Protein AF-0000000078759611 (afdb_homodimer)

Sequence (476 aa):
MKIGLIGSGQMGNRVEEVAQERGDTVLLLRTAPKEATTLAFTELPELLIDFSHPDNLEKILSYSLSYQLPLVIGTTGYTQSQFQEIKEHAKHVPVMYSANFSFGIMVMNQLIKQAAAMLQGWQIELIEKHHSRKKDAPSGTANMLLQTIQEVQKLQPVYNWQGKKREENQIGVHSIRAGSLPGEHDVLFAATDEIFTIKHESFSNRIFAAGAVEAADWLKDQSPGYYKLEDLLMDKGVMKIGLIGSGQMGNRVEEVAQERGDTVLLLRTAPKEATTLAFTELPELLIDFSHPDNLEKILSYSLSYQLPLVIGTTGYTQSQFQEIKEHAKHVPVMYSANFSFGIMVMNQLIKQAAAMLQGWQIELIEKHHSRKKDAPSGTANMLLQTIQEVQKLQPVYNWQGKKREENQIGVHSIRAGSLPGEHDVLFAATDEIFTIKHESFSNRIFAAGAVEAADWLKDQSPGYYKLEDLLMDKGV

Nearest PDB structures (foldseek):
  3qy9-assembly1_A  TM=9.155E-01  e=2.877E-26  Staphylococcus aureus subsp. aureus COL
  3qy9-assembly1_D  TM=8.789E-01  e=5.379E-26  Staphylococcus aureus subsp. aureus COL
  4ywj-assembly1_A  TM=8.462E-01  e=6.575E-25  Pseudomonas aeruginosa PAO1
  8d57-assembly2_F  TM=8.530E-01  e=5.878E-24  Acinetobacter baumannii
  5us6-assembly2_H  TM=8.391E-01  e=1.930E-23  Vibrio vulnificus CMCP6

Foldseek 3Di:
DEEEEAADDPLSVLLCVLCVVVVYHYWYFPDHLVPDPATDTPDDGQAYEYAHELVSLVRVLVVCQVVQHEYEYQHDDDDPVSVVVQQVSLQRHPYEYDVFLFPLLVVLLVVLLVVLQVQPPWAKEKEKEAAQPDDDVPDPSSVSSVVSSCVRAVADEDADCVVHDDDPRYYYYYYHHHHGAFIKIKMWTDDVVDIDIDMDTDPDPSSRSNSSVVVSVVRSPDGRGYDYSVVVVVVVVD/DEEEEAADDPLSVLLCVLCVVVVYHYWYFPDHLVPDPATDTPDDGQAYEYAHELVSLVRVLVVCQVVQHEYEYQHDDDDPVSVVVQQVSLQRHPYEYDVFLFPLLVVLLVVLLVVLQVQPPWAKEKEKEAAQPDDDPPDPSSVSSVVSSCVRAVADEDADCVVHDDDPRYYYYYYHHYHGAFIKIKMWTDDVVDIDIDMDTDPDPSSRSNSSVVVSVVRSPDGRGYDYSVVVVVVVVD

Structure (mmCIF, N/CA/C/O backbone):
data_AF-0000000078759611-model_v1
#
loop_
_entity.id
_entity.type
_entity.pdbx_description
1 polymer '4-hydroxy-tetrahydrodipicolinate reductase'
#
loop_
_atom_site.group_PDB
_atom_site.id
_atom_site.type_symbol
_atom_site.label_atom_id
_atom_site.label_alt_id
_atom_site.label_comp_id
_atom_site.label_asym_id
_atom_site.label_entity_id
_atom_site.label_seq_id
_atom_site.pdbx_PDB_ins_code
_atom_site.Cartn_x
_atom_site.Cartn_y
_atom_site.Cartn_z
_atom_site.occupancy
_atom_site.B_iso_or_equiv
_atom_site.auth_seq_id
_atom_site.auth_comp_id
_atom_site.auth_asym_id
_atom_site.auth_atom_id
_atom_site.pdbx_PDB_model_num
ATOM 1 N N . MET A 1 1 ? 18.25 -26.156 -8.445 1 94.06 1 MET A N 1
ATOM 2 C CA . MET A 1 1 ? 17.375 -27.094 -7.754 1 94.06 1 MET A CA 1
ATOM 3 C C . MET A 1 1 ? 16.625 -27.953 -8.75 1 94.06 1 MET A C 1
ATOM 5 O O . MET A 1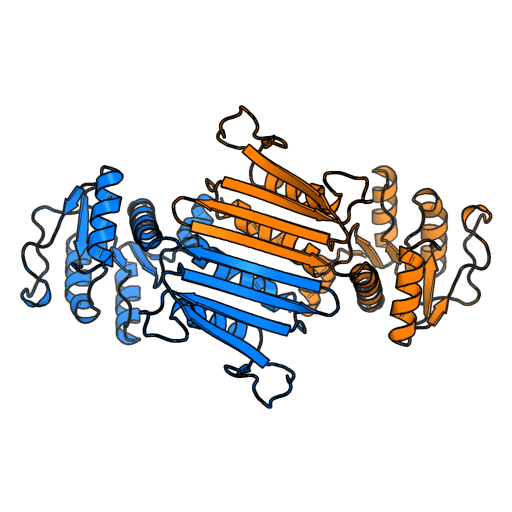 1 ? 16.453 -27.578 -9.914 1 94.06 1 MET A O 1
ATOM 9 N N . LYS A 1 2 ? 16.344 -29.156 -8.312 1 97.56 2 LYS A N 1
ATOM 10 C CA . LYS A 1 2 ? 15.43 -30.016 -9.062 1 97.56 2 LYS A CA 1
ATOM 11 C C . LYS A 1 2 ? 13.984 -29.797 -8.625 1 97.56 2 LYS A C 1
ATOM 13 O O . LYS A 1 2 ? 13.609 -30.203 -7.52 1 97.56 2 LYS A O 1
ATOM 18 N N . ILE A 1 3 ? 13.195 -29.203 -9.539 1 97.88 3 ILE A N 1
ATOM 19 C CA . ILE A 1 3 ? 11.836 -28.812 -9.195 1 97.88 3 ILE A CA 1
ATOM 20 C C . ILE A 1 3 ? 10.836 -29.766 -9.844 1 97.88 3 ILE A C 1
ATOM 22 O O . ILE A 1 3 ? 10.82 -29.922 -11.07 1 97.88 3 ILE A O 1
ATOM 26 N N . GLY A 1 4 ? 10.07 -30.516 -9.016 1 97.75 4 GLY A N 1
ATOM 27 C CA . GLY A 1 4 ? 8.922 -31.219 -9.555 1 97.75 4 GLY A CA 1
ATOM 28 C C . GLY A 1 4 ? 7.738 -30.328 -9.844 1 97.75 4 GLY A C 1
ATOM 29 O O . GLY A 1 4 ? 7.105 -29.797 -8.922 1 97.75 4 GLY A O 1
ATOM 30 N N . LEU A 1 5 ? 7.391 -30.156 -11.078 1 97.5 5 LEU A N 1
ATOM 31 C CA . LEU A 1 5 ? 6.32 -29.266 -11.484 1 97.5 5 LEU A CA 1
ATOM 32 C C . LEU A 1 5 ? 5.055 -30.031 -11.828 1 97.5 5 LEU A C 1
ATOM 34 O O . LEU A 1 5 ? 5.098 -31 -12.602 1 97.5 5 LEU A O 1
ATOM 38 N N . ILE A 1 6 ? 4.02 -29.641 -11.133 1 96.5 6 ILE A N 1
ATOM 39 C CA . ILE A 1 6 ? 2.725 -30.266 -11.391 1 96.5 6 ILE A CA 1
ATOM 40 C C . ILE A 1 6 ? 1.775 -29.234 -12.008 1 96.5 6 ILE A C 1
ATOM 42 O O . ILE A 1 6 ? 1.379 -28.266 -11.352 1 96.5 6 ILE A O 1
ATOM 46 N N . GLY A 1 7 ? 1.382 -29.422 -13.195 1 93.62 7 GLY A N 1
ATOM 47 C CA . GLY A 1 7 ? 0.533 -28.516 -13.953 1 93.62 7 GLY A CA 1
ATOM 48 C C . GLY A 1 7 ? 1.093 -28.188 -15.32 1 93.62 7 GLY A C 1
ATOM 49 O O . GLY A 1 7 ? 2.23 -27.719 -15.438 1 93.62 7 GLY A O 1
ATOM 50 N N . SER A 1 8 ? 0.272 -28.391 -16.344 1 90.06 8 SER A N 1
ATOM 51 C CA . SER A 1 8 ? 0.736 -28.188 -17.719 1 90.06 8 SER A CA 1
ATOM 52 C C . SER A 1 8 ? -0.01 -27.031 -18.391 1 90.06 8 SER A C 1
ATOM 54 O O . SER A 1 8 ? 0.037 -26.891 -19.609 1 90.06 8 SER A O 1
ATOM 56 N N . GLY A 1 9 ? -0.703 -26.312 -17.594 1 91 9 GLY A N 1
ATOM 57 C CA . GLY A 1 9 ? -1.396 -25.156 -18.125 1 91 9 GLY A CA 1
ATOM 58 C C . GLY A 1 9 ? -0.489 -23.953 -18.328 1 91 9 GLY A C 1
ATOM 59 O O . GLY A 1 9 ? 0.736 -24.094 -18.359 1 91 9 GLY A O 1
ATOM 60 N N . GLN A 1 10 ? -1.078 -22.828 -18.516 1 91.12 10 GLN A N 1
ATOM 61 C CA . GLN A 1 10 ? -0.353 -21.594 -18.797 1 91.12 10 GLN A CA 1
ATOM 62 C C . GLN A 1 10 ? 0.654 -21.281 -17.703 1 91.12 10 GLN A C 1
ATOM 64 O O . GLN A 1 10 ? 1.825 -21.016 -17.984 1 91.12 10 GLN A O 1
ATOM 69 N N . MET A 1 11 ? 0.219 -21.359 -16.5 1 92.88 11 MET A N 1
ATOM 70 C CA . MET A 1 11 ? 1.1 -21.031 -15.375 1 92.88 11 MET A CA 1
ATOM 71 C C . MET A 1 11 ? 2.205 -22.078 -15.234 1 92.88 11 MET A C 1
ATOM 73 O O . MET A 1 11 ? 3.355 -21.734 -14.961 1 92.88 11 MET A O 1
ATOM 77 N N . GLY A 1 12 ? 1.822 -23.359 -15.367 1 94.5 12 GLY A N 1
ATOM 78 C CA . GLY A 1 12 ? 2.848 -24.391 -15.336 1 94.5 12 GLY A CA 1
ATOM 79 C C . GLY A 1 12 ? 3.953 -24.156 -16.344 1 94.5 12 GLY A C 1
ATOM 80 O O . GLY A 1 12 ? 5.137 -24.281 -16.016 1 94.5 12 GLY A O 1
ATOM 81 N N . ASN A 1 13 ? 3.543 -23.797 -17.484 1 95.19 13 ASN A N 1
ATOM 82 C CA . ASN A 1 13 ? 4.508 -23.531 -18.547 1 95.19 13 ASN A CA 1
ATOM 83 C C . ASN A 1 13 ? 5.398 -22.344 -18.219 1 95.19 13 ASN A C 1
ATOM 85 O O . ASN A 1 13 ? 6.602 -22.375 -18.469 1 95.19 13 ASN A O 1
ATOM 89 N N . ARG A 1 14 ? 4.844 -21.312 -17.719 1 95.56 14 ARG A N 1
ATOM 90 C CA . ARG A 1 14 ? 5.613 -20.141 -17.359 1 95.56 14 ARG A CA 1
ATOM 91 C C . ARG A 1 14 ? 6.609 -20.453 -16.25 1 95.56 14 ARG A C 1
ATOM 93 O O . ARG A 1 14 ? 7.734 -19.953 -16.25 1 95.56 14 ARG A O 1
ATOM 100 N N . VAL A 1 15 ? 6.176 -21.25 -15.289 1 97.06 15 VAL A N 1
ATOM 101 C CA . VAL A 1 15 ? 7.055 -21.641 -14.195 1 97.06 15 VAL A CA 1
ATOM 102 C C . VAL A 1 15 ? 8.25 -22.406 -14.742 1 97.06 15 VAL A C 1
ATOM 104 O O . VAL A 1 15 ? 9.391 -22.188 -14.32 1 97.06 15 VAL A O 1
ATOM 107 N N . GLU A 1 16 ? 7.949 -23.312 -15.664 1 96.81 16 GLU A N 1
ATOM 108 C CA . GLU A 1 16 ? 9.023 -24.078 -16.297 1 96.81 16 GLU A CA 1
ATOM 109 C C . GLU A 1 16 ? 10.039 -23.141 -16.953 1 96.81 16 GLU A C 1
ATOM 111 O O . GLU A 1 16 ? 11.25 -23.297 -16.766 1 96.81 16 GLU A O 1
ATOM 116 N N . GLU A 1 17 ? 9.539 -22.203 -17.656 1 96.62 17 GLU A N 1
ATOM 117 C CA . GLU A 1 17 ? 10.391 -21.25 -18.375 1 96.62 17 GLU A CA 1
ATOM 118 C C . GLU A 1 17 ? 11.258 -20.453 -17.406 1 96.62 17 GLU A C 1
ATOM 120 O O . GLU A 1 17 ? 12.477 -20.359 -17.594 1 96.62 17 GLU A O 1
ATOM 125 N N . VAL A 1 18 ? 10.648 -19.922 -16.422 1 96.38 18 VAL A N 1
ATOM 126 C CA . VAL A 1 18 ? 11.336 -19.078 -15.469 1 96.38 18 VAL A CA 1
ATOM 127 C C . VAL A 1 18 ? 12.375 -19.891 -14.703 1 96.38 18 VAL A C 1
ATOM 129 O O . VAL A 1 18 ? 13.5 -19.438 -14.484 1 96.38 18 VAL A O 1
ATOM 132 N N . ALA A 1 19 ? 12.008 -21.062 -14.305 1 97.19 19 ALA A N 1
ATOM 133 C CA . ALA A 1 19 ? 12.922 -21.938 -13.57 1 97.19 19 ALA A CA 1
ATOM 134 C C . ALA A 1 19 ? 14.148 -22.266 -14.406 1 97.19 19 ALA A C 1
ATOM 136 O O . ALA A 1 19 ? 15.281 -22.219 -13.906 1 97.19 19 ALA A O 1
ATOM 137 N N . GLN A 1 20 ? 13.867 -22.594 -15.617 1 96.88 20 GLN A N 1
ATOM 138 C CA . GLN A 1 20 ? 14.961 -22.953 -16.516 1 96.88 20 GLN A CA 1
ATOM 139 C C . GLN A 1 20 ? 15.891 -21.766 -16.75 1 96.88 20 GLN A C 1
ATOM 141 O O . GLN A 1 20 ? 17.109 -21.922 -16.797 1 96.88 20 GLN A O 1
ATOM 146 N N . GLU A 1 21 ? 15.344 -20.625 -16.875 1 96 21 GLU A N 1
ATOM 147 C CA . GLU A 1 21 ? 16.125 -19.406 -17.062 1 96 21 GLU A CA 1
ATOM 148 C C . GLU A 1 21 ? 17.016 -19.125 -15.844 1 96 21 GLU A C 1
ATOM 150 O O . GLU A 1 21 ? 18.109 -18.562 -15.984 1 96 21 GLU A O 1
ATOM 155 N N . ARG A 1 22 ? 16.641 -19.578 -14.688 1 95.06 22 ARG A N 1
ATOM 156 C CA . ARG A 1 22 ? 17.375 -19.391 -13.445 1 95.06 22 ARG A CA 1
ATOM 157 C C . ARG A 1 22 ? 18.438 -20.469 -13.266 1 95.06 22 ARG A C 1
ATOM 159 O O . ARG A 1 22 ? 19.25 -20.406 -12.328 1 95.06 22 ARG A O 1
ATOM 166 N N . GLY A 1 23 ? 18.344 -21.484 -14.117 1 96.62 23 GLY A N 1
ATOM 167 C CA . GLY A 1 23 ? 19.312 -22.562 -14.055 1 96.62 23 GLY A CA 1
ATOM 168 C C . GLY A 1 23 ? 18.828 -23.766 -13.273 1 96.62 23 GLY A C 1
ATOM 169 O O . GLY A 1 23 ? 19.594 -24.703 -13.008 1 96.62 23 GLY A O 1
ATOM 170 N N . ASP A 1 24 ? 17.547 -23.75 -12.945 1 97.31 24 ASP A N 1
ATOM 171 C CA . ASP A 1 24 ? 16.969 -24.891 -12.25 1 97.31 24 ASP A CA 1
ATOM 172 C C . ASP A 1 24 ? 16.562 -26 -13.227 1 97.31 24 ASP A C 1
ATOM 174 O O . ASP A 1 24 ? 16.406 -25.75 -14.422 1 97.31 24 ASP A O 1
ATOM 178 N N . THR A 1 25 ? 16.531 -27.188 -12.672 1 96.81 25 THR A N 1
ATOM 179 C CA . THR A 1 25 ? 16.047 -28.328 -13.445 1 96.81 25 THR A CA 1
ATOM 180 C C . THR A 1 25 ? 14.578 -28.609 -13.141 1 96.81 25 THR A C 1
ATOM 182 O O . THR A 1 25 ? 14.203 -28.812 -11.984 1 96.81 25 THR A O 1
ATOM 185 N N . VAL A 1 26 ? 13.805 -28.562 -14.211 1 96.75 26 VAL A N 1
ATOM 186 C CA . VAL A 1 26 ? 12.383 -28.812 -14.031 1 96.75 26 VAL A CA 1
ATOM 187 C C . VAL A 1 26 ? 12.07 -30.266 -14.391 1 96.75 26 VAL A C 1
ATOM 189 O O . VAL A 1 26 ? 12.391 -30.719 -15.492 1 96.75 26 VAL A O 1
ATOM 192 N N . LEU A 1 27 ? 11.5 -30.969 -13.43 1 96.06 27 LEU A N 1
ATOM 193 C CA . LEU A 1 27 ? 11.062 -32.344 -13.633 1 96.06 27 LEU A CA 1
ATOM 194 C C . LEU A 1 27 ? 9.547 -32.406 -13.836 1 96.06 27 LEU A C 1
ATOM 196 O O . LEU A 1 27 ? 8.789 -31.922 -13 1 96.06 27 LEU A O 1
ATOM 200 N N . LEU A 1 28 ? 9.164 -32.938 -14.906 1 90.62 28 LEU A N 1
ATOM 201 C CA . LEU A 1 28 ? 7.742 -33.062 -15.211 1 90.62 28 LEU A CA 1
ATOM 202 C C . LEU A 1 28 ? 7.23 -34.469 -14.867 1 90.62 28 LEU A C 1
ATOM 204 O O . LEU A 1 28 ? 8.023 -35.406 -14.688 1 90.62 28 LEU A O 1
ATOM 208 N N . LEU A 1 29 ? 5.953 -34.531 -14.836 1 88.69 29 LEU A N 1
ATOM 209 C CA . LEU A 1 29 ? 5.32 -35.812 -14.523 1 88.69 29 LEU A CA 1
ATOM 210 C C . LE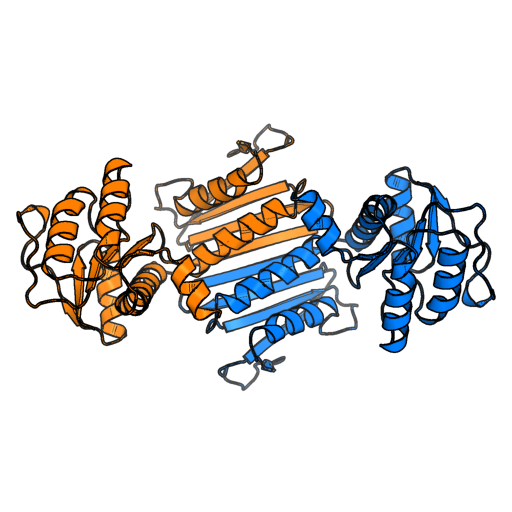U A 1 29 ? 5.434 -36.75 -15.703 1 88.69 29 LEU A C 1
ATOM 212 O O . LEU A 1 29 ? 5.297 -36.344 -16.859 1 88.69 29 LEU A O 1
ATOM 216 N N . ARG A 1 30 ? 5.648 -38 -15.391 1 82 30 ARG A N 1
ATOM 217 C CA . ARG A 1 30 ? 5.703 -39.031 -16.406 1 82 30 ARG A CA 1
ATOM 218 C C . ARG A 1 30 ? 4.324 -39.281 -17.016 1 82 30 ARG A C 1
ATOM 220 O O . ARG A 1 30 ? 4.215 -39.625 -18.203 1 82 30 ARG A O 1
ATOM 227 N N . THR A 1 31 ? 3.377 -39.188 -16.125 1 79.62 31 THR A N 1
ATOM 228 C CA . THR A 1 31 ? 1.982 -39.375 -16.516 1 79.62 31 THR A CA 1
ATOM 229 C C . THR A 1 31 ? 1.111 -38.25 -15.945 1 79.62 31 THR A C 1
ATOM 231 O O . THR A 1 31 ? 1.338 -37.781 -14.836 1 79.62 31 THR A O 1
ATOM 234 N N . ALA A 1 32 ? 0.123 -37.938 -16.844 1 82.44 32 ALA A N 1
ATOM 235 C CA . ALA A 1 32 ? -0.811 -36.906 -16.375 1 82.44 32 ALA A CA 1
ATOM 236 C C . ALA A 1 32 ? -1.487 -37.312 -15.078 1 82.44 32 ALA A C 1
ATOM 238 O O . ALA A 1 32 ? -1.884 -38.469 -14.922 1 82.44 32 ALA A O 1
ATOM 239 N N . PRO A 1 33 ? -1.533 -36.438 -14.172 1 76.81 33 PRO A N 1
ATOM 240 C CA . PRO A 1 33 ? -2.107 -36.781 -12.859 1 76.81 33 PRO A CA 1
ATOM 241 C C . PRO A 1 33 ? -3.51 -37.375 -12.961 1 76.81 33 PRO A C 1
ATOM 243 O O . PRO A 1 33 ? -3.877 -38.219 -12.156 1 76.81 33 PRO A O 1
ATOM 246 N N . LYS A 1 34 ? -4.23 -36.875 -13.883 1 78.5 34 LYS A N 1
ATOM 247 C CA . LYS A 1 34 ? -5.598 -37.375 -14.023 1 78.5 34 LYS A CA 1
ATOM 248 C C . LYS A 1 34 ? -5.613 -38.875 -14.32 1 78.5 34 LYS A C 1
ATOM 250 O O . LYS A 1 34 ? -6.59 -39.562 -14.008 1 78.5 34 LYS A O 1
ATOM 255 N N . GLU A 1 35 ? -4.555 -39.344 -14.82 1 76.81 35 GLU A N 1
ATOM 256 C CA . GLU A 1 35 ? -4.512 -40.719 -15.289 1 76.81 35 GLU A CA 1
ATOM 257 C C . GLU A 1 35 ? -3.781 -41.625 -14.289 1 76.81 35 GLU A C 1
ATOM 259 O O . GLU A 1 35 ? -3.805 -42.844 -14.422 1 76.81 35 GLU A O 1
ATOM 264 N N . ALA A 1 36 ? -3.117 -40.969 -13.43 1 78.19 36 ALA A N 1
ATOM 265 C CA . ALA A 1 36 ? -2.266 -41.75 -12.539 1 78.19 36 ALA A CA 1
ATOM 266 C C . ALA A 1 36 ? -2.811 -41.75 -11.109 1 78.19 36 ALA A C 1
ATOM 268 O O . ALA A 1 36 ? -3.406 -40.75 -10.672 1 78.19 36 ALA A O 1
ATOM 269 N N . THR A 1 37 ? -2.676 -42.844 -10.469 1 78.62 37 THR A N 1
ATOM 270 C CA . THR A 1 37 ? -3.078 -42.938 -9.07 1 78.62 37 THR A CA 1
ATOM 271 C C . THR A 1 37 ? -2.045 -42.281 -8.164 1 78.62 37 THR A C 1
ATOM 273 O O . THR A 1 37 ? -2.385 -41.781 -7.09 1 78.62 37 THR A O 1
ATOM 276 N N . THR A 1 38 ? -0.854 -42.312 -8.727 1 86.25 38 THR A N 1
ATOM 277 C CA . THR A 1 38 ? 0.228 -41.688 -7.973 1 86.25 38 THR A CA 1
ATOM 278 C C . THR A 1 38 ? 1.08 -40.781 -8.883 1 86.25 38 THR A C 1
ATOM 280 O O . THR A 1 38 ? 1.117 -41 -10.102 1 86.25 38 THR A O 1
ATOM 283 N N . LEU A 1 39 ? 1.658 -39.812 -8.234 1 91.38 39 LEU A N 1
ATOM 284 C CA . LEU A 1 39 ? 2.566 -38.969 -9.008 1 91.38 39 LEU A CA 1
ATOM 285 C C . LEU A 1 39 ? 3.877 -39.719 -9.281 1 91.38 39 LEU A C 1
ATOM 287 O O . LEU A 1 39 ? 4.348 -40.5 -8.445 1 91.38 39 LEU A O 1
ATOM 291 N N . ALA A 1 40 ? 4.359 -39.469 -10.461 1 90.56 40 ALA A N 1
ATOM 292 C CA . ALA A 1 40 ? 5.648 -40.062 -10.828 1 90.56 40 ALA A CA 1
ATOM 293 C C . ALA A 1 40 ? 6.484 -39.062 -11.633 1 90.56 40 ALA A C 1
ATOM 295 O O . ALA A 1 40 ? 6.035 -38.562 -12.656 1 90.56 40 ALA A O 1
ATOM 296 N N . PHE A 1 41 ? 7.66 -38.812 -11.125 1 93.88 41 PHE A N 1
ATOM 297 C CA . PHE A 1 41 ? 8.602 -37.969 -11.828 1 93.88 41 PHE A CA 1
ATOM 298 C C . PHE A 1 41 ? 9.758 -38.781 -12.398 1 93.88 41 PHE A C 1
ATOM 300 O O . PHE A 1 41 ? 9.953 -39.938 -12.008 1 93.88 41 PHE A O 1
ATOM 307 N N . THR A 1 42 ? 10.445 -38.25 -13.359 1 86.56 42 THR A N 1
ATOM 308 C CA . THR A 1 42 ? 11.555 -38.906 -14.016 1 86.56 42 THR A CA 1
ATOM 309 C C . THR A 1 42 ? 12.711 -39.125 -13.047 1 86.56 42 THR A C 1
ATOM 311 O O . THR A 1 42 ? 13.484 -40.094 -13.18 1 86.56 42 THR A O 1
ATOM 314 N N . GLU A 1 43 ? 12.898 -38.281 -12.188 1 93.12 43 GLU A N 1
ATOM 315 C CA . GLU A 1 43 ? 13.852 -38.281 -11.078 1 93.12 43 GLU A CA 1
ATOM 316 C C . GLU A 1 43 ? 13.258 -37.625 -9.836 1 93.12 43 GLU A C 1
ATOM 318 O O . GLU A 1 43 ? 12.219 -36.969 -9.906 1 93.12 43 GLU A O 1
ATOM 323 N N . LEU A 1 44 ? 13.961 -37.938 -8.688 1 95.25 44 LEU A N 1
ATOM 324 C CA . LEU A 1 44 ? 13.438 -37.375 -7.438 1 95.25 44 LEU A CA 1
ATOM 325 C C . LEU A 1 44 ? 13.672 -35.875 -7.371 1 95.25 44 LEU A C 1
ATOM 327 O O . LEU A 1 44 ? 14.812 -35.406 -7.406 1 95.25 44 LEU A O 1
ATOM 331 N N . PRO A 1 45 ? 12.562 -35.156 -7.289 1 97.62 45 PRO A N 1
ATOM 332 C CA . PRO A 1 45 ? 12.734 -33.688 -7.129 1 97.62 45 PRO A CA 1
ATOM 333 C C . PRO A 1 45 ? 13.164 -33.312 -5.719 1 97.62 45 PRO A C 1
ATOM 335 O O . PRO A 1 45 ? 13.102 -34.125 -4.797 1 97.62 45 PRO A O 1
ATOM 338 N N . GLU A 1 46 ? 13.68 -32.031 -5.605 1 97.56 46 GLU A N 1
ATOM 339 C CA . GLU A 1 46 ? 14.039 -31.484 -4.301 1 97.56 46 GLU A CA 1
ATOM 340 C C . GLU A 1 46 ? 12.859 -30.766 -3.658 1 97.56 46 GLU A C 1
ATOM 342 O O . GLU A 1 46 ? 12.82 -30.594 -2.439 1 97.56 46 GLU A O 1
ATOM 347 N N . LEU A 1 47 ? 11.93 -30.328 -4.449 1 97.88 47 LEU A N 1
ATOM 348 C CA . LEU A 1 47 ? 10.703 -29.672 -4.008 1 97.88 47 LEU A CA 1
ATOM 349 C C . LEU A 1 47 ? 9.641 -29.719 -5.105 1 97.88 47 LEU A C 1
ATOM 351 O O . LEU A 1 47 ? 9.945 -30.031 -6.254 1 97.88 47 LEU A O 1
ATOM 355 N N . LEU A 1 48 ? 8.383 -29.406 -4.734 1 98.19 48 LEU A N 1
ATOM 356 C CA . LEU A 1 48 ? 7.266 -29.438 -5.672 1 98.19 48 LEU A CA 1
ATOM 357 C C . LEU A 1 48 ? 6.645 -28.062 -5.832 1 98.19 48 LEU A C 1
ATOM 359 O O . LEU A 1 48 ? 6.527 -27.312 -4.859 1 98.19 48 LEU A O 1
ATOM 363 N N . ILE A 1 49 ? 6.285 -27.703 -7.035 1 98.44 49 ILE A N 1
ATOM 364 C CA . ILE A 1 49 ? 5.438 -26.562 -7.34 1 98.44 49 ILE A CA 1
ATOM 365 C C . ILE A 1 49 ? 4.172 -27.031 -8.062 1 98.44 49 ILE A C 1
ATOM 367 O O . ILE A 1 49 ? 4.254 -27.703 -9.094 1 98.44 49 ILE A O 1
ATOM 371 N N . ASP A 1 50 ? 3.014 -26.625 -7.496 1 98.12 50 ASP A N 1
ATOM 372 C CA . ASP A 1 50 ? 1.754 -27.141 -8.016 1 98.12 50 ASP A CA 1
ATOM 373 C C . ASP A 1 50 ? 0.875 -26.016 -8.555 1 98.12 50 ASP A C 1
ATOM 375 O O . ASP A 1 50 ? 0.456 -25.141 -7.801 1 98.12 50 ASP A O 1
ATOM 379 N N . PHE A 1 51 ? 0.633 -26 -9.828 1 96.44 51 PHE A N 1
ATOM 380 C CA . PHE A 1 51 ? -0.352 -25.156 -10.5 1 96.44 51 PHE A CA 1
ATOM 381 C C . PHE A 1 51 ? -1.307 -26 -11.336 1 96.44 51 PHE A C 1
ATOM 383 O O . PHE A 1 51 ? -1.577 -25.688 -12.492 1 96.44 51 PHE A O 1
ATOM 390 N N . SER A 1 52 ? -1.939 -26.938 -10.727 1 94.62 52 SER A N 1
ATOM 391 C CA . SER A 1 52 ? -2.748 -27.906 -11.469 1 94.62 52 SER A CA 1
ATOM 392 C C . SER A 1 52 ? -4.227 -27.766 -11.133 1 94.62 52 SER A C 1
ATOM 394 O O . SER A 1 52 ? -4.867 -26.781 -11.516 1 94.62 52 SER A O 1
ATOM 396 N N . HIS A 1 53 ? -4.766 -28.75 -10.539 1 94.31 53 HIS A N 1
ATOM 397 C CA . HIS A 1 53 ? -6.184 -28.812 -10.203 1 94.31 53 HIS A CA 1
ATOM 398 C C . HIS A 1 53 ? -6.395 -29.328 -8.789 1 94.31 53 HIS A C 1
ATOM 400 O O . HIS A 1 53 ? -5.668 -30.203 -8.32 1 94.31 53 HIS A O 1
ATOM 406 N N . PRO A 1 54 ? -7.477 -28.75 -8.188 1 95.62 54 PRO A N 1
ATOM 407 C CA . PRO A 1 54 ? -7.715 -29.156 -6.801 1 95.62 54 PRO A CA 1
ATOM 408 C C . PRO A 1 54 ? -7.887 -30.672 -6.656 1 95.62 54 PRO A C 1
ATOM 410 O O . PRO A 1 54 ? -7.578 -31.234 -5.602 1 95.62 54 PRO A O 1
ATOM 413 N N . ASP A 1 55 ? -8.281 -31.297 -7.695 1 94.25 55 ASP A N 1
ATOM 414 C CA . ASP A 1 55 ? -8.523 -32.719 -7.664 1 94.25 55 ASP A CA 1
ATOM 415 C C . ASP A 1 55 ? -7.219 -33.5 -7.477 1 94.25 55 ASP A C 1
ATOM 417 O O . ASP A 1 55 ? -7.238 -34.688 -7.125 1 94.25 55 ASP A O 1
ATOM 421 N N . ASN A 1 56 ? -6.113 -32.906 -7.664 1 95.62 56 ASN A N 1
ATOM 422 C CA . ASN A 1 56 ? -4.828 -33.594 -7.59 1 95.62 56 ASN A CA 1
ATOM 423 C C . ASN A 1 56 ? -4.227 -33.531 -6.191 1 95.62 56 ASN A C 1
ATOM 425 O O . ASN A 1 56 ? -3.174 -34.094 -5.93 1 95.62 56 ASN A O 1
ATOM 429 N N . LEU A 1 57 ? -4.914 -32.844 -5.305 1 97 57 LEU A N 1
ATOM 430 C CA . LEU A 1 57 ? -4.344 -32.5 -4.008 1 97 57 LEU A CA 1
ATOM 431 C C . LEU A 1 57 ? -3.883 -33.75 -3.268 1 97 57 LEU A C 1
ATOM 433 O O . LEU A 1 57 ? -2.75 -33.812 -2.787 1 97 57 LEU A O 1
ATOM 437 N N . GLU A 1 58 ? -4.719 -34.781 -3.178 1 95.88 58 GLU A N 1
ATOM 438 C CA . GLU A 1 58 ? -4.395 -36 -2.43 1 95.88 58 GLU A CA 1
ATOM 439 C C . GLU A 1 58 ? -3.105 -36.625 -2.943 1 95.88 58 GLU A C 1
ATOM 441 O O . GLU A 1 58 ? -2.246 -37.031 -2.152 1 95.88 58 GLU A O 1
ATOM 446 N N . LYS A 1 59 ? -2.992 -36.75 -4.262 1 96.31 59 LYS A N 1
ATOM 447 C CA . LYS A 1 59 ? -1.808 -37.344 -4.871 1 96.31 59 LYS A CA 1
ATOM 448 C C . LYS A 1 59 ? -0.563 -36.5 -4.59 1 96.31 59 LYS A C 1
ATOM 450 O O . LYS A 1 59 ? 0.517 -37.062 -4.352 1 96.31 59 LYS A O 1
ATOM 455 N N . ILE A 1 60 ? -0.717 -35.281 -4.59 1 97.38 60 ILE A N 1
ATOM 456 C CA . ILE A 1 60 ? 0.393 -34.344 -4.387 1 97.38 60 ILE A CA 1
ATOM 457 C C . ILE A 1 60 ? 0.885 -34.438 -2.943 1 97.38 60 ILE A C 1
ATOM 459 O O . ILE A 1 60 ? 2.088 -34.562 -2.697 1 97.38 60 ILE A O 1
ATOM 463 N N . LEU A 1 61 ? -0.073 -34.406 -2.023 1 97.94 61 LEU A N 1
ATOM 464 C CA . LEU A 1 61 ? 0.285 -34.469 -0.61 1 97.94 61 LEU A CA 1
ATOM 465 C C . LEU A 1 61 ? 0.94 -35.812 -0.286 1 97.94 61 LEU A C 1
ATOM 467 O O . LEU A 1 61 ? 1.923 -35.875 0.457 1 97.94 61 LEU A O 1
ATOM 471 N N . SER A 1 62 ? 0.385 -36.844 -0.824 1 96.94 62 SER A N 1
ATOM 472 C CA . SER A 1 62 ? 0.931 -38.188 -0.587 1 96.94 62 SER A CA 1
ATOM 473 C C . SER A 1 62 ? 2.373 -38.281 -1.076 1 96.94 62 SER A C 1
ATOM 475 O O . SER A 1 62 ? 3.236 -38.812 -0.372 1 96.94 62 SER A O 1
ATOM 477 N N . TYR A 1 63 ? 2.623 -37.812 -2.264 1 96.38 63 TYR A N 1
ATOM 478 C CA . TYR A 1 63 ? 3.969 -37.875 -2.822 1 96.38 63 TYR A CA 1
ATOM 479 C C . TYR A 1 63 ? 4.926 -37 -2.008 1 96.38 63 TYR A C 1
ATOM 481 O O . TYR A 1 63 ? 6.035 -37.438 -1.681 1 96.38 63 TYR A O 1
ATOM 489 N N . SER A 1 64 ? 4.535 -35.781 -1.744 1 97.88 64 SER A N 1
ATOM 490 C CA . SER A 1 64 ? 5.328 -34.875 -0.934 1 97.88 64 SER A CA 1
ATOM 491 C C . SER A 1 64 ? 5.703 -35.5 0.407 1 97.88 64 SER A C 1
ATOM 493 O O . SER A 1 64 ? 6.848 -35.406 0.845 1 97.88 64 SER A O 1
ATOM 495 N N . LEU A 1 65 ? 4.711 -36.094 1.062 1 97.38 65 LEU A N 1
ATOM 496 C CA . LEU A 1 65 ? 4.926 -36.719 2.369 1 97.38 65 LEU A CA 1
ATOM 497 C C . LEU A 1 65 ? 5.887 -37.906 2.264 1 97.38 65 LEU A C 1
ATOM 499 O O . LEU A 1 65 ? 6.773 -38.062 3.107 1 97.38 65 LEU A O 1
ATOM 503 N N . SER A 1 66 ? 5.711 -38.75 1.293 1 96.69 66 SER A N 1
ATOM 504 C CA . SER A 1 66 ? 6.508 -39.969 1.124 1 96.69 66 SER A CA 1
ATOM 505 C C . SER A 1 66 ? 7.992 -39.625 0.989 1 96.69 66 SER A C 1
ATOM 507 O O . SER A 1 66 ? 8.844 -40.375 1.456 1 96.69 66 SER A O 1
ATOM 509 N N . TYR A 1 67 ? 8.281 -38.531 0.369 1 97.06 67 TYR A N 1
ATOM 510 C CA . TYR A 1 67 ? 9.68 -38.188 0.11 1 97.06 67 TYR A CA 1
ATOM 511 C C . TYR A 1 67 ? 10.102 -36.969 0.906 1 97.06 67 TYR A C 1
ATOM 513 O O . TYR A 1 67 ? 11.203 -36.438 0.723 1 97.06 67 TYR A O 1
ATOM 521 N N . GLN A 1 68 ? 9.234 -36.406 1.733 1 97.69 68 GLN A N 1
ATOM 522 C CA . GLN A 1 68 ? 9.492 -35.281 2.617 1 97.69 68 GLN A CA 1
ATOM 523 C C . GLN A 1 68 ? 9.922 -34.031 1.821 1 97.69 68 GLN A C 1
ATOM 525 O O . GLN A 1 68 ? 10.938 -33.438 2.129 1 97.69 68 GLN A O 1
ATOM 530 N N . LEU A 1 69 ? 9.117 -33.781 0.787 1 98.12 69 LEU A N 1
ATOM 531 C CA . LEU A 1 69 ? 9.469 -32.688 -0.123 1 98.12 69 LEU A CA 1
ATOM 532 C C . LEU A 1 69 ? 8.695 -31.422 0.219 1 98.12 69 LEU A C 1
ATOM 534 O O . LEU A 1 69 ? 7.477 -31.469 0.42 1 98.12 69 LEU A O 1
ATOM 538 N N . PRO A 1 70 ? 9.398 -30.219 0.287 1 98.69 70 PRO A N 1
ATOM 539 C CA . PRO A 1 70 ? 8.664 -28.953 0.354 1 98.69 70 PRO A CA 1
ATOM 540 C C . PRO A 1 70 ? 7.695 -28.766 -0.81 1 98.69 70 PRO A C 1
ATOM 542 O O . PRO A 1 70 ? 7.938 -29.281 -1.906 1 98.69 70 PRO A O 1
ATOM 545 N N . LEU A 1 71 ? 6.602 -28.062 -0.509 1 98.69 71 LEU A N 1
ATOM 546 C CA . LEU A 1 71 ? 5.523 -27.969 -1.487 1 98.69 71 LEU A CA 1
ATOM 547 C C . LEU A 1 71 ? 5.035 -26.531 -1.605 1 98.69 71 LEU A C 1
ATOM 549 O O . LEU A 1 71 ? 4.605 -25.922 -0.615 1 98.69 71 LEU A O 1
ATOM 553 N N . VAL A 1 72 ? 5.145 -25.922 -2.816 1 98.75 72 VAL A N 1
ATOM 554 C CA . VAL A 1 72 ? 4.527 -24.641 -3.143 1 98.75 72 VAL A CA 1
ATOM 555 C C . VAL A 1 72 ? 3.242 -24.875 -3.934 1 98.75 72 VAL A C 1
ATOM 557 O O . VAL A 1 72 ? 3.264 -25.5 -4.992 1 98.75 72 VAL A O 1
ATOM 560 N N . ILE A 1 73 ? 2.15 -24.375 -3.385 1 98.5 73 ILE A N 1
ATOM 561 C CA . ILE A 1 73 ? 0.854 -24.609 -4.012 1 98.5 73 ILE A CA 1
ATOM 562 C C . ILE A 1 73 ? 0.281 -23.281 -4.52 1 98.5 73 ILE A C 1
ATOM 564 O O . ILE A 1 73 ? -0.001 -22.375 -3.729 1 98.5 73 ILE A O 1
ATOM 568 N N . GLY A 1 74 ? 0.111 -23.172 -5.836 1 96.75 74 GLY A N 1
ATOM 569 C CA . GLY A 1 74 ? -0.553 -22.047 -6.457 1 96.75 74 GLY A CA 1
ATOM 570 C C . GLY A 1 74 ? -1.921 -22.391 -7.016 1 96.75 74 GLY A C 1
ATOM 571 O O . GLY A 1 74 ? -2.641 -21.5 -7.492 1 96.75 74 GLY A O 1
ATOM 572 N N . THR A 1 75 ? -2.303 -23.672 -6.926 1 94.81 75 THR A N 1
ATOM 573 C CA . THR A 1 75 ? -3.625 -24.109 -7.355 1 94.81 75 THR A CA 1
ATOM 574 C C . THR A 1 75 ? -4.715 -23.453 -6.52 1 94.81 75 THR A C 1
ATOM 576 O O . THR A 1 75 ? -4.605 -23.375 -5.293 1 94.81 75 THR A O 1
ATOM 579 N N . THR A 1 76 ? -5.77 -22.891 -7.23 1 91.44 76 THR A N 1
ATOM 580 C CA . THR A 1 76 ? -6.875 -22.234 -6.551 1 91.44 76 THR A CA 1
ATOM 581 C C . THR A 1 76 ? -8.125 -23.094 -6.566 1 91.44 76 THR A C 1
ATOM 583 O O . THR A 1 76 ? -8.117 -24.203 -7.113 1 91.44 76 THR A O 1
ATOM 586 N N . GLY A 1 77 ? -9.117 -22.719 -5.836 1 91.06 77 GLY A N 1
ATOM 587 C CA . GLY A 1 77 ? -10.398 -23.406 -5.895 1 91.06 77 GLY A CA 1
ATOM 588 C C . GLY A 1 77 ? -10.516 -24.531 -4.879 1 91.06 77 GLY A C 1
ATOM 589 O O . GLY A 1 77 ? -11.328 -25.438 -5.047 1 91.06 77 GLY A O 1
ATOM 590 N N . TYR A 1 78 ? -9.711 -24.5 -3.889 1 95.38 78 TYR A N 1
ATOM 591 C CA . TYR A 1 78 ? -9.781 -25.531 -2.848 1 95.38 78 TYR A CA 1
ATOM 592 C C . TYR A 1 78 ? -10.977 -25.281 -1.933 1 95.38 78 TYR A C 1
ATOM 594 O O . TYR A 1 78 ? -11.336 -24.141 -1.649 1 95.38 78 TYR A O 1
ATOM 602 N N . THR A 1 79 ? -11.5 -26.469 -1.535 1 95.88 79 THR A N 1
ATOM 603 C CA . THR A 1 79 ? -12.539 -26.406 -0.508 1 95.88 79 THR A CA 1
ATOM 604 C C . THR A 1 79 ? -11.922 -26.188 0.87 1 95.88 79 THR A C 1
ATOM 606 O O . THR A 1 79 ? -10.703 -26.297 1.034 1 95.88 79 THR A O 1
ATOM 609 N N . GLN A 1 80 ? -12.766 -25.875 1.84 1 96.06 80 GLN A N 1
ATOM 610 C CA . GLN A 1 80 ? -12.289 -25.703 3.207 1 96.06 80 GLN A CA 1
ATOM 611 C C . GLN A 1 80 ? -11.633 -26.984 3.725 1 96.06 80 GLN A C 1
ATOM 613 O O . GLN A 1 80 ? -10.625 -26.922 4.434 1 96.06 80 GLN A O 1
ATOM 618 N N . SER A 1 81 ? -12.25 -28.047 3.402 1 97.69 81 SER A N 1
ATOM 619 C CA . SER A 1 81 ? -11.688 -29.328 3.812 1 97.69 81 SER A CA 1
ATOM 620 C C . SER A 1 81 ? -10.305 -29.547 3.215 1 97.69 81 SER A C 1
ATOM 622 O O . SER A 1 81 ? -9.398 -30.047 3.889 1 97.69 81 SER A O 1
ATOM 624 N N . GLN A 1 82 ? -10.148 -29.188 2.041 1 97.62 82 GLN A N 1
ATOM 625 C CA . GLN A 1 82 ? -8.859 -29.344 1.372 1 97.62 82 GLN A CA 1
ATOM 626 C C . GLN A 1 82 ? -7.809 -28.422 1.985 1 97.62 82 GLN A C 1
ATOM 628 O O . GLN A 1 82 ? -6.648 -28.812 2.133 1 97.62 82 GLN A O 1
ATOM 633 N N . PHE A 1 83 ? -8.219 -27.266 2.344 1 97.44 83 PHE A N 1
ATOM 634 C CA . PHE A 1 83 ? -7.289 -26.375 3.016 1 97.44 83 PHE A CA 1
ATOM 635 C C . PHE A 1 83 ? -6.836 -26.953 4.348 1 97.44 83 PHE A C 1
ATOM 637 O O . PHE A 1 83 ? -5.672 -26.828 4.727 1 97.44 83 PHE A O 1
ATOM 644 N N . GLN A 1 84 ? -7.75 -27.547 5.023 1 97.94 84 GLN A N 1
ATOM 645 C CA . GLN A 1 84 ? -7.395 -28.203 6.277 1 97.94 84 GLN A CA 1
ATOM 646 C C . GLN A 1 84 ? -6.383 -29.312 6.047 1 97.94 84 GLN A C 1
ATOM 648 O O . GLN A 1 84 ? -5.461 -29.5 6.844 1 97.94 84 GLN A O 1
ATOM 653 N N . GLU A 1 85 ? -6.57 -30.047 4.996 1 98.25 85 GLU A N 1
ATOM 654 C CA . GLU A 1 85 ? -5.617 -31.094 4.637 1 98.25 85 GLU A CA 1
ATOM 655 C C . GLU A 1 85 ? -4.227 -30.516 4.391 1 98.25 85 GLU A C 1
ATOM 657 O O . GLU A 1 85 ? -3.225 -31.109 4.801 1 98.25 85 GLU A O 1
ATOM 662 N N . ILE A 1 86 ? -4.203 -29.438 3.73 1 98.5 86 ILE A N 1
ATOM 663 C CA . ILE A 1 86 ? -2.939 -28.766 3.426 1 98.5 86 ILE A CA 1
ATOM 664 C C . ILE A 1 86 ? -2.256 -28.344 4.723 1 98.5 86 ILE A C 1
ATOM 666 O O . ILE A 1 86 ? -1.054 -28.547 4.895 1 98.5 86 ILE A O 1
ATOM 670 N N . LYS A 1 87 ? -3.006 -27.797 5.602 1 98.25 87 LYS A N 1
ATOM 671 C CA . LYS A 1 87 ? -2.463 -27.344 6.879 1 98.25 87 LYS A CA 1
ATOM 672 C C . LYS A 1 87 ? -1.945 -28.516 7.707 1 98.25 87 LYS A C 1
ATOM 674 O O . LYS A 1 87 ? -0.9 -28.422 8.352 1 98.25 87 LYS A O 1
ATOM 679 N N . GLU A 1 88 ? -2.734 -29.578 7.715 1 98.31 88 GLU A N 1
ATOM 680 C CA . GLU A 1 88 ? -2.289 -30.797 8.406 1 98.31 88 GLU A CA 1
ATOM 681 C C . GLU A 1 88 ? -0.994 -31.328 7.805 1 98.31 88 GLU A C 1
ATOM 683 O O . GLU A 1 88 ? -0.098 -31.766 8.531 1 98.31 88 GLU A O 1
ATOM 688 N N . HIS A 1 89 ? -0.935 -31.328 6.535 1 98.38 89 HIS A N 1
ATOM 689 C CA . HIS A 1 89 ? 0.249 -31.781 5.816 1 98.38 89 HIS A CA 1
ATOM 690 C C . HIS A 1 89 ? 1.472 -30.953 6.188 1 98.38 89 HIS A C 1
ATOM 692 O O . HIS A 1 89 ? 2.582 -31.484 6.285 1 98.38 89 HIS A O 1
ATOM 698 N N . ALA A 1 90 ? 1.251 -29.688 6.43 1 98.56 90 ALA A N 1
ATOM 699 C CA . ALA A 1 90 ? 2.318 -28.734 6.695 1 98.56 90 ALA A CA 1
ATOM 700 C C . ALA A 1 90 ? 3.01 -29.031 8.023 1 98.56 90 ALA A C 1
ATOM 702 O O . ALA A 1 90 ? 4.105 -28.531 8.281 1 98.56 90 ALA A O 1
ATOM 703 N N . LYS A 1 91 ? 2.42 -29.828 8.859 1 98.19 91 LYS A N 1
ATOM 704 C CA . LYS A 1 91 ? 3.045 -30.25 10.109 1 98.19 91 LYS A CA 1
ATOM 705 C C . LYS A 1 91 ? 4.246 -31.141 9.852 1 98.19 91 LYS A C 1
ATOM 707 O O . LYS A 1 91 ? 5.098 -31.328 10.727 1 98.19 91 LYS A O 1
ATOM 712 N N . HIS A 1 92 ? 4.359 -31.688 8.672 1 98.31 92 HIS A N 1
ATOM 713 C CA . HIS A 1 92 ? 5.371 -32.688 8.375 1 98.31 92 HIS A CA 1
ATOM 714 C C . HIS A 1 92 ? 6.41 -32.156 7.391 1 98.31 92 HIS A C 1
ATOM 716 O O . HIS A 1 92 ? 7.562 -32.594 7.402 1 98.31 92 HIS A O 1
ATOM 722 N N . VAL A 1 93 ? 6.039 -31.297 6.52 1 98.38 93 VAL A N 1
ATOM 723 C CA . VAL A 1 93 ? 6.938 -30.703 5.539 1 98.38 93 VAL A CA 1
ATOM 724 C C . VAL A 1 93 ? 6.609 -29.219 5.383 1 98.38 93 VAL A C 1
ATOM 726 O O . VAL A 1 93 ? 5.504 -28.781 5.703 1 98.38 93 VAL A O 1
ATOM 729 N N . PRO A 1 94 ? 7.57 -28.359 4.863 1 98.69 94 PRO A N 1
ATOM 730 C CA . PRO A 1 94 ? 7.227 -26.969 4.582 1 98.69 94 PRO A CA 1
ATOM 731 C C . PRO A 1 94 ? 6.266 -26.828 3.406 1 98.69 94 PRO A C 1
ATOM 733 O O . PRO A 1 94 ? 6.508 -27.375 2.332 1 98.69 94 PRO A O 1
ATOM 736 N N . VAL A 1 95 ? 5.172 -26.125 3.631 1 98.81 95 VAL A N 1
ATOM 737 C CA . VAL A 1 95 ? 4.176 -25.891 2.592 1 98.81 95 VAL A CA 1
ATOM 738 C C . VAL A 1 95 ? 3.869 -24.406 2.488 1 98.81 95 VAL A C 1
ATOM 740 O O . VAL A 1 95 ? 3.67 -23.734 3.504 1 98.81 95 VAL A O 1
ATOM 743 N N . MET A 1 96 ? 3.939 -23.891 1.271 1 98.5 96 MET A N 1
ATOM 744 C CA . MET A 1 96 ? 3.465 -22.531 1.017 1 98.5 96 MET A CA 1
ATOM 745 C C . MET A 1 96 ? 2.275 -22.547 0.062 1 98.5 96 MET A C 1
ATOM 747 O O . MET A 1 96 ? 2.344 -23.141 -1.015 1 98.5 96 MET A O 1
ATOM 751 N N . TYR A 1 97 ? 1.243 -21.938 0.509 1 97.31 97 TYR A N 1
ATOM 752 C CA . TYR A 1 97 ? 0.115 -21.703 -0.385 1 97.31 97 TYR A CA 1
ATOM 753 C C . TYR A 1 97 ? -0.033 -20.219 -0.697 1 97.31 97 TYR A C 1
ATOM 755 O O . TYR A 1 97 ? 0.118 -19.375 0.188 1 97.31 97 TYR A O 1
ATOM 763 N N . SER A 1 98 ? -0.302 -19.922 -1.941 1 95.31 98 SER A N 1
ATOM 764 C CA . SER A 1 98 ? -0.688 -18.578 -2.332 1 95.31 98 SER A CA 1
ATOM 765 C C . SER A 1 98 ? -1.563 -18.594 -3.58 1 95.31 98 SER A C 1
ATOM 767 O O . SER A 1 98 ? -1.278 -19.312 -4.535 1 95.31 98 SER A O 1
ATOM 769 N N . ALA A 1 99 ? -2.65 -17.812 -3.545 1 91 99 ALA A N 1
ATOM 770 C CA . ALA A 1 99 ? -3.486 -17.672 -4.734 1 91 99 ALA A CA 1
ATOM 771 C C . ALA A 1 99 ? -2.832 -16.75 -5.766 1 91 99 ALA A C 1
ATOM 773 O O . ALA A 1 99 ? -3.23 -16.734 -6.934 1 91 99 ALA A O 1
ATOM 774 N N . ASN A 1 100 ? -1.888 -15.953 -5.379 1 91.12 100 ASN A N 1
ATOM 775 C CA . ASN A 1 100 ? -1.168 -15 -6.215 1 91.12 100 ASN A CA 1
ATOM 776 C C . ASN A 1 100 ? 0.283 -14.844 -5.77 1 91.12 100 ASN A C 1
ATOM 778 O O . ASN A 1 100 ? 0.549 -14.477 -4.625 1 91.12 100 ASN A O 1
ATOM 782 N N . PHE A 1 101 ? 1.226 -15.062 -6.695 1 95.25 101 PHE A N 1
ATOM 783 C CA . PHE A 1 101 ? 2.631 -15.094 -6.305 1 95.25 101 PHE A CA 1
ATOM 784 C C . PHE A 1 101 ? 3.334 -13.805 -6.719 1 95.25 101 PHE A C 1
ATOM 786 O O . PHE A 1 101 ? 4.562 -13.766 -6.812 1 95.25 101 PHE A O 1
ATOM 793 N N . SER A 1 102 ? 2.529 -12.773 -7.07 1 94.31 102 SER A N 1
ATOM 794 C CA . SER A 1 102 ? 3.119 -11.461 -7.305 1 94.31 102 SER A CA 1
ATOM 795 C C . SER A 1 102 ? 3.523 -10.789 -5.996 1 94.31 102 SER A C 1
ATOM 797 O O . SER A 1 102 ? 2.674 -10.5 -5.152 1 94.31 102 SER A O 1
ATOM 799 N N . PHE A 1 103 ? 4.805 -10.469 -5.898 1 93.94 103 PHE A N 1
ATOM 800 C CA . PHE A 1 103 ? 5.277 -9.766 -4.707 1 93.94 103 PHE A CA 1
ATOM 801 C C . PHE A 1 103 ? 4.656 -8.383 -4.613 1 93.94 103 PHE A C 1
ATOM 803 O O . PHE A 1 103 ? 4.281 -7.938 -3.523 1 93.94 103 PHE A O 1
ATOM 810 N N . GLY A 1 104 ? 4.496 -7.766 -5.762 1 95.62 104 GLY A N 1
ATOM 811 C CA . GLY A 1 104 ? 3.861 -6.457 -5.789 1 95.62 104 GLY A CA 1
ATOM 812 C C . GLY A 1 104 ? 2.432 -6.48 -5.281 1 95.62 104 GLY A C 1
ATOM 813 O O . GLY A 1 104 ? 2.031 -5.613 -4.5 1 95.62 104 GLY A O 1
ATOM 814 N N . ILE A 1 105 ? 1.739 -7.457 -5.652 1 95.81 105 ILE A N 1
ATOM 815 C CA . ILE A 1 105 ? 0.345 -7.566 -5.238 1 95.81 105 ILE A CA 1
ATOM 816 C C . ILE A 1 105 ? 0.272 -7.883 -3.744 1 95.81 105 ILE A C 1
ATOM 818 O O . ILE A 1 105 ? -0.602 -7.375 -3.039 1 95.81 105 ILE A O 1
ATOM 822 N N . MET A 1 106 ? 1.135 -8.742 -3.334 1 94.62 106 MET A N 1
ATOM 823 C CA . MET A 1 106 ? 1.159 -9.055 -1.906 1 94.62 106 MET A CA 1
ATOM 824 C C . MET A 1 106 ? 1.419 -7.797 -1.081 1 94.62 106 MET A C 1
ATOM 826 O O . MET A 1 106 ? 0.727 -7.543 -0.094 1 94.62 106 MET A O 1
ATOM 830 N N . VAL A 1 107 ? 2.359 -7.043 -1.44 1 96.31 107 VAL A N 1
ATOM 831 C CA . VAL A 1 107 ? 2.699 -5.809 -0.738 1 96.31 107 VAL A CA 1
ATOM 832 C C . VAL A 1 107 ? 1.532 -4.828 -0.821 1 96.31 107 VAL A C 1
ATOM 834 O O . VAL A 1 107 ? 1.154 -4.215 0.182 1 96.31 107 VAL A O 1
ATOM 837 N N . MET A 1 108 ? 0.971 -4.73 -2.035 1 97.5 108 MET A N 1
ATOM 838 C CA . MET A 1 108 ? -0.192 -3.871 -2.227 1 97.5 108 MET A CA 1
ATOM 839 C C . MET A 1 108 ? -1.306 -4.234 -1.252 1 97.5 108 MET A C 1
ATOM 841 O O . MET A 1 108 ? -1.896 -3.355 -0.621 1 97.5 108 MET A O 1
ATOM 845 N N . ASN A 1 109 ? -1.537 -5.469 -1.168 1 96.38 109 ASN A N 1
ATOM 846 C CA . ASN A 1 109 ? -2.613 -5.941 -0.302 1 96.38 109 ASN A CA 1
ATOM 847 C C . ASN A 1 109 ? -2.375 -5.551 1.153 1 96.38 109 ASN A C 1
ATOM 849 O O . ASN A 1 109 ? -3.299 -5.113 1.842 1 96.38 109 ASN A O 1
ATOM 853 N N . GLN A 1 110 ? -1.197 -5.656 1.626 1 95.19 110 GLN A N 1
ATOM 854 C CA . GLN A 1 110 ? -0.847 -5.285 2.992 1 95.19 110 GLN A CA 1
ATOM 855 C C . GLN A 1 110 ? -0.969 -3.775 3.197 1 95.19 110 GLN A C 1
ATOM 857 O O . GLN A 1 110 ? -1.514 -3.324 4.207 1 95.19 110 GLN A O 1
ATOM 862 N N . LEU A 1 111 ? -0.505 -3.092 2.26 1 97.31 111 LEU A N 1
ATOM 863 C CA . LEU A 1 111 ? -0.452 -1.642 2.408 1 97.31 111 LEU A CA 1
ATOM 864 C C . LEU A 1 111 ? -1.846 -1.032 2.309 1 97.31 111 LEU A C 1
ATOM 866 O O . LEU A 1 111 ? -2.152 -0.055 2.994 1 97.31 111 LEU A O 1
ATOM 870 N N . ILE A 1 112 ? -2.682 -1.604 1.44 1 97.88 112 ILE A N 1
ATOM 871 C CA . ILE A 1 112 ? -4.02 -1.033 1.324 1 97.88 112 ILE A CA 1
ATOM 872 C C . ILE A 1 112 ? -4.809 -1.305 2.604 1 97.88 112 ILE A C 1
ATOM 874 O O . ILE A 1 112 ? -5.656 -0.502 2.998 1 97.88 112 ILE A O 1
ATOM 878 N N . LYS A 1 113 ? -4.578 -2.469 3.207 1 96.62 113 LYS A N 1
ATOM 879 C CA . LYS A 1 113 ? -5.211 -2.75 4.492 1 96.62 113 LYS A CA 1
ATOM 880 C C . LYS A 1 113 ? -4.848 -1.688 5.527 1 96.62 113 LYS A C 1
ATOM 882 O O . LYS A 1 113 ? -5.723 -1.169 6.223 1 96.62 113 LYS A O 1
ATOM 887 N N . GLN A 1 114 ? -3.59 -1.331 5.609 1 95.56 114 GLN A N 1
ATOM 888 C CA . GLN A 1 114 ? -3.1 -0.322 6.543 1 95.56 114 GLN A CA 1
ATOM 889 C C . GLN A 1 114 ? -3.662 1.057 6.207 1 95.56 114 GLN A C 1
ATOM 891 O O . GLN A 1 114 ? -4.117 1.78 7.094 1 95.56 114 GLN A O 1
ATOM 896 N N . ALA A 1 115 ? -3.623 1.377 4.902 1 96.88 115 ALA A N 1
ATOM 897 C CA . ALA A 1 115 ? -4.148 2.668 4.469 1 96.88 115 ALA A CA 1
ATOM 898 C C . ALA A 1 115 ? -5.629 2.803 4.812 1 96.88 115 ALA A C 1
ATOM 900 O O . ALA A 1 115 ? -6.062 3.84 5.32 1 96.88 115 ALA A O 1
ATOM 901 N N . ALA A 1 116 ? -6.352 1.764 4.551 1 96.5 116 ALA A N 1
ATOM 902 C CA . ALA A 1 116 ? -7.789 1.774 4.828 1 96.5 116 ALA A CA 1
ATOM 903 C C . ALA A 1 116 ? -8.055 1.954 6.316 1 96.5 116 ALA A C 1
ATOM 905 O O . ALA A 1 116 ? -9.008 2.633 6.703 1 96.5 116 ALA A O 1
ATOM 906 N N . ALA A 1 117 ? -7.242 1.336 7.137 1 94.5 117 ALA A N 1
ATOM 907 C CA . ALA A 1 117 ? -7.395 1.459 8.586 1 94.5 117 ALA A CA 1
ATOM 908 C C . ALA A 1 117 ? -7.055 2.871 9.055 1 94.5 117 ALA A C 1
ATOM 910 O O . ALA A 1 117 ? -7.703 3.404 9.961 1 94.5 117 ALA A O 1
ATOM 911 N N . MET A 1 118 ? -6.086 3.488 8.469 1 93.19 118 MET A N 1
ATOM 912 C CA . MET A 1 118 ? -5.57 4.781 8.914 1 93.19 118 MET A CA 1
ATOM 913 C C . MET A 1 118 ? -6.41 5.922 8.359 1 93.19 118 MET A C 1
ATOM 915 O O . MET A 1 118 ? -6.512 6.984 8.969 1 93.19 118 MET A O 1
ATOM 919 N N . LEU A 1 119 ? -6.977 5.688 7.148 1 94.19 119 LEU A N 1
ATOM 920 C CA . LEU A 1 119 ? -7.684 6.758 6.457 1 94.19 119 LEU A CA 1
ATOM 921 C C . LEU A 1 119 ? -9.195 6.547 6.52 1 94.19 119 LEU A C 1
ATOM 923 O O . LEU A 1 119 ? -9.883 6.633 5.5 1 94.19 119 LEU A O 1
ATOM 927 N N . GLN A 1 120 ? -9.656 6.281 7.723 1 91.56 120 GLN A N 1
ATOM 928 C CA . GLN A 1 120 ? -11.094 6.16 7.926 1 91.56 120 GLN A CA 1
ATOM 929 C C . GLN A 1 120 ? -11.82 7.441 7.512 1 91.56 120 GLN A C 1
ATOM 931 O O . GLN A 1 120 ? -11.328 8.547 7.762 1 91.56 120 GLN A O 1
ATOM 936 N N . GLY A 1 121 ? -12.906 7.316 6.82 1 91.38 121 GLY A N 1
ATOM 937 C CA . GLY A 1 121 ? -13.688 8.469 6.391 1 91.38 121 GLY A CA 1
ATOM 938 C C . GLY A 1 121 ? -13.359 8.906 4.973 1 91.38 121 GLY A C 1
ATOM 939 O O . GLY A 1 121 ? -14.125 9.664 4.363 1 91.38 121 GLY A O 1
ATOM 940 N N . TRP A 1 122 ? -12.188 8.523 4.461 1 95 122 TRP A N 1
ATOM 941 C CA . TRP A 1 122 ? -11.883 8.82 3.064 1 95 122 TRP A CA 1
ATOM 942 C C . TRP A 1 122 ? -12.711 7.945 2.131 1 95 122 TRP A C 1
ATOM 944 O O . TRP A 1 122 ? -13.102 6.832 2.496 1 95 122 TRP A O 1
ATOM 954 N N . GLN A 1 123 ? -13.008 8.508 0.947 1 97.75 123 GLN A N 1
ATOM 955 C CA . GLN A 1 123 ? -13.758 7.758 -0.053 1 97.75 123 GLN A CA 1
ATOM 956 C C . GLN A 1 123 ? -12.836 6.867 -0.877 1 97.75 123 GLN A C 1
ATOM 958 O O . GLN A 1 123 ? -11.789 7.316 -1.347 1 97.75 123 GLN A O 1
ATOM 963 N N . ILE A 1 124 ? -13.242 5.586 -1.018 1 98.56 124 ILE A N 1
ATOM 964 C CA . ILE A 1 124 ? -12.352 4.621 -1.657 1 98.56 124 ILE A CA 1
ATOM 965 C C . ILE A 1 124 ? -12.945 4.172 -2.988 1 98.56 124 ILE A C 1
ATOM 967 O O . ILE A 1 124 ? -14.156 3.924 -3.082 1 98.56 124 ILE A O 1
ATOM 971 N N . GLU A 1 125 ? -12.141 4.148 -4.062 1 98.75 125 GLU A N 1
ATOM 972 C CA . GLU A 1 125 ? -12.453 3.561 -5.363 1 98.75 125 GLU A CA 1
ATOM 973 C C . GLU A 1 125 ? -11.422 2.5 -5.75 1 98.75 125 GLU A C 1
ATOM 975 O O . GLU A 1 125 ? -10.219 2.734 -5.648 1 98.75 125 GLU A O 1
ATOM 980 N N . LEU A 1 126 ? -11.875 1.356 -6.078 1 98.75 126 LEU A N 1
ATOM 981 C CA . LEU A 1 126 ? -11.047 0.274 -6.594 1 98.75 126 LEU A CA 1
ATOM 982 C C . LEU A 1 126 ? -11.234 0.118 -8.102 1 98.75 126 LEU A C 1
ATOM 984 O O . LEU A 1 126 ? -12.352 -0.111 -8.57 1 98.75 126 LEU A O 1
ATOM 988 N N . ILE A 1 127 ? -10.148 0.282 -8.875 1 98.56 127 ILE A N 1
ATOM 989 C CA . ILE A 1 127 ? -10.195 0.195 -10.328 1 98.56 127 ILE A CA 1
ATOM 990 C C . ILE A 1 127 ? -9.266 -0.919 -10.805 1 98.56 127 ILE A C 1
ATOM 992 O O . ILE A 1 127 ? -8.109 -0.996 -10.383 1 98.56 127 ILE A O 1
ATOM 996 N N . GLU A 1 128 ? -9.727 -1.778 -11.609 1 98.12 128 GLU A N 1
ATOM 997 C CA . GLU A 1 128 ? -8.875 -2.758 -12.281 1 98.12 128 GLU A CA 1
ATOM 998 C C . GLU A 1 128 ? -9.016 -2.664 -13.797 1 98.12 128 GLU A C 1
ATOM 1000 O O . GLU A 1 128 ? -10.094 -2.367 -14.305 1 98.12 128 GLU A O 1
ATOM 1005 N N . LYS A 1 129 ? -7.922 -2.787 -14.492 1 97.62 129 LYS A N 1
ATOM 1006 C CA . LYS A 1 129 ? -7.848 -2.771 -15.953 1 97.62 129 LYS A CA 1
ATOM 1007 C C . LYS A 1 129 ? -7.172 -4.035 -16.484 1 97.62 129 LYS A C 1
ATOM 1009 O O . LYS A 1 129 ? -6.145 -4.461 -15.953 1 97.62 129 LYS A O 1
ATOM 1014 N N . HIS A 1 130 ? -7.816 -4.727 -17.422 1 96.56 130 HIS A N 1
ATOM 1015 C CA . HIS A 1 130 ? -7.262 -5.887 -18.109 1 96.56 130 HIS A CA 1
ATOM 1016 C C . HIS A 1 130 ? -7.586 -5.852 -19.609 1 96.56 130 HIS A C 1
ATOM 1018 O O . HIS A 1 130 ? -8.336 -4.98 -20.062 1 96.56 130 HIS A O 1
ATOM 1024 N N . HIS A 1 131 ? -6.969 -6.715 -20.359 1 95.38 131 HIS A N 1
ATOM 1025 C CA . HIS A 1 131 ? -7.262 -6.879 -21.781 1 95.38 131 HIS A CA 1
ATOM 1026 C C . HIS A 1 131 ? -8.727 -7.246 -22 1 95.38 131 HIS A C 1
ATOM 1028 O O . HIS A 1 131 ? -9.391 -7.746 -21.094 1 95.38 131 HIS A O 1
ATOM 1034 N N . SER A 1 132 ? -9.172 -7.102 -23.219 1 95.31 132 SER A N 1
ATOM 1035 C CA . SER A 1 132 ? -10.586 -7.215 -23.562 1 95.31 132 SER A CA 1
ATOM 1036 C C . SER A 1 132 ? -11.078 -8.648 -23.422 1 95.31 132 SER A C 1
ATOM 1038 O O . SER A 1 132 ? -12.281 -8.883 -23.234 1 95.31 132 SER A O 1
ATOM 1040 N N . ARG A 1 133 ? -10.266 -9.594 -23.438 1 92 133 ARG A N 1
ATOM 1041 C CA . ARG A 1 133 ? -10.664 -11 -23.469 1 92 133 ARG A CA 1
ATOM 1042 C C . ARG A 1 133 ? -10.797 -11.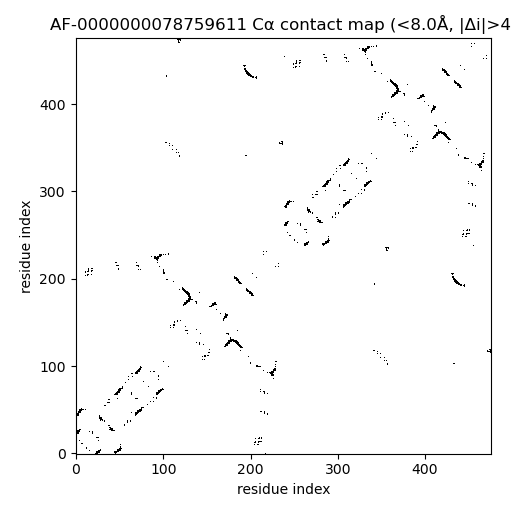562 -22.062 1 92 133 ARG A C 1
ATOM 1044 O O . ARG A 1 133 ? -11.266 -12.688 -21.875 1 92 133 ARG A O 1
ATOM 1051 N N . LYS A 1 134 ? -10.391 -10.836 -21.109 1 91.56 134 LYS A N 1
ATOM 1052 C CA . LYS A 1 134 ? -10.539 -11.359 -19.75 1 91.56 134 LYS A CA 1
ATOM 1053 C C . LYS A 1 134 ? -12.008 -11.516 -19.375 1 91.56 134 LYS A C 1
ATOM 1055 O O . LYS A 1 134 ? -12.789 -10.57 -19.5 1 91.56 134 LYS A O 1
ATOM 1060 N N . LYS A 1 135 ? -12.398 -12.547 -18.812 1 90.19 135 LYS A N 1
ATOM 1061 C CA . LYS A 1 135 ? -13.805 -12.891 -18.625 1 90.19 135 LYS A CA 1
ATOM 1062 C C . LYS A 1 135 ? -14.305 -12.414 -17.266 1 90.19 135 LYS A C 1
ATOM 1064 O O . LYS A 1 135 ? -15.391 -11.836 -17.172 1 90.19 135 LYS A O 1
ATOM 1069 N N . ASP A 1 136 ? -13.508 -12.703 -16.25 1 91.12 136 ASP A N 1
ATOM 1070 C CA . ASP A 1 136 ? -13.977 -12.383 -14.906 1 91.12 136 ASP A CA 1
ATOM 1071 C C . ASP A 1 136 ? -13.93 -10.875 -14.656 1 91.12 136 ASP A C 1
ATOM 1073 O O . ASP A 1 136 ? -12.945 -10.219 -14.977 1 91.12 136 ASP A O 1
ATOM 1077 N N . ALA A 1 137 ? -15.023 -10.359 -14.133 1 93.56 137 ALA A N 1
ATOM 1078 C CA . ALA A 1 137 ? -15.188 -8.969 -13.734 1 93.56 137 ALA A CA 1
ATOM 1079 C C . ALA A 1 137 ? -16.109 -8.852 -12.523 1 93.56 137 ALA A C 1
ATOM 1081 O O . ALA A 1 137 ? -17.297 -9.148 -12.609 1 93.56 137 ALA A O 1
ATOM 1082 N N . PRO A 1 138 ? -15.492 -8.406 -11.398 1 95.5 138 PRO A N 1
ATOM 1083 C CA . PRO A 1 138 ? -14.102 -8.039 -11.117 1 95.5 138 PRO A CA 1
ATOM 1084 C C . PRO A 1 138 ? -13.156 -9.242 -11.141 1 95.5 138 PRO A C 1
ATOM 1086 O O . PRO A 1 138 ? -13.609 -10.383 -11.031 1 95.5 138 PRO A O 1
ATOM 1089 N N . SER A 1 139 ? -11.922 -8.914 -11.375 1 94 139 SER A N 1
ATOM 1090 C CA . SER A 1 139 ? -10.914 -9.969 -11.344 1 94 139 SER A CA 1
ATOM 1091 C C . SER A 1 139 ? -10.75 -10.547 -9.945 1 94 139 SER A C 1
ATOM 1093 O O . SER A 1 139 ? -11.227 -9.969 -8.969 1 94 139 SER A O 1
ATOM 1095 N N . GLY A 1 140 ? -10.109 -11.711 -9.867 1 91.88 140 GLY A N 1
ATOM 1096 C CA . GLY A 1 140 ? -9.812 -12.32 -8.586 1 91.88 140 GLY A CA 1
ATOM 1097 C C . GLY A 1 140 ? -8.992 -11.422 -7.676 1 91.88 140 GLY A C 1
ATOM 1098 O O . GLY A 1 140 ? -9.289 -11.289 -6.484 1 91.88 140 GLY A O 1
ATOM 1099 N N . THR A 1 141 ? -7.977 -10.773 -8.227 1 93.75 141 THR A N 1
ATOM 1100 C CA . THR A 1 141 ? -7.129 -9.867 -7.465 1 93.75 141 THR A CA 1
ATOM 1101 C C . THR A 1 141 ? -7.941 -8.695 -6.922 1 93.75 141 THR A C 1
ATOM 1103 O O . THR A 1 141 ? -7.812 -8.336 -5.75 1 93.75 141 THR A O 1
ATOM 1106 N N . ALA A 1 142 ? -8.82 -8.133 -7.82 1 96.69 142 ALA A N 1
ATOM 1107 C CA . ALA A 1 142 ? -9.672 -7.027 -7.379 1 96.69 142 ALA A CA 1
ATOM 1108 C C . ALA A 1 142 ? -10.555 -7.445 -6.211 1 96.69 142 ALA A C 1
ATOM 1110 O O . ALA A 1 142 ? -10.703 -6.703 -5.234 1 96.69 142 ALA A O 1
ATOM 1111 N N . ASN A 1 143 ? -11.062 -8.664 -6.27 1 96 143 ASN A N 1
ATOM 1112 C CA . ASN A 1 143 ? -11.906 -9.172 -5.195 1 96 143 ASN A CA 1
ATOM 1113 C C . ASN A 1 143 ? -11.109 -9.367 -3.906 1 96 143 ASN A C 1
ATOM 1115 O O . ASN A 1 143 ? -11.609 -9.078 -2.816 1 96 143 ASN A O 1
ATOM 1119 N N . MET A 1 144 ? -9.969 -9.867 -4.066 1 94.25 144 MET A N 1
ATOM 1120 C CA . MET A 1 144 ? -9.102 -10.039 -2.902 1 94.25 144 MET A CA 1
ATOM 1121 C C . MET A 1 144 ? -8.82 -8.695 -2.234 1 94.25 144 MET A C 1
ATOM 1123 O O . MET A 1 144 ? -8.93 -8.57 -1.014 1 94.25 144 MET A O 1
ATOM 1127 N N . LEU A 1 145 ? -8.484 -7.688 -2.998 1 97.69 145 LEU A N 1
ATOM 1128 C CA . LEU A 1 145 ? -8.211 -6.355 -2.467 1 97.69 145 LEU A CA 1
ATOM 1129 C C . LEU A 1 145 ? -9.445 -5.785 -1.776 1 97.69 145 LEU A C 1
ATOM 1131 O O . LEU A 1 145 ? -9.336 -5.191 -0.699 1 97.69 145 LEU A O 1
ATOM 1135 N N . LEU A 1 146 ? -10.617 -5.965 -2.471 1 97.81 146 LEU A N 1
ATOM 1136 C CA . LEU A 1 146 ? -11.883 -5.504 -1.903 1 97.81 146 LEU A CA 1
ATOM 1137 C C . LEU A 1 146 ? -12.125 -6.141 -0.54 1 97.81 146 LEU A C 1
ATOM 1139 O O . LEU A 1 146 ? -12.461 -5.445 0.422 1 97.81 146 LEU A O 1
ATOM 1143 N N . GLN A 1 147 ? -11.914 -7.406 -0.441 1 96.94 147 GLN A N 1
ATOM 1144 C CA . GLN A 1 147 ? -12.125 -8.133 0.807 1 96.94 147 GLN A CA 1
ATOM 1145 C C . GLN A 1 147 ? -11.18 -7.633 1.9 1 96.94 147 GLN A C 1
ATOM 1147 O O . GLN A 1 147 ? -11.586 -7.488 3.055 1 96.94 147 GLN A O 1
ATOM 1152 N N . THR A 1 148 ? -9.961 -7.395 1.546 1 97.12 148 THR A N 1
ATOM 1153 C CA . THR A 1 148 ? -8.969 -6.898 2.486 1 97.12 148 THR A CA 1
ATOM 1154 C C . THR A 1 148 ? -9.398 -5.555 3.07 1 97.12 148 THR A C 1
ATOM 1156 O O . THR A 1 148 ? -9.32 -5.344 4.281 1 97.12 148 THR A O 1
ATOM 1159 N N . ILE A 1 149 ? -9.867 -4.648 2.209 1 97.94 149 ILE A N 1
ATOM 1160 C CA . ILE A 1 149 ? -10.328 -3.34 2.66 1 97.94 149 ILE A CA 1
ATOM 1161 C C . ILE A 1 149 ? -11.539 -3.504 3.574 1 97.94 149 ILE A C 1
ATOM 1163 O O . ILE A 1 149 ? -11.625 -2.859 4.621 1 97.94 149 ILE A O 1
ATOM 1167 N N . GLN A 1 150 ? -12.406 -4.461 3.23 1 97.69 150 GLN A N 1
ATOM 1168 C CA . GLN A 1 150 ? -13.648 -4.684 3.969 1 97.69 150 GLN A CA 1
ATOM 1169 C C . GLN A 1 150 ? -13.367 -5.301 5.336 1 97.69 150 GLN A C 1
ATOM 1171 O O . GLN A 1 150 ? -14.234 -5.281 6.219 1 97.69 150 GLN A O 1
ATOM 1176 N N . GLU A 1 151 ? -12.227 -5.883 5.543 1 96.5 151 GLU A N 1
ATOM 1177 C CA . GLU A 1 151 ? -11.844 -6.43 6.844 1 96.5 151 GLU A CA 1
ATOM 1178 C C . GLU A 1 151 ? -11.68 -5.32 7.879 1 96.5 151 GLU A C 1
ATOM 1180 O O . GLU A 1 151 ? -11.844 -5.555 9.078 1 96.5 151 GLU A O 1
ATOM 1185 N N . VAL A 1 152 ? -11.359 -4.082 7.414 1 95.56 152 VAL A N 1
ATOM 1186 C CA . VAL A 1 152 ? -11.031 -3.035 8.375 1 95.56 152 VAL A CA 1
ATOM 1187 C C . VAL A 1 152 ? -12.062 -1.917 8.297 1 95.56 152 VAL A C 1
ATOM 1189 O O . VAL A 1 152 ? -12.172 -1.096 9.211 1 95.56 152 VAL A O 1
ATOM 1192 N N . GLN A 1 153 ? -12.773 -1.839 7.16 1 95.62 153 GLN A N 1
ATOM 1193 C CA . GLN A 1 153 ? -13.898 -0.931 6.996 1 95.62 153 GLN A CA 1
ATOM 1194 C C . GLN A 1 153 ? -15.125 -1.664 6.449 1 95.62 153 GLN A C 1
ATOM 1196 O O . GLN A 1 153 ? -15.023 -2.391 5.457 1 95.62 153 GLN A O 1
ATOM 1201 N N . LYS A 1 154 ? -16.25 -1.49 7.082 1 95.88 154 LYS A N 1
ATOM 1202 C CA . LYS A 1 154 ? -17.484 -2.117 6.605 1 95.88 154 LYS A CA 1
ATOM 1203 C C . LYS A 1 154 ? -18.078 -1.345 5.43 1 95.88 154 LYS A C 1
ATOM 1205 O O . LYS A 1 154 ? -19.047 -0.605 5.594 1 95.88 154 LYS A O 1
ATOM 1210 N N . LEU A 1 155 ? -17.547 -1.599 4.289 1 97.62 155 LEU A N 1
ATOM 1211 C CA . LEU A 1 155 ? -17.953 -0.867 3.098 1 97.62 155 LEU A CA 1
ATOM 1212 C C . LEU A 1 155 ? -18.797 -1.754 2.178 1 97.62 155 LEU A C 1
ATOM 1214 O O . LEU A 1 155 ? -18.5 -2.939 2.018 1 97.62 155 LEU A O 1
ATOM 1218 N N . GLN A 1 156 ? -19.797 -1.174 1.582 1 97.56 156 GLN A N 1
ATOM 1219 C CA . GLN A 1 156 ? -20.609 -1.853 0.584 1 97.56 156 GLN A CA 1
ATOM 1220 C C . GLN A 1 156 ? -20.125 -1.54 -0.83 1 97.56 156 GLN A C 1
ATOM 1222 O O . GLN A 1 156 ? -20.047 -0.374 -1.22 1 97.56 156 GLN A O 1
ATOM 1227 N N . PRO A 1 157 ? -19.859 -2.533 -1.601 1 98.12 157 PRO A N 1
ATOM 1228 C CA . PRO A 1 157 ? -19.375 -2.277 -2.963 1 98.12 157 PRO A CA 1
ATOM 1229 C C . PRO A 1 157 ? -20.469 -1.723 -3.873 1 98.12 157 PRO A C 1
ATOM 1231 O O . PRO A 1 157 ? -21.641 -2.127 -3.766 1 98.12 157 PRO A O 1
ATOM 1234 N N . VAL A 1 158 ? -20.141 -0.731 -4.633 1 98 158 VAL A N 1
ATOM 1235 C CA . VAL A 1 158 ? -20.953 -0.163 -5.699 1 98 158 VAL A CA 1
ATOM 1236 C C . VAL A 1 158 ? -20.266 -0.352 -7.043 1 98 158 VAL A C 1
ATOM 1238 O O . VAL A 1 158 ? -19.156 0.138 -7.25 1 98 158 VAL A O 1
ATOM 1241 N N . TYR A 1 159 ? -20.891 -1.001 -7.984 1 97.19 159 TYR A N 1
ATOM 1242 C CA . TYR A 1 159 ? -20.25 -1.371 -9.234 1 97.19 159 TYR A CA 1
ATOM 1243 C C . TYR A 1 159 ? -20.656 -0.43 -10.367 1 97.19 159 TYR A C 1
ATOM 1245 O O . TYR A 1 159 ? -20.078 -0.479 -11.461 1 97.19 159 TYR A O 1
ATOM 1253 N N . ASN A 1 160 ? -21.703 0.338 -10.086 1 95.69 160 ASN A N 1
ATOM 1254 C CA . ASN A 1 160 ? -22.219 1.322 -11.031 1 95.69 160 ASN A CA 1
ATOM 1255 C C . ASN A 1 160 ? -22.812 2.525 -10.312 1 95.69 160 ASN A C 1
ATOM 1257 O O . ASN A 1 160 ? -23.766 2.381 -9.547 1 95.69 160 ASN A O 1
ATOM 1261 N N . TRP A 1 161 ? -22.219 3.764 -10.664 1 95.81 161 TRP A N 1
ATOM 1262 C CA . TRP A 1 161 ? -22.688 4.973 -9.992 1 95.81 161 TRP A CA 1
ATOM 1263 C C . TRP A 1 161 ? -23.844 5.609 -10.75 1 95.81 161 TRP A C 1
ATOM 1265 O O . TRP A 1 161 ? -24.359 6.645 -10.336 1 95.81 161 TRP A O 1
ATOM 1275 N N . GLN A 1 162 ? -24.203 5.086 -11.891 1 95.44 162 GLN A N 1
ATOM 1276 C CA . GLN A 1 162 ? -25.25 5.688 -12.711 1 95.44 162 GLN A CA 1
ATOM 1277 C C . GLN A 1 162 ? -26.516 5.922 -11.898 1 95.44 162 GLN A C 1
ATOM 1279 O O . GLN A 1 162 ? -27.078 4.98 -11.336 1 95.44 162 GLN A O 1
ATOM 1284 N N . GLY A 1 163 ? -26.969 7.156 -11.844 1 94 163 GLY A N 1
ATOM 1285 C CA . GLY A 1 163 ? -28.203 7.543 -11.18 1 94 163 GLY A CA 1
ATOM 1286 C C . GLY A 1 163 ? -28.109 7.465 -9.664 1 94 163 GLY A C 1
ATOM 1287 O O . GLY A 1 163 ? -29.125 7.527 -8.977 1 94 163 GLY A O 1
ATOM 1288 N N . LYS A 1 164 ? -26.922 7.211 -9.07 1 91.62 164 LYS A N 1
ATOM 1289 C CA . LYS A 1 164 ? -26.75 7.043 -7.629 1 91.62 164 LYS A CA 1
ATOM 1290 C C . LYS A 1 164 ? -25.828 8.125 -7.059 1 91.62 164 LYS A C 1
ATOM 1292 O O . LYS A 1 164 ? -24.828 8.477 -7.676 1 91.62 164 LYS A O 1
ATOM 1297 N N . LYS A 1 165 ? -26.25 8.625 -5.988 1 94.38 165 LYS A N 1
ATOM 1298 C CA . LYS A 1 165 ? -25.359 9.461 -5.195 1 94.38 165 LYS A CA 1
ATOM 1299 C C . LYS A 1 165 ? -24.562 8.617 -4.203 1 94.38 165 LYS A C 1
ATOM 1301 O O . LYS A 1 165 ? -25.078 7.664 -3.623 1 94.38 165 LYS A O 1
ATOM 1306 N N . ARG A 1 166 ? -23.344 9.023 -4.062 1 95.5 166 ARG A N 1
ATOM 1307 C CA . ARG A 1 166 ? -22.516 8.289 -3.111 1 95.5 166 ARG A CA 1
ATOM 1308 C C . ARG A 1 166 ? -23.047 8.438 -1.691 1 95.5 166 ARG A C 1
ATOM 1310 O O . ARG A 1 166 ? -23.438 9.539 -1.28 1 95.5 166 ARG A O 1
ATOM 1317 N N . GLU A 1 167 ? -23.031 7.27 -1.047 1 94.69 167 GLU A N 1
ATOM 1318 C CA . GLU A 1 167 ? -23.391 7.25 0.37 1 94.69 167 GLU A CA 1
ATOM 1319 C C . GLU A 1 167 ? -22.188 6.91 1.235 1 94.69 167 GLU A C 1
ATOM 1321 O O . GLU A 1 167 ? -21.109 6.602 0.716 1 94.69 167 GLU A O 1
ATOM 1326 N N . GLU A 1 168 ? -22.453 7.086 2.568 1 92.31 168 GLU A N 1
ATOM 1327 C CA . GLU A 1 168 ? -21.391 6.707 3.494 1 92.31 168 GLU A CA 1
ATOM 1328 C C . GLU A 1 168 ? -21.141 5.199 3.457 1 92.31 168 GLU A C 1
ATOM 1330 O O . GLU A 1 168 ? -22.016 4.43 3.059 1 92.31 168 GLU A O 1
ATOM 1335 N N . ASN A 1 169 ? -20.031 4.777 3.637 1 95.19 169 ASN A N 1
ATOM 1336 C CA . ASN A 1 169 ? -19.641 3.381 3.799 1 95.19 169 ASN A CA 1
ATOM 1337 C C . ASN A 1 169 ? -19.781 2.605 2.492 1 95.19 169 ASN A C 1
ATOM 1339 O O . ASN A 1 169 ? -20.266 1.474 2.482 1 95.19 169 ASN A O 1
ATOM 1343 N N . GLN A 1 170 ? -19.562 3.281 1.42 1 97.88 170 GLN A N 1
ATOM 1344 C CA . GLN A 1 170 ? -19.531 2.625 0.117 1 97.88 170 GLN A CA 1
ATOM 1345 C C . GLN A 1 170 ? -18.141 2.654 -0.497 1 97.88 170 GLN A C 1
ATOM 1347 O O . GLN A 1 170 ? -17.344 3.549 -0.203 1 97.88 170 GLN A O 1
ATOM 1352 N N . ILE A 1 171 ? -17.891 1.661 -1.271 1 98.38 171 ILE A N 1
ATOM 1353 C CA . ILE A 1 171 ? -16.656 1.6 -2.062 1 98.38 171 ILE A CA 1
ATOM 1354 C C . ILE A 1 171 ? -17 1.311 -3.521 1 98.38 171 ILE A C 1
ATOM 1356 O O . ILE A 1 171 ? -17.734 0.36 -3.82 1 98.38 171 ILE A O 1
ATOM 1360 N N . GLY A 1 172 ? -16.547 2.191 -4.461 1 98.5 172 GLY A N 1
ATOM 1361 C CA . GLY A 1 172 ? -16.734 1.914 -5.879 1 98.5 172 GLY A CA 1
ATOM 1362 C C . GLY A 1 172 ? -15.773 0.857 -6.402 1 98.5 172 GLY A C 1
ATOM 1363 O O . GLY A 1 172 ? -14.602 0.829 -6.023 1 98.5 172 GLY A O 1
ATOM 1364 N N . VAL A 1 173 ? -16.25 -0.067 -7.207 1 98.5 173 VAL A N 1
ATOM 1365 C CA . VAL A 1 173 ? -15.453 -1.094 -7.863 1 98.5 173 VAL A CA 1
ATOM 1366 C C . VAL A 1 173 ? -15.656 -1.021 -9.375 1 98.5 173 VAL A C 1
ATOM 1368 O O . VAL A 1 173 ? -16.781 -1.167 -9.867 1 98.5 173 VAL A O 1
ATOM 1371 N N . HIS A 1 174 ? -14.586 -0.739 -10.102 1 98.5 174 HIS A N 1
ATOM 1372 C CA . HIS A 1 174 ? -14.641 -0.515 -11.547 1 98.5 174 HIS A CA 1
ATOM 1373 C C . HIS A 1 174 ? -13.758 -1.506 -12.297 1 98.5 174 HIS A C 1
ATOM 1375 O O . HIS A 1 174 ? -12.57 -1.643 -11.984 1 98.5 174 HIS A O 1
ATOM 1381 N N . SER A 1 175 ? -14.32 -2.188 -13.273 1 98.06 175 SER A N 1
ATOM 1382 C CA . SER A 1 175 ? -13.586 -3.113 -14.125 1 98.06 175 SER A CA 1
ATOM 1383 C C . SER A 1 175 ? -13.523 -2.613 -15.57 1 98.06 175 SER A C 1
ATOM 1385 O O . SER A 1 175 ? -14.555 -2.438 -16.219 1 98.06 175 SER A O 1
ATOM 1387 N N . ILE A 1 176 ? -12.344 -2.305 -16 1 97.94 176 ILE A N 1
ATOM 1388 C CA . ILE A 1 176 ? -12.117 -1.865 -17.375 1 97.94 176 ILE A CA 1
ATOM 1389 C C . ILE A 1 176 ? -11.555 -3.02 -18.203 1 97.94 176 ILE A C 1
ATOM 1391 O O . ILE A 1 176 ? -10.625 -3.705 -17.766 1 97.94 176 ILE A O 1
ATOM 1395 N N . ARG A 1 177 ? -12.109 -3.395 -19.391 1 97.62 177 ARG A N 1
ATOM 1396 C CA . ARG A 1 177 ? -11.68 -4.387 -20.375 1 97.62 177 ARG A CA 1
ATOM 1397 C C . ARG A 1 177 ? -11.469 -3.746 -21.734 1 97.62 177 ARG A C 1
ATOM 1399 O O . ARG A 1 177 ? -12.438 -3.408 -22.422 1 97.62 177 ARG A O 1
ATOM 1406 N N . ALA A 1 178 ? -10.266 -3.543 -22.047 1 96.81 178 ALA A N 1
ATOM 1407 C CA . ALA A 1 178 ? -10 -2.789 -23.281 1 96.81 178 ALA A CA 1
ATOM 1408 C C . ALA A 1 178 ? -8.664 -3.197 -23.891 1 96.81 178 ALA A C 1
ATOM 1410 O O . ALA A 1 178 ? -7.66 -3.314 -23.188 1 96.81 178 ALA A O 1
ATOM 1411 N N . GLY A 1 179 ? -8.703 -3.455 -25.219 1 96.56 179 GLY A N 1
ATOM 1412 C CA . GLY A 1 179 ? -7.477 -3.711 -25.969 1 96.56 179 GLY A CA 1
ATOM 1413 C C . GLY A 1 179 ? -6.594 -4.758 -25.312 1 96.56 179 GLY A C 1
ATOM 1414 O O . GLY A 1 179 ? -7.059 -5.848 -24.969 1 96.56 179 GLY A O 1
ATOM 1415 N N . SER A 1 180 ? -5.234 -4.402 -25.266 1 93.75 180 SER A N 1
ATOM 1416 C CA . SER A 1 180 ? -4.246 -5.309 -24.688 1 93.75 180 SER A CA 1
ATOM 1417 C C . SER A 1 180 ? -3.711 -4.773 -23.359 1 93.75 180 SER A C 1
ATOM 1419 O O . SER A 1 180 ? -2.553 -5.012 -23.016 1 93.75 180 SER A O 1
ATOM 1421 N N . LEU A 1 181 ? -4.57 -4.035 -22.625 1 92.5 181 LEU A N 1
ATOM 1422 C CA . LEU A 1 181 ? -4.156 -3.484 -21.344 1 92.5 181 LEU A CA 1
ATOM 1423 C C . LEU A 1 181 ? -3.551 -4.57 -20.453 1 92.5 181 LEU A C 1
ATOM 1425 O O . LEU A 1 181 ? -4.078 -5.68 -20.375 1 92.5 181 LEU A O 1
ATOM 1429 N N . PRO A 1 182 ? -2.426 -4.121 -19.859 1 92 182 PRO A N 1
ATOM 1430 C CA . PRO A 1 182 ? -1.902 -5.043 -18.859 1 92 182 PRO A CA 1
ATOM 1431 C C . PRO A 1 182 ? -2.791 -5.129 -17.609 1 92 182 PRO A C 1
ATOM 1433 O O . PRO A 1 182 ? -3.762 -4.379 -17.5 1 92 182 PRO A O 1
ATOM 1436 N N . GLY A 1 183 ? -2.545 -6.105 -16.766 1 94.62 183 GLY A N 1
ATOM 1437 C CA . GLY A 1 183 ? -3.242 -6.141 -15.484 1 94.62 183 GLY A CA 1
ATOM 1438 C C . GLY A 1 183 ? -2.859 -4.996 -14.562 1 94.62 183 GLY A C 1
ATOM 1439 O O . GLY A 1 183 ? -1.691 -4.852 -14.195 1 94.62 183 GLY A O 1
ATOM 1440 N N . GLU A 1 184 ? -3.854 -4.141 -14.336 1 97.75 184 GLU A N 1
ATOM 1441 C CA . GLU A 1 184 ? -3.633 -3.021 -13.422 1 97.75 184 GLU A CA 1
ATOM 1442 C C . GLU A 1 184 ? -4.664 -3.014 -12.305 1 97.75 184 GLU A C 1
ATOM 1444 O O . GLU A 1 184 ? -5.832 -3.338 -12.523 1 97.75 184 GLU A O 1
ATOM 1449 N N . HIS A 1 185 ? -4.242 -2.705 -11.164 1 98.5 185 HIS A N 1
ATOM 1450 C CA . HIS A 1 185 ? -5.105 -2.5 -10.008 1 98.5 185 HIS A CA 1
ATOM 1451 C C . HIS A 1 185 ? -4.762 -1.2 -9.289 1 98.5 185 HIS A C 1
ATOM 1453 O O . HIS A 1 185 ? -3.625 -1.01 -8.852 1 98.5 185 HIS A O 1
ATOM 1459 N N . ASP A 1 186 ? -5.758 -0.318 -9.148 1 98.25 186 ASP A N 1
ATOM 1460 C CA . ASP A 1 186 ? -5.645 0.951 -8.438 1 98.25 186 ASP A CA 1
ATOM 1461 C C . ASP A 1 186 ? -6.617 1.012 -7.262 1 98.25 186 ASP A C 1
ATOM 1463 O O . ASP A 1 186 ? -7.805 0.73 -7.418 1 98.25 186 ASP A O 1
ATOM 1467 N N . VAL A 1 187 ? -6.078 1.353 -6.148 1 98.81 187 VAL A N 1
ATOM 1468 C CA . VAL A 1 187 ? -6.941 1.73 -5.035 1 98.81 187 VAL A CA 1
ATOM 1469 C C . VAL A 1 187 ? -6.734 3.205 -4.695 1 98.81 187 VAL A C 1
ATOM 1471 O O . VAL A 1 187 ? -5.633 3.613 -4.32 1 98.81 187 VAL A O 1
ATOM 1474 N N . LEU A 1 188 ? -7.805 3.99 -4.871 1 98.5 188 LEU A N 1
ATOM 1475 C CA . LEU A 1 188 ? -7.797 5.426 -4.602 1 98.5 188 LEU A CA 1
ATOM 1476 C C . LEU A 1 188 ? -8.453 5.73 -3.262 1 98.5 188 LEU A C 1
ATOM 1478 O O . LEU A 1 188 ? -9.539 5.215 -2.965 1 98.5 188 LEU A O 1
ATOM 1482 N N . PHE A 1 189 ? -7.816 6.445 -2.422 1 98.31 189 PHE A N 1
ATOM 1483 C CA . PHE A 1 189 ? -8.375 7.105 -1.247 1 98.31 189 PHE A CA 1
ATOM 1484 C C . PHE A 1 189 ? -8.516 8.609 -1.483 1 98.31 189 PHE A C 1
ATOM 1486 O O . PHE A 1 189 ? -7.52 9.297 -1.706 1 98.31 189 PHE A O 1
ATOM 1493 N N . ALA A 1 190 ? -9.75 9.078 -1.414 1 97.38 190 ALA A N 1
ATOM 1494 C CA . ALA A 1 190 ? -9.977 10.469 -1.786 1 97.38 190 ALA A CA 1
ATOM 1495 C C . ALA A 1 190 ? -10.641 11.242 -0.646 1 97.38 190 ALA A C 1
ATOM 1497 O O . ALA A 1 190 ? -11.555 10.734 0.003 1 97.38 190 ALA A O 1
ATOM 1498 N N . ALA A 1 191 ? -10.125 12.367 -0.311 1 94.62 191 ALA A N 1
ATOM 1499 C CA . ALA A 1 191 ? -10.711 13.375 0.568 1 94.62 191 ALA A CA 1
ATOM 1500 C C . ALA A 1 191 ? -10.766 14.734 -0.119 1 94.62 191 ALA A C 1
ATOM 1502 O O . ALA A 1 191 ? -10.523 14.844 -1.324 1 94.62 191 ALA A O 1
ATOM 1503 N N . THR A 1 192 ? -11.242 15.703 0.632 1 92.62 192 THR A N 1
ATOM 1504 C CA . THR A 1 192 ? -11.289 17.047 0.057 1 92.62 192 THR A CA 1
ATOM 1505 C C . THR A 1 192 ? -9.891 17.516 -0.314 1 92.62 192 THR A C 1
ATOM 1507 O O . THR A 1 192 ? -9.016 17.625 0.547 1 92.62 192 THR A O 1
ATOM 1510 N N . ASP A 1 193 ? -9.633 17.75 -1.604 1 94.56 193 ASP A N 1
ATOM 1511 C CA . ASP A 1 193 ? -8.43 18.359 -2.164 1 94.56 193 ASP A CA 1
ATOM 1512 C C . ASP A 1 193 ? -7.23 17.422 -2.047 1 94.56 193 ASP A C 1
ATOM 1514 O O . ASP A 1 193 ? -6.082 17.875 -2.066 1 94.56 193 ASP A O 1
ATOM 1518 N N . GLU A 1 194 ? -7.484 16.203 -1.835 1 95.88 194 GLU A N 1
ATOM 1519 C CA . GLU A 1 194 ? -6.375 15.273 -1.602 1 95.88 194 GLU A CA 1
ATOM 1520 C C . GLU A 1 194 ? -6.719 13.867 -2.078 1 95.88 194 GLU A C 1
ATOM 1522 O O . GLU A 1 194 ? -7.84 13.391 -1.873 1 95.88 194 GLU A O 1
ATOM 1527 N N . ILE A 1 195 ? -5.789 13.242 -2.822 1 97.62 195 ILE A N 1
ATOM 1528 C CA . ILE A 1 195 ? -5.953 11.859 -3.264 1 97.62 195 ILE A CA 1
ATOM 1529 C C . ILE A 1 195 ? -4.691 11.062 -2.938 1 97.62 195 ILE A C 1
ATOM 1531 O O . ILE A 1 195 ? -3.574 11.547 -3.141 1 97.62 195 ILE A O 1
ATOM 1535 N N . PHE A 1 196 ? -4.883 9.922 -2.342 1 98.25 196 PHE A N 1
ATOM 1536 C CA . PHE A 1 196 ? -3.828 8.945 -2.094 1 98.25 196 PHE A CA 1
ATOM 1537 C C . PHE A 1 196 ? -4.09 7.656 -2.871 1 98.25 196 PHE A C 1
ATOM 1539 O O . PHE A 1 196 ? -5.16 7.059 -2.748 1 98.25 196 PHE A O 1
ATOM 1546 N N . THR A 1 197 ? -3.086 7.211 -3.781 1 98.75 197 THR A N 1
ATOM 1547 C CA . THR A 1 197 ? -3.309 6.078 -4.668 1 98.75 197 THR A CA 1
ATOM 1548 C C . THR A 1 197 ? -2.219 5.023 -4.484 1 98.75 197 THR A C 1
ATOM 1550 O O . THR A 1 197 ? -1.037 5.359 -4.371 1 98.75 197 THR A O 1
ATOM 1553 N N . ILE A 1 198 ? -2.625 3.801 -4.398 1 98.75 198 ILE A N 1
ATOM 1554 C CA . ILE A 1 198 ? -1.738 2.645 -4.48 1 98.75 198 ILE A CA 1
ATOM 1555 C C . ILE A 1 198 ? -2.053 1.842 -5.738 1 98.75 198 ILE A C 1
ATOM 1557 O O . ILE A 1 198 ? -3.195 1.43 -5.953 1 98.75 198 ILE A O 1
ATOM 1561 N N . LYS A 1 199 ? -1.028 1.676 -6.582 1 98.56 199 LYS A N 1
ATOM 1562 C CA . LYS A 1 199 ? -1.24 1.101 -7.906 1 98.56 199 LYS A CA 1
ATOM 1563 C C . LYS A 1 199 ? -0.257 -0.035 -8.18 1 98.56 199 LYS A C 1
ATOM 1565 O O . LYS A 1 199 ? 0.922 0.062 -7.828 1 98.56 199 LYS A O 1
ATOM 1570 N N . HIS A 1 200 ? -0.739 -1.107 -8.727 1 98.56 200 HIS A N 1
ATOM 1571 C CA . HIS A 1 200 ? 0.076 -2.219 -9.203 1 98.56 200 HIS A CA 1
ATOM 1572 C C . HIS A 1 200 ? -0.165 -2.482 -10.688 1 98.56 200 HIS A C 1
ATOM 1574 O O . HIS A 1 200 ? -1.31 -2.482 -11.148 1 98.56 200 HIS A O 1
ATOM 1580 N N . GLU A 1 201 ? 0.898 -2.609 -11.469 1 97.56 201 GLU A N 1
ATOM 1581 C CA . GLU A 1 201 ? 0.845 -2.945 -12.891 1 97.56 201 GLU A CA 1
ATOM 1582 C C . GLU A 1 201 ? 1.651 -4.203 -13.195 1 97.56 201 GLU A C 1
ATOM 1584 O O . GLU A 1 201 ? 2.822 -4.305 -12.82 1 97.56 201 GLU A O 1
ATOM 1589 N N . SER A 1 202 ? 1.034 -5.191 -13.812 1 95.69 202 SER A N 1
ATOM 1590 C CA . SER A 1 202 ? 1.688 -6.41 -14.281 1 95.69 202 SER A CA 1
ATOM 1591 C C . SER A 1 202 ? 1.687 -6.488 -15.805 1 95.69 202 SER A C 1
ATOM 1593 O O . SER A 1 202 ? 0.632 -6.391 -16.438 1 95.69 202 SER A O 1
ATOM 1595 N N . PHE A 1 203 ? 2.846 -6.656 -16.422 1 93.56 203 PHE A N 1
ATOM 1596 C CA . PHE A 1 203 ? 2.959 -6.641 -17.875 1 93.56 203 PHE A CA 1
ATOM 1597 C C . PHE A 1 203 ? 3.029 -8.055 -18.422 1 93.56 203 PHE A C 1
ATOM 1599 O O . PHE A 1 203 ? 3.043 -8.25 -19.641 1 93.56 203 PHE A O 1
ATOM 1606 N N . SER A 1 204 ? 3.113 -9.078 -17.531 1 91 204 SER A N 1
ATOM 1607 C CA . SER A 1 204 ? 3.152 -10.477 -17.953 1 91 204 SER A CA 1
ATOM 1608 C C . SER A 1 204 ? 2.799 -11.406 -16.797 1 91 204 SER A C 1
ATOM 1610 O O . SER A 1 204 ? 2.984 -11.047 -15.625 1 91 204 SER A O 1
ATOM 1612 N N . ASN A 1 205 ? 2.277 -12.492 -17.188 1 88.69 205 ASN A N 1
ATOM 1613 C CA . ASN A 1 205 ? 2.031 -13.516 -16.188 1 88.69 205 ASN A CA 1
ATOM 1614 C C . ASN A 1 205 ? 3.332 -14.148 -15.695 1 88.69 205 ASN A C 1
ATOM 1616 O O . ASN A 1 205 ? 3.332 -14.914 -14.734 1 88.69 205 ASN A O 1
ATOM 1620 N N . ARG A 1 206 ? 4.398 -13.781 -16.234 1 93.12 206 ARG A N 1
ATOM 1621 C CA . ARG A 1 206 ? 5.711 -14.297 -15.859 1 93.12 206 ARG A CA 1
ATOM 1622 C C . ARG A 1 206 ? 6.055 -13.914 -14.422 1 93.12 206 ARG A C 1
ATOM 1624 O O . ARG A 1 206 ? 6.773 -14.641 -13.742 1 93.12 206 ARG A O 1
ATOM 1631 N N . ILE A 1 207 ? 5.516 -12.812 -13.969 1 93.94 207 ILE A N 1
ATOM 1632 C CA . ILE A 1 207 ? 5.852 -12.336 -12.633 1 93.94 207 ILE A CA 1
ATOM 1633 C C . ILE A 1 207 ? 5.32 -13.312 -11.586 1 93.94 207 ILE A C 1
ATOM 1635 O O . ILE A 1 207 ? 5.918 -13.484 -10.523 1 93.94 207 ILE A O 1
ATOM 1639 N N . PHE A 1 208 ? 4.219 -13.977 -11.891 1 94.75 208 PHE A N 1
ATOM 1640 C CA . PHE A 1 208 ? 3.643 -14.945 -10.969 1 94.75 208 PHE A CA 1
ATOM 1641 C C . PHE A 1 208 ? 4.5 -16.203 -10.898 1 94.75 208 PHE A C 1
ATOM 1643 O O . PHE A 1 208 ? 4.715 -16.75 -9.82 1 94.75 208 PHE A O 1
ATOM 1650 N N . ALA A 1 209 ? 4.98 -16.594 -12.055 1 96.56 209 ALA A N 1
ATOM 1651 C CA . ALA A 1 209 ? 5.883 -17.734 -12.125 1 96.56 209 ALA A CA 1
ATOM 1652 C C . ALA A 1 209 ? 7.188 -17.453 -11.391 1 96.56 209 ALA A C 1
ATOM 1654 O O . ALA A 1 209 ? 7.676 -18.297 -10.625 1 96.56 209 ALA A O 1
ATOM 1655 N N . ALA A 1 210 ? 7.68 -16.281 -11.625 1 95.75 210 ALA A N 1
ATOM 1656 C CA . ALA A 1 210 ? 8.914 -15.883 -10.961 1 95.75 210 ALA A CA 1
ATOM 1657 C C . ALA A 1 210 ? 8.75 -15.898 -9.445 1 95.75 210 ALA A C 1
ATOM 1659 O O . ALA A 1 210 ? 9.641 -16.359 -8.727 1 95.75 210 ALA A O 1
ATOM 1660 N N . GLY A 1 211 ? 7.625 -15.398 -8.992 1 96 211 GLY A N 1
ATOM 1661 C CA . GLY A 1 211 ? 7.34 -15.422 -7.566 1 96 211 GLY A CA 1
ATOM 1662 C C . GLY A 1 211 ? 7.258 -16.828 -6.992 1 96 211 GLY A C 1
ATOM 1663 O O . GLY A 1 211 ? 7.762 -17.078 -5.898 1 96 211 GLY A O 1
ATOM 1664 N N . ALA A 1 212 ? 6.648 -17.672 -7.734 1 97.31 212 ALA A N 1
ATOM 1665 C CA . ALA A 1 212 ? 6.512 -19.062 -7.285 1 97.31 212 ALA A CA 1
ATOM 1666 C C . ALA A 1 212 ? 7.875 -19.734 -7.188 1 97.31 212 ALA A C 1
ATOM 1668 O O . ALA A 1 212 ? 8.141 -20.484 -6.238 1 97.31 212 ALA A O 1
ATOM 1669 N N . VAL A 1 213 ? 8.727 -19.516 -8.141 1 97.5 213 VAL A N 1
ATOM 1670 C CA . VAL A 1 213 ? 10.055 -20.125 -8.156 1 97.5 213 VAL A CA 1
ATOM 1671 C C . VAL A 1 213 ? 10.891 -19.562 -7.008 1 97.5 213 VAL A C 1
ATOM 1673 O O . VAL A 1 213 ? 11.602 -20.312 -6.332 1 97.5 213 VAL A O 1
ATOM 1676 N N . GLU A 1 214 ? 10.758 -18.281 -6.801 1 95.31 214 GLU A N 1
ATOM 1677 C CA . GLU A 1 214 ? 11.461 -17.672 -5.68 1 95.31 214 GLU A CA 1
ATOM 1678 C C . GLU A 1 214 ? 10.969 -18.219 -4.348 1 95.31 214 GLU A C 1
ATOM 1680 O O . GLU A 1 214 ? 11.758 -18.469 -3.438 1 95.31 214 GLU A O 1
ATOM 1685 N N . ALA A 1 215 ? 9.664 -18.391 -4.273 1 96.75 215 ALA A N 1
ATOM 1686 C CA . ALA A 1 215 ? 9.062 -18.969 -3.078 1 96.75 215 ALA A CA 1
ATOM 1687 C C . ALA A 1 215 ? 9.594 -20.375 -2.828 1 96.75 215 ALA A C 1
ATOM 1689 O O . ALA A 1 215 ? 9.883 -20.75 -1.688 1 96.75 215 ALA A O 1
ATOM 1690 N N . ALA A 1 216 ? 9.719 -21.094 -3.873 1 97.62 216 ALA A N 1
ATOM 1691 C CA . ALA A 1 216 ? 10.234 -22.453 -3.77 1 97.62 216 ALA A CA 1
ATOM 1692 C C . ALA A 1 216 ? 11.672 -22.453 -3.262 1 97.62 216 ALA A C 1
ATOM 1694 O O . ALA A 1 216 ? 12.031 -23.25 -2.387 1 97.62 216 ALA A O 1
ATOM 1695 N N . ASP A 1 217 ? 12.43 -21.594 -3.787 1 96.19 217 ASP A N 1
ATOM 1696 C CA . ASP A 1 217 ? 13.836 -21.469 -3.396 1 96.19 217 ASP A CA 1
ATOM 1697 C C . ASP A 1 217 ? 13.961 -21.141 -1.911 1 96.19 217 ASP A C 1
ATOM 1699 O O . ASP A 1 217 ? 14.836 -21.688 -1.227 1 96.19 217 ASP A O 1
ATOM 1703 N N . TRP A 1 218 ? 13.141 -20.297 -1.405 1 96.31 218 TRP A N 1
ATOM 1704 C CA . TRP A 1 218 ? 13.141 -19.922 0.004 1 96.31 218 TRP A CA 1
ATOM 1705 C C . TRP A 1 218 ? 12.617 -21.062 0.873 1 96.31 218 TRP A C 1
ATOM 1707 O O . TRP A 1 218 ? 13.172 -21.344 1.933 1 96.31 218 TRP A O 1
ATOM 1717 N N . LEU A 1 219 ? 11.586 -21.734 0.381 1 97.62 219 LEU A N 1
ATOM 1718 C CA . LEU A 1 219 ? 10.844 -22.734 1.154 1 97.62 219 LEU A CA 1
ATOM 1719 C C . LEU A 1 219 ? 11.711 -23.969 1.416 1 97.62 219 LEU A C 1
ATOM 1721 O O . LEU A 1 219 ? 11.578 -24.609 2.461 1 97.62 219 LEU A O 1
ATOM 1725 N N . LYS A 1 220 ? 12.586 -24.266 0.557 1 95.75 220 LYS A N 1
ATOM 1726 C CA . LYS A 1 220 ? 13.383 -25.5 0.625 1 95.75 220 LYS A CA 1
ATOM 1727 C C . LYS A 1 220 ? 14.242 -25.531 1.883 1 95.75 220 LYS A C 1
ATOM 1729 O O . LYS A 1 220 ? 14.656 -26.594 2.338 1 95.75 220 LYS A O 1
ATOM 1734 N N . ASP A 1 221 ? 14.469 -24.344 2.482 1 95.69 221 ASP A N 1
ATOM 1735 C CA . ASP A 1 221 ? 15.352 -24.234 3.643 1 95.69 221 ASP A CA 1
ATOM 1736 C C . ASP A 1 221 ? 14.547 -24.016 4.926 1 95.69 221 ASP A C 1
ATOM 1738 O O . ASP A 1 221 ? 15.125 -23.766 5.984 1 95.69 221 ASP A O 1
ATOM 1742 N N . GLN A 1 222 ? 13.258 -24.109 4.844 1 97.19 222 GLN A N 1
ATOM 1743 C CA . GLN A 1 222 ? 12.414 -23.875 6.008 1 97.19 222 GLN A CA 1
ATOM 1744 C C . GLN A 1 222 ? 12.055 -25.188 6.703 1 97.19 222 GLN A C 1
ATOM 1746 O O . GLN A 1 222 ? 12.102 -26.25 6.09 1 97.19 222 GLN A O 1
ATOM 1751 N N . SER A 1 223 ? 11.734 -25.156 7.977 1 98 223 SER A N 1
ATOM 1752 C CA . SER A 1 223 ? 11.203 -26.297 8.734 1 98 223 SER A CA 1
ATOM 1753 C C . SER A 1 223 ? 9.742 -26.547 8.383 1 98 223 SER A C 1
ATOM 1755 O O . SER A 1 223 ? 9.07 -25.688 7.809 1 98 223 SER A O 1
ATOM 1757 N N . PRO A 1 224 ? 9.281 -27.781 8.719 1 98.56 224 PRO A N 1
ATOM 1758 C CA . PRO A 1 224 ? 7.855 -28.047 8.5 1 98.56 224 PRO A CA 1
ATOM 1759 C C . PRO A 1 224 ? 6.957 -26.938 9.055 1 98.56 224 PRO A C 1
ATOM 1761 O O . PRO A 1 224 ? 7.203 -26.438 10.156 1 98.56 224 PRO A O 1
ATOM 1764 N N . GLY A 1 225 ? 6.047 -26.516 8.258 1 98.5 225 GLY A N 1
ATOM 1765 C CA . GLY A 1 225 ? 5.148 -25.422 8.617 1 98.5 225 GLY A CA 1
ATOM 1766 C C . GLY A 1 225 ? 4.336 -24.922 7.441 1 98.5 225 GLY A C 1
ATOM 1767 O O . GLY A 1 225 ? 4.633 -25.234 6.285 1 98.5 225 GLY A O 1
ATOM 1768 N N . TYR A 1 226 ? 3.279 -24.25 7.754 1 98.31 226 TYR A N 1
ATOM 1769 C CA . TYR A 1 226 ? 2.424 -23.609 6.762 1 98.31 226 TYR A CA 1
ATOM 1770 C C . TYR A 1 226 ? 2.828 -22.156 6.547 1 98.31 226 TYR A C 1
ATOM 1772 O O . TYR A 1 226 ? 2.664 -21.328 7.438 1 98.31 226 TYR A O 1
ATOM 1780 N N . TYR A 1 227 ? 3.307 -21.859 5.336 1 97.56 227 TYR A N 1
ATOM 1781 C CA . TYR A 1 227 ? 3.873 -20.547 5.047 1 97.56 227 TYR A CA 1
ATOM 1782 C C . TYR A 1 227 ? 3.02 -19.797 4.031 1 97.56 227 TYR A C 1
ATOM 1784 O O . TYR A 1 227 ? 2.287 -20.406 3.252 1 97.56 227 TYR A O 1
ATOM 1792 N N . LYS A 1 228 ? 3.143 -18.484 4.129 1 94.25 228 LYS A N 1
ATOM 1793 C CA . LYS A 1 228 ? 2.576 -17.547 3.162 1 94.25 228 LYS A CA 1
ATOM 1794 C C . LYS A 1 228 ? 3.668 -16.703 2.508 1 94.25 228 LYS A C 1
ATOM 1796 O O . LYS A 1 228 ? 4.809 -16.688 2.975 1 94.25 228 LYS A O 1
ATOM 1801 N N . LEU A 1 229 ? 3.279 -16.078 1.404 1 92 229 LEU A N 1
ATOM 1802 C CA . LEU A 1 229 ? 4.242 -15.25 0.689 1 92 229 LEU A CA 1
ATOM 1803 C C . LEU A 1 229 ? 4.805 -14.164 1.599 1 92 229 LEU A C 1
ATOM 1805 O O . LEU A 1 229 ? 5.977 -13.789 1.476 1 92 229 LEU A O 1
ATOM 1809 N N . GLU A 1 230 ? 3.975 -13.711 2.484 1 88.19 230 GLU A N 1
ATOM 1810 C CA . GLU A 1 230 ? 4.379 -12.672 3.426 1 88.19 230 GLU A CA 1
ATOM 1811 C C . GLU A 1 230 ? 5.559 -13.125 4.277 1 88.19 230 GLU A C 1
ATOM 1813 O O . GLU A 1 230 ? 6.41 -12.32 4.656 1 88.19 230 GLU A O 1
AT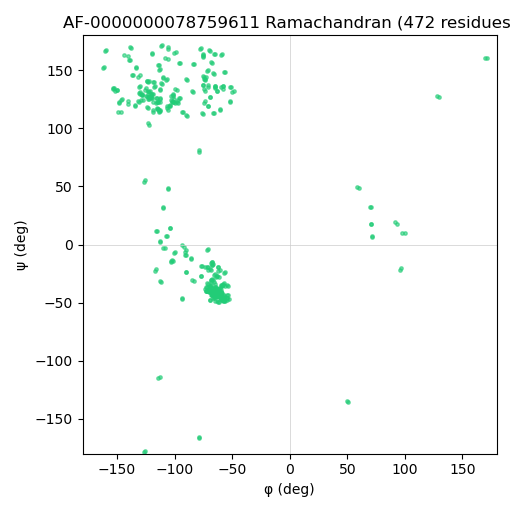OM 1818 N N . ASP A 1 231 ? 5.582 -14.422 4.613 1 92.75 231 ASP A N 1
ATOM 1819 C CA . ASP A 1 231 ? 6.672 -14.961 5.418 1 92.75 231 ASP A CA 1
ATOM 1820 C C . ASP A 1 231 ? 8.008 -14.836 4.688 1 92.75 231 ASP A C 1
ATOM 1822 O O . ASP A 1 231 ? 9.031 -14.547 5.305 1 92.75 231 ASP A O 1
ATOM 1826 N N . LEU A 1 232 ? 7.934 -15.047 3.432 1 91.75 232 LEU A N 1
ATOM 1827 C CA . LEU A 1 232 ? 9.125 -14.922 2.6 1 91.75 232 LEU A CA 1
ATOM 1828 C C . LEU A 1 232 ? 9.617 -13.477 2.574 1 91.75 232 LEU A C 1
ATOM 1830 O O . LEU A 1 232 ? 10.812 -13.219 2.756 1 91.75 232 LEU A O 1
ATOM 1834 N N . LEU A 1 233 ? 8.742 -12.539 2.42 1 86.06 233 LEU A N 1
ATOM 1835 C CA . LEU A 1 233 ? 9.094 -11.133 2.301 1 86.06 233 LEU A CA 1
ATOM 1836 C C . LEU A 1 233 ? 9.617 -10.586 3.623 1 86.06 233 LEU A C 1
ATOM 1838 O O . LEU A 1 233 ? 10.539 -9.773 3.641 1 86.06 233 LEU A O 1
ATOM 1842 N N . MET A 1 234 ? 8.984 -10.992 4.715 1 82.44 234 MET A N 1
ATOM 1843 C CA . MET A 1 234 ? 9.414 -10.555 6.039 1 82.44 234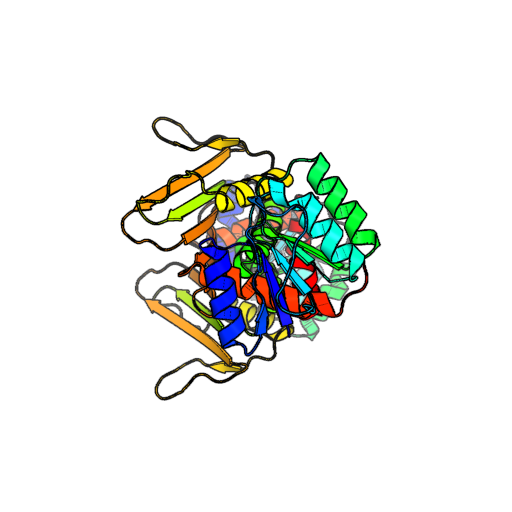 MET A CA 1
ATOM 1844 C C . MET A 1 234 ? 10.797 -11.102 6.379 1 82.44 234 MET A C 1
ATOM 1846 O O . MET A 1 234 ? 11.555 -10.469 7.109 1 82.44 234 MET A O 1
ATOM 1850 N N . ASP A 1 235 ? 11.031 -12.258 5.859 1 79.5 235 ASP A N 1
ATOM 1851 C CA . ASP A 1 235 ? 12.336 -12.867 6.094 1 79.5 235 ASP A CA 1
ATOM 1852 C C . ASP A 1 235 ? 13.43 -12.156 5.309 1 79.5 235 ASP A C 1
ATOM 1854 O O . ASP A 1 235 ? 14.57 -12.047 5.777 1 79.5 235 ASP A O 1
ATOM 1858 N N . LYS A 1 236 ? 13.094 -11.648 4.113 1 69.62 236 LYS A N 1
ATOM 1859 C CA . LYS A 1 236 ? 14.062 -10.914 3.291 1 69.62 236 LYS A CA 1
ATOM 1860 C C . LYS A 1 236 ? 14.336 -9.531 3.867 1 69.62 236 LYS A C 1
ATOM 1862 O O . LYS A 1 236 ? 15.414 -8.969 3.645 1 69.62 236 LYS A O 1
ATOM 1867 N N . GLY A 1 237 ? 13.211 -8.906 4.398 1 57.72 237 GLY A N 1
ATOM 1868 C CA . GLY A 1 237 ? 13.352 -7.551 4.918 1 57.72 237 GLY A CA 1
ATOM 1869 C C . GLY A 1 237 ? 14.094 -7.496 6.238 1 57.72 237 GLY A C 1
ATOM 1870 O O . GLY A 1 237 ? 14.352 -6.41 6.766 1 57.72 237 GLY A O 1
ATOM 1871 N N . VAL A 1 238 ? 14.188 -8.641 7.004 1 44.06 238 VAL A N 1
ATOM 1872 C CA . VAL A 1 238 ? 14.922 -8.641 8.266 1 44.06 238 VAL A CA 1
ATOM 1873 C C . VAL A 1 238 ? 16.406 -8.883 8.008 1 44.06 238 VAL A C 1
ATOM 1875 O O . VAL A 1 238 ? 16.766 -9.594 7.07 1 44.06 238 VAL A O 1
ATOM 1878 N N . MET B 1 1 ? -14.023 25.047 19.547 1 94.12 1 MET B N 1
ATOM 1879 C CA . MET B 1 1 ? -12.875 25.328 20.406 1 94.12 1 MET B CA 1
ATOM 1880 C C . MET B 1 1 ? -12.344 26.734 20.156 1 94.12 1 MET B C 1
ATOM 1882 O O . MET B 1 1 ? -12.586 27.312 19.094 1 94.12 1 MET B O 1
ATOM 1886 N N . LYS B 1 2 ? -11.797 27.266 21.188 1 97.56 2 LYS B N 1
ATOM 1887 C CA . LYS B 1 2 ? -11.055 28.516 21.047 1 97.56 2 LYS B CA 1
ATOM 1888 C C . LYS B 1 2 ? -9.586 28.25 20.75 1 97.56 2 LYS B C 1
ATOM 1890 O O . LYS B 1 2 ? -8.844 27.812 21.625 1 97.56 2 LYS B O 1
ATOM 1895 N N . ILE B 1 3 ? -9.188 28.609 19.5 1 97.88 3 ILE B N 1
ATOM 1896 C CA . ILE B 1 3 ? -7.844 28.266 19.047 1 97.88 3 ILE B CA 1
ATOM 1897 C C . ILE B 1 3 ? -6.98 29.531 19.016 1 97.88 3 ILE B C 1
ATOM 1899 O O . ILE B 1 3 ? -7.312 30.5 18.328 1 97.88 3 ILE B O 1
ATOM 1903 N N . GLY B 1 4 ? -5.926 29.547 19.828 1 97.75 4 GLY B N 1
ATOM 1904 C CA . GLY B 1 4 ? -4.914 30.578 19.656 1 97.75 4 GLY B CA 1
ATOM 1905 C C . GLY B 1 4 ? -3.994 30.312 18.469 1 97.75 4 GLY B C 1
ATOM 1906 O O . GLY B 1 4 ? -3.189 29.375 18.516 1 97.75 4 GLY B O 1
ATOM 1907 N N . LEU B 1 5 ? -4.051 31.109 17.469 1 97.5 5 LEU B N 1
ATOM 1908 C CA . LEU B 1 5 ? -3.271 30.922 16.25 1 97.5 5 LEU B CA 1
ATOM 1909 C C . LEU B 1 5 ? -2.078 31.875 16.219 1 97.5 5 LEU B C 1
ATOM 1911 O O . LEU B 1 5 ? -2.232 33.062 16.406 1 97.5 5 LEU B O 1
ATOM 1915 N N . ILE B 1 6 ? -0.944 31.25 16.062 1 96.38 6 ILE B N 1
ATOM 1916 C CA . ILE B 1 6 ? 0.282 32.031 15.961 1 96.38 6 ILE B CA 1
ATOM 1917 C C . ILE B 1 6 ? 0.866 31.891 14.562 1 96.38 6 ILE B C 1
ATOM 1919 O O . ILE B 1 6 ? 1.312 30.797 14.172 1 96.38 6 ILE B O 1
ATOM 1923 N N . GLY B 1 7 ? 0.924 32.906 13.828 1 93.06 7 GLY B N 1
ATOM 1924 C CA . GLY B 1 7 ? 1.386 32.938 12.453 1 93.06 7 GLY B CA 1
ATOM 1925 C C . GLY B 1 7 ? 0.407 33.594 11.508 1 93.06 7 GLY B C 1
ATOM 1926 O O . GLY B 1 7 ? -0.763 33.219 11.438 1 93.06 7 GLY B O 1
ATOM 1927 N N . SER B 1 8 ? 0.873 34.562 10.734 1 90 8 SER B N 1
ATOM 1928 C CA . SER B 1 8 ? -0 35.344 9.852 1 90 8 SER B CA 1
ATOM 1929 C C . SER B 1 8 ? 0.365 35.125 8.383 1 90 8 SER B C 1
ATOM 1931 O O . SER B 1 8 ? -0.049 35.875 7.516 1 90 8 SER B O 1
ATOM 1933 N N . GLY B 1 9 ? 1.178 34.156 8.188 1 90.94 9 GLY B N 1
ATOM 1934 C CA . GLY B 1 9 ? 1.524 33.812 6.816 1 90.94 9 GLY B CA 1
ATOM 1935 C C . GLY B 1 9 ? 0.452 33 6.109 1 90.94 9 GLY B C 1
ATOM 1936 O O . GLY B 1 9 ? -0.698 32.969 6.551 1 90.94 9 GLY B O 1
ATOM 1937 N N . GLN B 1 10 ? 0.807 32.438 5.016 1 91.19 10 GLN B N 1
ATOM 1938 C CA . GLN B 1 10 ? -0.117 31.688 4.176 1 91.19 10 GLN B CA 1
ATOM 1939 C C . GLN B 1 10 ? -0.779 30.547 4.965 1 91.19 10 GLN B C 1
ATOM 1941 O O . GLN B 1 10 ? -2.004 30.406 4.945 1 91.19 10 GLN B O 1
ATOM 1946 N N . MET B 1 11 ? 0.007 29.812 5.641 1 92.88 11 MET B N 1
ATOM 1947 C CA . MET B 1 11 ? -0.533 28.688 6.387 1 92.88 11 MET B CA 1
ATOM 1948 C C . MET B 1 11 ? -1.405 29.156 7.543 1 92.88 11 MET B C 1
ATOM 1950 O O . MET B 1 11 ? -2.457 28.578 7.812 1 92.88 11 MET B O 1
ATOM 1954 N N . GLY B 1 12 ? -0.924 30.172 8.258 1 94.31 12 GLY B N 1
ATOM 1955 C CA . GLY B 1 12 ? -1.754 30.734 9.312 1 94.31 12 GLY B CA 1
ATOM 1956 C C . GLY B 1 12 ? -3.131 31.141 8.836 1 94.31 12 GLY B C 1
ATOM 1957 O O . GLY B 1 12 ? -4.137 30.844 9.484 1 94.31 12 GLY B O 1
ATOM 1958 N N . ASN B 1 13 ? -3.129 31.75 7.711 1 95 13 ASN B N 1
ATOM 1959 C CA . ASN B 1 13 ? -4.391 32.188 7.133 1 95 13 ASN B CA 1
ATOM 1960 C C . ASN B 1 13 ? -5.289 31.016 6.77 1 95 13 ASN B C 1
ATOM 1962 O O . ASN B 1 13 ? -6.5 31.062 6.988 1 95 13 ASN B O 1
ATOM 1966 N N . ARG B 1 14 ? -4.734 30.031 6.215 1 95.5 14 ARG B N 1
ATOM 1967 C CA . ARG B 1 14 ? -5.5 28.844 5.844 1 95.5 14 ARG B CA 1
ATOM 1968 C C . ARG B 1 14 ? -6.062 28.156 7.078 1 95.5 14 ARG B C 1
ATOM 1970 O O . ARG B 1 14 ? -7.199 27.672 7.062 1 95.5 14 ARG B O 1
ATOM 1977 N N . VAL B 1 15 ? -5.273 28.094 8.094 1 97.06 15 VAL B N 1
ATOM 1978 C CA . VAL B 1 15 ? -5.73 27.484 9.344 1 97.06 15 VAL B CA 1
ATOM 1979 C C . VAL B 1 15 ? -6.934 28.25 9.891 1 97.06 15 VAL B C 1
ATOM 1981 O O . VAL B 1 15 ? -7.91 27.641 10.328 1 97.06 15 VAL B O 1
ATOM 1984 N N . GLU B 1 16 ? -6.801 29.547 9.859 1 96.75 16 GLU B N 1
ATOM 1985 C CA . GLU B 1 16 ? -7.914 30.375 10.305 1 96.75 16 GLU B CA 1
ATOM 1986 C C . GLU B 1 16 ? -9.188 30.078 9.523 1 96.75 16 GLU B C 1
ATOM 1988 O O . GLU B 1 16 ? -10.25 29.875 10.117 1 96.75 16 GLU B O 1
ATOM 1993 N N . GLU B 1 17 ? -9.047 29.984 8.258 1 96.62 17 GLU B N 1
ATOM 1994 C CA . GLU B 1 17 ? -10.188 29.719 7.383 1 96.62 17 GLU B CA 1
ATOM 1995 C C . GLU B 1 17 ? -10.82 28.359 7.691 1 96.62 17 GLU B C 1
ATOM 1997 O O . GLU B 1 17 ? -12.039 28.266 7.867 1 96.62 17 GLU B O 1
ATOM 2002 N N . VAL B 1 18 ? -10.008 27.391 7.762 1 96.31 18 VAL B N 1
ATOM 2003 C CA . VAL B 1 18 ? -10.484 26.031 7.98 1 96.31 18 VAL B CA 1
ATOM 2004 C C . VAL B 1 18 ? -11.133 25.922 9.359 1 96.31 18 VAL B C 1
ATOM 2006 O O . VAL B 1 18 ? -12.188 25.312 9.508 1 96.31 18 VAL B O 1
ATOM 2009 N N . ALA B 1 19 ? -10.516 26.5 10.336 1 97.19 19 ALA B N 1
ATOM 2010 C CA . ALA B 1 19 ? -11.047 26.469 11.695 1 97.19 19 ALA B CA 1
ATOM 2011 C C . ALA B 1 19 ? -12.414 27.125 11.766 1 97.19 19 ALA B C 1
ATOM 2013 O O . ALA B 1 19 ? -13.344 26.594 12.383 1 97.19 19 ALA B O 1
ATOM 2014 N N . GLN B 1 20 ? -12.477 28.234 11.117 1 96.81 20 GLN B N 1
ATOM 2015 C CA . GLN B 1 20 ? -13.742 28.969 11.125 1 96.81 20 GLN B CA 1
ATOM 2016 C C . GLN B 1 20 ? -14.836 28.172 10.414 1 96.81 20 GLN B C 1
ATOM 2018 O O . GLN B 1 20 ? -15.984 28.156 10.867 1 96.81 20 GLN B O 1
ATOM 2023 N N . GLU B 1 21 ? -14.492 27.562 9.375 1 96 21 GLU B N 1
ATOM 2024 C CA . GLU B 1 21 ? -15.438 26.734 8.625 1 96 21 GLU B CA 1
ATOM 2025 C C . GLU B 1 21 ? -15.953 25.578 9.477 1 96 21 GLU B C 1
ATOM 2027 O O . GLU B 1 21 ? -17.094 25.125 9.312 1 96 21 GLU B O 1
ATOM 2032 N N . ARG B 1 22 ? -15.195 25.141 10.398 1 95.06 22 ARG B N 1
ATOM 2033 C CA . ARG B 1 22 ? -15.547 24.031 11.273 1 95.06 22 ARG B CA 1
ATOM 2034 C C . ARG B 1 22 ? -16.359 24.516 12.469 1 95.06 22 ARG B C 1
ATOM 2036 O O . ARG B 1 22 ? -16.844 23.703 13.266 1 95.06 22 ARG B O 1
ATOM 2043 N N . GLY B 1 23 ? -16.375 25.812 12.625 1 96.5 23 GLY B N 1
ATOM 2044 C CA . GLY B 1 23 ? -17.156 26.375 13.719 1 96.5 23 GLY B CA 1
ATOM 2045 C C . GLY B 1 23 ? -16.297 26.734 14.93 1 96.5 23 GLY B C 1
ATOM 2046 O O . GLY B 1 23 ? -16.828 27.078 15.984 1 96.5 23 GLY B O 1
ATOM 2047 N N . ASP B 1 24 ? -15 26.672 14.742 1 97.25 24 ASP B N 1
ATOM 2048 C CA . ASP B 1 24 ? -14.094 27.031 15.828 1 97.25 24 ASP B CA 1
ATOM 2049 C C . ASP B 1 24 ? -13.875 28.547 15.867 1 97.25 24 ASP B C 1
ATOM 2051 O O . ASP B 1 24 ? -14.117 29.25 14.883 1 97.25 24 ASP B O 1
ATOM 2055 N N . THR B 1 25 ? -13.531 28.969 17.062 1 96.75 25 THR B N 1
ATOM 2056 C CA . THR B 1 25 ? -13.172 30.375 17.219 1 96.75 25 THR B CA 1
ATOM 2057 C C . THR B 1 25 ? -11.656 30.547 17.172 1 96.75 25 THR B C 1
ATOM 2059 O O . THR B 1 25 ? -10.93 29.922 17.953 1 96.75 25 THR B O 1
ATOM 2062 N N . VAL B 1 26 ? -11.242 31.406 16.25 1 96.94 26 VAL B N 1
ATOM 2063 C CA . VAL B 1 26 ? -9.805 31.641 16.125 1 96.94 26 VAL B CA 1
ATOM 2064 C C . VAL B 1 26 ? -9.438 32.938 16.828 1 96.94 26 VAL B C 1
ATOM 2066 O O . VAL B 1 26 ? -10.016 34 16.547 1 96.94 26 VAL B O 1
ATOM 2069 N N . LEU B 1 27 ? -8.539 32.781 17.75 1 96 27 LEU B N 1
ATOM 2070 C CA . LEU B 1 27 ? -8.008 33.938 18.469 1 96 27 LEU B CA 1
ATOM 2071 C C . LEU B 1 27 ? -6.637 34.344 17.922 1 96 27 LEU B C 1
ATOM 2073 O O . LEU B 1 27 ? -5.723 33.531 17.891 1 96 27 LEU B O 1
ATOM 2077 N N . LEU B 1 28 ? -6.516 35.531 17.547 1 90.5 28 LEU B N 1
ATOM 2078 C CA . LEU B 1 28 ? -5.25 36.031 17 1 90.5 28 LEU B CA 1
ATOM 2079 C C . LEU B 1 28 ? -4.484 36.812 18.062 1 90.5 28 LEU B C 1
ATOM 2081 O O . LEU B 1 28 ? -5.066 37.25 19.062 1 90.5 28 LEU B O 1
ATOM 2085 N N . LEU B 1 29 ? -3.268 37 17.75 1 88.44 29 LEU B N 1
ATOM 2086 C CA . LEU B 1 29 ? -2.41 37.75 18.672 1 88.44 29 LEU B CA 1
ATOM 2087 C C . LEU B 1 29 ? -2.746 39.25 18.641 1 88.44 29 LEU B C 1
ATOM 2089 O O . LEU B 1 29 ? -3.01 39.812 17.562 1 88.44 29 LEU B O 1
ATOM 2093 N N . ARG B 1 30 ? -2.703 39.844 19.75 1 82.19 30 ARG B N 1
ATOM 2094 C CA . ARG B 1 30 ? -2.93 41.281 19.844 1 82.19 30 ARG B CA 1
ATOM 2095 C C . ARG B 1 30 ? -1.776 42.062 19.234 1 82.19 30 ARG B C 1
ATOM 2097 O O . ARG B 1 30 ? -1.979 43.156 18.688 1 82.19 30 ARG B O 1
ATOM 2104 N N . THR B 1 31 ? -0.615 41.5 19.484 1 79.75 31 THR B N 1
ATOM 2105 C CA . THR B 1 31 ? 0.613 42.094 18.953 1 79.75 31 THR B CA 1
ATOM 2106 C C . THR B 1 31 ? 1.463 41.031 18.25 1 79.75 31 THR B C 1
ATOM 2108 O O . THR B 1 31 ? 1.525 39.875 18.703 1 79.75 31 THR B O 1
ATOM 2111 N N . ALA B 1 32 ? 2.111 41.594 17.203 1 82.69 32 ALA B N 1
ATOM 2112 C CA . ALA B 1 32 ? 3 40.688 16.484 1 82.69 32 ALA B CA 1
ATOM 2113 C C . ALA B 1 32 ? 4.086 40.125 17.406 1 82.69 32 ALA B C 1
ATOM 2115 O O . ALA B 1 32 ? 4.66 40.875 18.203 1 82.69 32 ALA B O 1
ATOM 2116 N N . PRO B 1 33 ? 4.309 38.875 17.312 1 77.38 33 PRO B N 1
ATOM 2117 C CA . PRO B 1 33 ? 5.289 38.25 18.203 1 77.38 33 PRO B CA 1
ATOM 2118 C C . PRO B 1 33 ? 6.656 38.938 18.141 1 77.38 33 PRO B C 1
ATOM 2120 O O . PRO B 1 33 ? 7.359 39.031 19.156 1 77.38 33 PRO B O 1
ATOM 2123 N N . LYS B 1 34 ? 6.977 39.375 17 1 79.12 34 LYS B N 1
ATOM 2124 C CA . LYS B 1 34 ? 8.281 40 16.844 1 79.12 34 LYS B CA 1
ATOM 2125 C C . LYS B 1 34 ? 8.406 41.25 17.719 1 79.12 34 LYS B C 1
ATOM 2127 O O . LYS B 1 34 ? 9.508 41.656 18.109 1 79.12 34 LYS B O 1
ATOM 2132 N N . GLU B 1 35 ? 7.297 41.781 18.047 1 77.75 35 GLU B N 1
ATOM 2133 C CA . GLU B 1 35 ? 7.289 43.062 18.734 1 77.75 35 GLU B CA 1
ATOM 2134 C C . GLU B 1 35 ? 7.02 42.906 20.219 1 77.75 35 GLU B C 1
ATOM 2136 O O . GLU B 1 35 ? 7.164 43.844 21 1 77.75 35 GLU B O 1
ATOM 2141 N N . ALA B 1 36 ? 6.559 41.719 20.516 1 79.12 36 ALA B N 1
ATOM 2142 C CA . ALA B 1 36 ? 6.125 41.531 21.906 1 79.12 36 ALA B CA 1
ATOM 2143 C C . ALA B 1 36 ? 7.078 40.594 22.641 1 79.12 36 ALA B C 1
ATOM 2145 O O . ALA B 1 36 ? 7.668 39.688 22.047 1 79.12 36 ALA B O 1
ATOM 2146 N N . THR B 1 37 ? 7.301 40.844 23.844 1 79.31 37 THR B N 1
ATOM 2147 C CA . THR B 1 37 ? 8.117 39.969 24.688 1 79.31 37 THR B CA 1
ATOM 2148 C C . THR B 1 37 ? 7.328 38.75 25.109 1 79.31 37 THR B C 1
ATOM 2150 O O . THR B 1 37 ? 7.91 37.688 25.359 1 79.31 37 THR B O 1
ATOM 2153 N N . THR B 1 38 ? 6.031 38.969 25.156 1 86.56 38 THR B N 1
ATOM 2154 C CA . THR B 1 38 ? 5.148 37.875 25.516 1 86.56 38 THR B CA 1
ATOM 2155 C C . THR B 1 38 ? 3.959 37.781 24.562 1 86.56 38 THR B C 1
ATOM 2157 O O . THR B 1 38 ? 3.596 38.781 23.938 1 86.56 38 THR B O 1
ATOM 2160 N N . LEU B 1 39 ? 3.473 36.562 24.438 1 91.31 39 LEU B N 1
ATOM 2161 C CA . LEU B 1 39 ? 2.275 36.438 23.609 1 91.31 39 LEU B CA 1
ATOM 2162 C C . LEU B 1 39 ? 1.049 36.969 24.344 1 91.31 39 LEU B C 1
ATOM 2164 O O . LEU B 1 39 ? 0.958 36.875 25.578 1 91.31 39 LEU B O 1
ATOM 2168 N N . ALA B 1 40 ? 0.212 37.562 23.609 1 90.44 40 ALA B N 1
ATOM 2169 C CA . ALA B 1 40 ? -1.042 38.062 24.156 1 90.44 40 ALA B CA 1
ATOM 2170 C C . ALA B 1 40 ? -2.201 37.844 23.203 1 90.44 40 ALA B C 1
ATOM 2172 O O . ALA B 1 40 ? -2.15 38.25 22.047 1 90.44 40 ALA B O 1
ATOM 2173 N N . PHE B 1 41 ? -3.197 37.125 23.656 1 93.81 41 PHE B N 1
ATOM 2174 C CA . PHE B 1 41 ? -4.414 36.938 22.891 1 93.81 41 PHE B CA 1
ATOM 2175 C C . PHE B 1 41 ? -5.566 37.75 23.453 1 93.81 41 PHE B C 1
ATOM 2177 O O . PHE B 1 41 ? -5.488 38.25 24.578 1 93.81 41 PHE B O 1
ATOM 2184 N N . THR B 1 42 ? -6.562 38 22.688 1 86.44 42 THR B N 1
ATOM 2185 C CA . THR B 1 42 ? -7.727 38.781 23.078 1 86.44 42 THR B CA 1
ATOM 2186 C C . THR B 1 42 ? -8.5 38.062 24.203 1 86.44 42 THR B C 1
ATOM 2188 O O . THR B 1 42 ? -9.148 38.719 25.016 1 86.44 42 THR B O 1
ATOM 2191 N N . GLU B 1 43 ? -8.555 36.812 24.156 1 92.88 43 GLU B N 1
ATOM 2192 C CA . GLU B 1 43 ? -9.133 35.906 25.141 1 92.88 43 GLU B CA 1
ATOM 2193 C C . GLU B 1 43 ? -8.273 34.656 25.312 1 92.88 43 GLU B C 1
ATOM 2195 O O . GLU B 1 43 ? -7.395 34.375 24.5 1 92.88 43 GLU B O 1
ATOM 2200 N N . LEU B 1 44 ? -8.531 33.969 26.453 1 95.25 44 LEU B N 1
ATOM 2201 C CA . LEU B 1 44 ? -7.734 32.781 26.719 1 95.25 44 LEU B CA 1
ATOM 2202 C C . LEU B 1 44 ? -8.117 31.656 25.75 1 95.25 44 LEU B C 1
ATOM 2204 O O . LEU B 1 44 ? -9.266 31.203 25.734 1 95.25 44 LEU B O 1
ATOM 2208 N N . PRO B 1 45 ? -7.164 31.219 24.969 1 97.56 45 PRO B N 1
ATOM 2209 C CA . PRO B 1 45 ? -7.453 30.0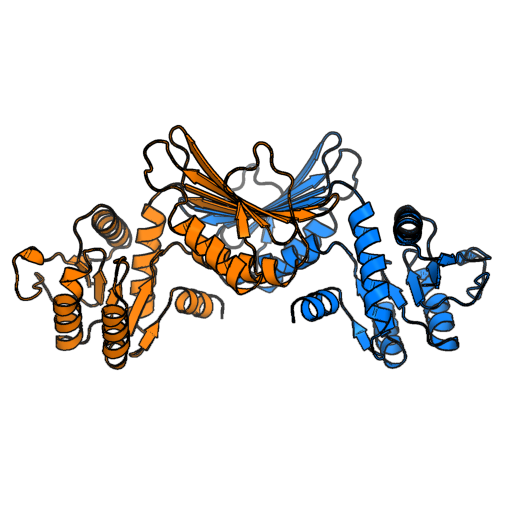78 24.094 1 97.56 45 PRO B CA 1
ATOM 2210 C C . PRO B 1 45 ? -7.492 28.75 24.859 1 97.56 45 PRO B C 1
ATOM 2212 O O . PRO B 1 45 ? -7.059 28.688 26.016 1 97.56 45 PRO B O 1
ATOM 2215 N N . GLU B 1 46 ? -8.102 27.734 24.172 1 97.56 46 GLU B N 1
ATOM 2216 C CA . GLU B 1 46 ? -8.117 26.375 24.734 1 97.56 46 GLU B CA 1
ATOM 2217 C C . GLU B 1 46 ? -6.895 25.594 24.281 1 97.56 46 GLU B C 1
ATOM 2219 O O . GLU B 1 46 ? -6.52 24.609 24.922 1 97.56 46 GLU B O 1
ATOM 2224 N N . LEU B 1 47 ? -6.328 25.969 23.188 1 97.81 47 LEU B N 1
ATOM 2225 C CA . LEU B 1 47 ? -5.117 25.375 22.641 1 97.81 47 LEU B CA 1
ATOM 2226 C C . LEU B 1 47 ? -4.438 26.312 21.656 1 97.81 47 LEU B C 1
ATOM 2228 O O . LEU B 1 47 ? -5.031 27.297 21.219 1 97.81 47 LEU B O 1
ATOM 2232 N N . LEU B 1 48 ? -3.184 25.984 21.297 1 98.19 48 LEU B N 1
ATOM 2233 C CA . LEU B 1 48 ? -2.404 26.812 20.391 1 98.19 48 LEU B CA 1
ATOM 2234 C C . LEU B 1 48 ? -2.041 26.047 19.125 1 98.19 48 LEU B C 1
ATOM 2236 O O . LEU B 1 48 ? -1.727 24.859 19.188 1 98.19 48 LEU B O 1
ATOM 2240 N N . ILE B 1 49 ? -2.105 26.719 18 1 98.44 49 ILE B N 1
ATOM 2241 C CA . ILE B 1 49 ? -1.539 26.25 16.734 1 98.44 49 ILE B CA 1
ATOM 2242 C C . ILE B 1 49 ? -0.5 27.25 16.234 1 98.44 49 ILE B C 1
ATOM 2244 O O . ILE B 1 49 ? -0.803 28.438 16.062 1 98.44 49 ILE B O 1
ATOM 2248 N N . ASP B 1 50 ? 0.69 26.719 15.969 1 98.12 50 ASP B N 1
ATOM 2249 C CA . ASP B 1 50 ? 1.79 27.609 15.625 1 98.12 50 ASP B CA 1
ATOM 2250 C C . ASP B 1 50 ? 2.322 27.328 14.227 1 98.12 50 ASP B C 1
ATOM 2252 O O . ASP B 1 50 ? 2.828 26.234 13.961 1 98.12 50 ASP B O 1
ATOM 2256 N N . PHE B 1 51 ? 2.203 28.25 13.32 1 96.56 51 PHE B N 1
ATOM 2257 C CA . PHE B 1 51 ? 2.826 28.266 12 1 96.56 51 PHE B CA 1
ATOM 2258 C C . PHE B 1 51 ? 3.594 29.562 11.781 1 96.56 51 PHE B C 1
ATOM 2260 O O . PHE B 1 51 ? 3.475 30.203 10.727 1 96.56 51 PHE B O 1
ATOM 2267 N N . SER B 1 52 ? 4.461 29.891 12.648 1 94.56 52 SER B N 1
ATOM 2268 C CA . SER B 1 52 ? 5.121 31.188 12.609 1 94.56 52 SER B CA 1
ATOM 2269 C C . SER B 1 52 ? 6.605 31.047 12.289 1 94.56 52 SER B C 1
ATOM 2271 O O . SER B 1 52 ? 6.973 30.719 11.164 1 94.56 52 SER B O 1
ATOM 2273 N N . HIS B 1 53 ? 7.441 31.375 13.227 1 94.12 53 HIS B N 1
ATOM 2274 C CA . HIS B 1 53 ? 8.891 31.359 13.055 1 94.12 53 HIS B CA 1
ATOM 2275 C C . HIS B 1 53 ? 9.586 30.75 14.266 1 94.12 53 HIS B C 1
ATOM 2277 O O . HIS B 1 53 ? 9.141 30.938 15.398 1 94.12 53 HIS B O 1
ATOM 2283 N N . PRO B 1 54 ? 10.688 30.062 13.906 1 95.69 54 PRO B N 1
ATOM 2284 C CA . PRO B 1 54 ? 11.375 29.406 15.016 1 95.69 54 PRO B CA 1
ATOM 2285 C C . PRO B 1 54 ? 11.773 30.375 16.125 1 95.69 54 PRO B C 1
ATOM 2287 O O . PRO B 1 54 ? 11.875 29.984 17.297 1 95.69 54 PRO B O 1
ATOM 2290 N N . ASP B 1 55 ? 11.906 31.609 15.812 1 94.31 55 ASP B N 1
ATOM 2291 C CA . ASP B 1 55 ? 12.336 32.625 16.766 1 94.31 55 ASP B CA 1
ATOM 2292 C C . ASP B 1 55 ? 11.258 32.844 17.828 1 94.31 55 ASP B C 1
ATOM 2294 O O . ASP B 1 55 ? 11.531 33.438 18.891 1 94.31 55 ASP B O 1
ATOM 2298 N N . ASN B 1 56 ? 10.086 32.406 17.594 1 95.25 56 ASN B N 1
ATOM 2299 C CA . ASN B 1 56 ? 8.977 32.688 18.5 1 95.25 56 ASN B CA 1
ATOM 2300 C C . ASN B 1 56 ? 8.828 31.547 19.516 1 95.25 56 ASN B C 1
ATOM 2302 O O . ASN B 1 56 ? 7.977 31.625 20.406 1 95.25 56 ASN B O 1
ATOM 2306 N N . LEU B 1 57 ? 9.656 30.547 19.438 1 97 57 LEU B N 1
ATOM 2307 C CA . LEU B 1 57 ? 9.461 29.328 20.203 1 97 57 LEU B CA 1
ATOM 2308 C C . LEU B 1 57 ? 9.406 29.609 21.688 1 97 57 LEU B C 1
ATOM 2310 O O . LEU B 1 57 ? 8.484 29.172 22.375 1 97 57 LEU B O 1
ATOM 2314 N N . GLU B 1 58 ? 10.344 30.359 22.203 1 95.75 58 GLU B N 1
ATOM 2315 C CA . GLU B 1 58 ? 10.422 30.625 23.641 1 95.75 58 GLU B CA 1
ATOM 2316 C C . GLU B 1 58 ? 9.133 31.25 24.156 1 95.75 58 GLU B C 1
ATOM 2318 O O . GLU B 1 58 ? 8.609 30.859 25.188 1 95.75 58 GLU B O 1
ATOM 2323 N N . LYS B 1 59 ? 8.641 32.281 23.438 1 96.25 59 LYS B N 1
ATOM 2324 C CA . LYS B 1 59 ? 7.41 32.969 23.812 1 96.25 59 LYS B CA 1
ATOM 2325 C C . LYS B 1 59 ? 6.215 32 23.781 1 96.25 59 LYS B C 1
ATOM 2327 O O . LYS B 1 59 ? 5.336 32.094 24.641 1 96.25 59 LYS B O 1
ATOM 2332 N N . ILE B 1 60 ? 6.223 31.156 22.844 1 97.38 60 ILE B N 1
ATOM 2333 C CA . ILE B 1 60 ? 5.117 30.219 22.656 1 97.38 60 ILE B CA 1
ATOM 2334 C C . ILE B 1 60 ? 5.098 29.203 23.781 1 97.38 60 ILE B C 1
ATOM 2336 O O . ILE B 1 60 ? 4.051 28.953 24.391 1 97.38 60 ILE B O 1
ATOM 2340 N N . LEU B 1 61 ? 6.25 28.656 24.047 1 97.94 61 LEU B N 1
ATOM 2341 C CA . LEU B 1 61 ? 6.344 27.656 25.109 1 97.94 61 LEU B CA 1
ATOM 2342 C C . LEU B 1 61 ? 5.992 28.266 26.469 1 97.94 61 LEU B C 1
ATOM 2344 O O . LEU B 1 61 ? 5.285 27.656 27.266 1 97.94 61 LEU B O 1
ATOM 2348 N N . SER B 1 62 ? 6.504 29.453 26.703 1 96.88 62 SER B N 1
ATOM 2349 C CA . SER B 1 62 ? 6.23 30.141 27.953 1 96.88 62 SER B CA 1
ATOM 2350 C C . SER B 1 62 ? 4.734 30.359 28.141 1 96.88 62 SER B C 1
ATOM 2352 O O . SER B 1 62 ? 4.195 30.109 29.234 1 96.88 62 SER B O 1
ATOM 2354 N N . TYR B 1 63 ? 4.066 30.859 27.125 1 96.31 63 TYR B N 1
ATOM 2355 C CA . TYR B 1 63 ? 2.629 31.109 27.203 1 96.31 63 TYR B CA 1
ATOM 2356 C C . TYR B 1 63 ? 1.863 29.812 27.406 1 96.31 63 TYR B C 1
ATOM 2358 O O . TYR B 1 63 ? 0.974 29.734 28.25 1 96.31 63 TYR B O 1
ATOM 2366 N N . SER B 1 64 ? 2.172 28.797 26.594 1 97.88 64 SER B N 1
ATOM 2367 C CA . SER B 1 64 ? 1.548 27.484 26.688 1 97.88 64 SER B CA 1
ATOM 2368 C C . SER B 1 64 ? 1.679 26.922 28.109 1 97.88 64 SER B C 1
ATOM 2370 O O . SER B 1 64 ? 0.713 26.391 28.656 1 97.88 64 SER B O 1
ATOM 2372 N N . LEU B 1 65 ? 2.863 27.031 28.656 1 97.31 65 LEU B N 1
ATOM 2373 C CA . LEU B 1 65 ? 3.131 26.5 29.984 1 97.31 65 LEU B CA 1
ATOM 2374 C C . LEU B 1 65 ? 2.342 27.266 31.031 1 97.31 65 LEU B C 1
ATOM 2376 O O . LEU B 1 65 ? 1.776 26.672 31.953 1 97.31 65 LEU B O 1
ATOM 2380 N N . SER B 1 66 ? 2.346 28.578 30.969 1 96.69 66 SER B N 1
ATOM 2381 C CA . SER B 1 66 ? 1.692 29.438 31.953 1 96.69 66 SER B CA 1
ATOM 2382 C C . SER B 1 66 ? 0.21 29.094 32.094 1 96.69 66 SER B C 1
ATOM 2384 O O . SER B 1 66 ? -0.358 29.172 33.188 1 96.69 66 SER B O 1
ATOM 2386 N N . TYR B 1 67 ? -0.397 28.734 30.984 1 97 67 TYR B N 1
ATOM 2387 C CA . TYR B 1 67 ? -1.837 28.5 31 1 97 67 TYR B CA 1
ATOM 2388 C C . TYR B 1 67 ? -2.15 27.031 30.766 1 97 67 TYR B C 1
ATOM 2390 O O . TYR B 1 67 ? -3.314 26.656 30.625 1 97 67 TYR B O 1
ATOM 2398 N N . GLN B 1 68 ? -1.146 26.188 30.656 1 97.69 68 GLN B N 1
ATOM 2399 C CA . GLN B 1 68 ? -1.269 24.734 30.484 1 97.69 68 GLN B CA 1
ATOM 2400 C C . GLN B 1 68 ? -2.064 24.391 29.234 1 97.69 68 GLN B C 1
ATOM 2402 O O . GLN B 1 68 ? -3.016 23.609 29.297 1 97.69 68 GLN B O 1
ATOM 2407 N N . LEU B 1 69 ? -1.661 25.016 28.141 1 98.12 69 LEU B N 1
ATOM 2408 C CA . LEU B 1 69 ? -2.398 24.859 26.891 1 98.12 69 LEU B CA 1
ATOM 2409 C C . LEU B 1 69 ? -1.722 23.844 25.984 1 98.12 69 LEU B C 1
ATOM 2411 O O . LEU B 1 69 ? -0.505 23.891 25.797 1 98.12 69 LEU B O 1
ATOM 2415 N N . PRO B 1 70 ? -2.537 22.875 25.375 1 98.69 70 PRO B N 1
ATOM 2416 C CA . PRO B 1 70 ? -1.982 22.047 24.312 1 98.69 70 PRO B CA 1
ATOM 2417 C C . PRO B 1 70 ? -1.438 22.875 23.141 1 98.69 70 PRO B C 1
ATOM 2419 O O . PRO B 1 70 ? -1.929 23.984 22.891 1 98.69 70 PRO B O 1
ATOM 2422 N N . LEU B 1 71 ? -0.405 22.297 22.531 1 98.69 71 LEU B N 1
ATOM 2423 C CA . LEU B 1 71 ? 0.306 23.062 21.5 1 98.69 71 LEU B CA 1
ATOM 2424 C C . LEU B 1 71 ? 0.555 22.203 20.266 1 98.69 71 LEU B C 1
ATOM 2426 O O . LEU B 1 71 ? 1.185 21.156 20.344 1 98.69 71 LEU B O 1
ATOM 2430 N N . VAL B 1 72 ? 0.011 22.656 19.094 1 98.75 72 VAL B N 1
ATOM 2431 C CA . VAL B 1 72 ? 0.336 22.078 17.797 1 98.75 72 VAL B CA 1
ATOM 2432 C C . VAL B 1 72 ? 1.344 22.969 17.062 1 98.75 72 VAL B C 1
ATOM 2434 O O . VAL B 1 72 ? 1.088 24.141 16.844 1 98.75 72 VAL B O 1
ATOM 2437 N N . ILE B 1 73 ? 2.451 22.359 16.734 1 98.5 73 ILE B N 1
ATOM 2438 C CA . ILE B 1 73 ? 3.52 23.141 16.125 1 98.5 73 ILE B CA 1
ATOM 2439 C C . ILE B 1 73 ? 3.742 22.656 14.688 1 98.5 73 ILE B C 1
ATOM 2441 O O . ILE B 1 73 ? 4.129 21.5 14.469 1 98.5 73 ILE B O 1
ATOM 2445 N N . GLY B 1 74 ? 3.523 23.531 13.719 1 96.81 74 GLY B N 1
ATOM 2446 C CA . GLY B 1 74 ? 3.822 23.266 12.32 1 96.81 74 GLY B CA 1
ATOM 2447 C C . GLY B 1 74 ? 4.992 24.078 11.797 1 96.81 74 GLY B C 1
ATOM 2448 O O . GLY B 1 74 ? 5.414 23.906 10.656 1 96.81 74 GLY B O 1
ATOM 2449 N N . THR B 1 75 ? 5.523 24.953 12.672 1 94.94 75 THR B N 1
ATOM 2450 C CA . THR B 1 75 ? 6.695 25.75 12.312 1 94.94 75 THR B CA 1
ATOM 2451 C C . THR B 1 75 ? 7.898 24.844 12.055 1 94.94 75 THR B C 1
ATOM 2453 O O . THR B 1 75 ? 8.156 23.906 12.812 1 94.94 75 THR B O 1
ATOM 2456 N N . THR B 1 76 ? 8.617 25.109 10.867 1 91.69 76 THR B N 1
ATOM 2457 C CA . THR B 1 76 ? 9.773 24.312 10.492 1 91.69 76 THR B CA 1
ATOM 2458 C C . THR B 1 76 ? 11.07 25.094 10.727 1 91.69 76 THR B C 1
ATOM 2460 O O . THR B 1 76 ? 11.031 26.25 11.141 1 91.69 76 THR B O 1
ATOM 2463 N N . GLY B 1 77 ? 12.18 24.438 10.656 1 91.25 77 GLY B N 1
ATOM 2464 C CA . GLY B 1 77 ? 13.461 25.125 10.727 1 91.25 77 GLY B CA 1
ATOM 2465 C C . GLY B 1 77 ? 14.023 25.203 12.133 1 91.25 77 GLY B C 1
ATOM 2466 O O . GLY B 1 77 ? 14.859 26.062 12.422 1 91.25 77 GLY B O 1
ATOM 2467 N N . TYR B 1 78 ? 13.555 24.406 13.008 1 95.5 78 TYR B N 1
ATOM 2468 C CA . TYR B 1 78 ? 14.062 24.375 14.375 1 95.5 78 TYR B CA 1
ATOM 2469 C C . TYR B 1 78 ? 15.438 23.734 14.438 1 95.5 78 TYR B C 1
ATOM 2471 O O . TYR B 1 78 ? 15.719 22.781 13.695 1 95.5 78 TYR B O 1
ATOM 2479 N N . THR B 1 79 ? 16.203 24.312 15.336 1 95.88 79 THR B N 1
ATOM 2480 C CA . THR B 1 79 ? 17.484 23.688 15.648 1 95.88 79 THR B CA 1
ATOM 2481 C C . THR B 1 79 ? 17.281 22.484 16.562 1 95.88 79 THR B C 1
ATOM 2483 O O . THR B 1 79 ? 16.203 22.266 17.094 1 95.88 79 THR B O 1
ATOM 2486 N N . GLN B 1 80 ? 18.344 21.703 16.734 1 96.12 80 GLN B N 1
ATOM 2487 C CA . GLN B 1 80 ? 18.281 20.562 17.625 1 96.12 80 GLN B CA 1
ATOM 2488 C C . GLN B 1 80 ? 17.969 20.984 19.062 1 96.12 80 GLN B C 1
ATOM 2490 O O . GLN B 1 80 ? 17.219 20.312 19.766 1 96.12 80 GLN B O 1
ATOM 2495 N N . SER B 1 81 ? 18.578 22.016 19.406 1 97.62 81 SER B N 1
ATOM 2496 C CA . SER B 1 81 ? 18.344 22.547 20.75 1 97.62 81 SER B CA 1
ATOM 2497 C C . SER B 1 81 ? 16.875 22.938 20.938 1 97.62 81 SER B C 1
ATOM 2499 O O . SER B 1 81 ? 16.281 22.688 21.984 1 97.62 81 SER B O 1
ATOM 2501 N N . GLN B 1 82 ? 16.344 23.531 19.984 1 97.69 82 GLN B N 1
ATOM 2502 C CA . GLN B 1 82 ? 14.945 23.938 20.047 1 97.69 82 GLN B CA 1
ATOM 2503 C C . GLN B 1 82 ? 14.016 22.719 20.094 1 97.69 82 GLN B C 1
ATOM 2505 O O . GLN B 1 82 ? 13.016 22.734 20.812 1 97.69 82 GLN B O 1
ATOM 2510 N N . PHE B 1 83 ? 14.375 21.703 19.375 1 97.44 83 PHE B N 1
ATOM 2511 C CA . PHE B 1 83 ? 13.578 20.484 19.453 1 97.44 83 PHE B CA 1
ATOM 2512 C C . PHE B 1 83 ? 13.625 19.891 20.859 1 97.44 83 PHE B C 1
ATOM 2514 O O . PHE B 1 83 ? 12.617 19.375 21.344 1 97.44 83 PHE B O 1
ATOM 2521 N N . GLN B 1 84 ? 14.758 19.953 21.422 1 97.88 84 GLN B N 1
ATOM 2522 C CA . GLN B 1 84 ? 14.875 19.484 22.797 1 97.88 84 GLN B CA 1
ATOM 2523 C C . GLN B 1 84 ? 13.992 20.281 23.75 1 97.88 84 GLN B C 1
ATOM 2525 O O . GLN B 1 84 ? 13.375 19.734 24.656 1 97.88 84 GLN B O 1
ATOM 2530 N N . GLU B 1 85 ? 13.961 21.562 23.531 1 98.19 85 GLU B N 1
ATOM 2531 C CA . GLU B 1 85 ? 13.078 22.406 24.328 1 98.19 85 GLU B CA 1
ATOM 2532 C C . GLU B 1 85 ? 11.617 22 24.172 1 98.19 85 GLU B C 1
ATOM 2534 O O . GLU B 1 85 ? 10.867 21.984 25.156 1 98.19 85 GLU B O 1
ATOM 2539 N N . ILE B 1 86 ? 11.25 21.703 22.984 1 98.5 86 ILE B N 1
ATOM 2540 C CA . ILE B 1 86 ? 9.883 21.297 22.703 1 98.5 86 ILE B CA 1
ATOM 2541 C C . ILE B 1 86 ? 9.57 19.984 23.438 1 98.5 86 ILE B C 1
ATOM 2543 O O . ILE B 1 86 ? 8.516 19.859 24.062 1 98.5 86 ILE B O 1
ATOM 2547 N N . LYS B 1 87 ? 10.477 19.094 23.391 1 98.25 87 LYS B N 1
ATOM 2548 C CA . LYS B 1 87 ? 10.289 17.812 24.047 1 98.25 87 LYS B CA 1
ATOM 2549 C C . LYS B 1 87 ? 10.195 17.969 25.562 1 98.25 87 LYS B C 1
ATOM 2551 O O . LYS B 1 87 ? 9.383 17.312 26.219 1 98.25 87 LYS B O 1
ATOM 2556 N N . GLU B 1 88 ? 11.078 18.781 26.078 1 98.25 88 GLU B N 1
ATOM 2557 C CA . GLU B 1 88 ? 11.016 19.062 27.5 1 98.25 88 GLU B CA 1
ATOM 2558 C C . GLU B 1 88 ? 9.68 19.703 27.891 1 98.25 88 GLU B C 1
ATOM 2560 O O . GLU B 1 88 ? 9.102 19.375 28.922 1 98.25 88 GLU B O 1
ATOM 2565 N N . HIS B 1 89 ? 9.258 20.625 27.094 1 98.31 89 HIS B N 1
ATOM 2566 C CA . HIS B 1 89 ? 7.973 21.297 27.312 1 98.31 89 HIS B CA 1
ATOM 2567 C C . HIS B 1 89 ? 6.824 20.281 27.328 1 98.31 89 HIS B C 1
ATOM 2569 O O . HIS B 1 89 ? 5.875 20.438 28.094 1 98.31 89 HIS B O 1
ATOM 2575 N N . ALA B 1 90 ? 6.945 19.25 26.516 1 98.56 90 ALA B N 1
ATOM 2576 C CA . ALA B 1 90 ? 5.895 18.25 26.312 1 98.56 90 ALA B CA 1
ATOM 2577 C C . ALA B 1 90 ? 5.676 17.438 27.594 1 98.56 90 ALA B C 1
ATOM 2579 O O . ALA B 1 90 ? 4.652 16.75 27.734 1 98.56 90 ALA B O 1
ATOM 2580 N N . LYS B 1 91 ? 6.582 17.484 28.5 1 98.19 91 LYS B N 1
ATOM 2581 C CA . LYS B 1 91 ? 6.418 16.812 29.797 1 98.19 91 LYS B CA 1
ATOM 2582 C C . LYS B 1 91 ? 5.316 17.469 30.625 1 98.19 91 LYS B C 1
ATOM 2584 O O . LYS B 1 91 ? 4.797 16.859 31.562 1 98.19 91 LYS B O 1
ATOM 2589 N N . HIS B 1 92 ? 4.941 18.641 30.297 1 98.31 92 HIS B N 1
ATOM 2590 C CA . HIS B 1 92 ? 4.023 19.422 31.109 1 98.31 92 HIS B CA 1
ATOM 2591 C C . HIS B 1 92 ? 2.68 19.609 30.422 1 98.31 92 HIS B C 1
ATOM 2593 O O . HIS B 1 92 ? 1.647 19.75 31.078 1 98.31 92 HIS B O 1
ATOM 2599 N N . VAL B 1 93 ? 2.641 19.688 29.141 1 98.38 93 VAL B N 1
ATOM 2600 C CA . VAL B 1 93 ? 1.422 19.844 28.344 1 98.38 93 VAL B CA 1
ATOM 2601 C C . VAL B 1 93 ? 1.501 18.969 27.109 1 98.38 93 VAL B C 1
ATOM 2603 O O . VAL B 1 93 ? 2.592 18.594 26.672 1 98.38 93 VAL B O 1
ATOM 2606 N N . PRO B 1 94 ? 0.331 18.609 26.453 1 98.69 94 PRO B N 1
ATOM 2607 C CA . PRO B 1 94 ? 0.394 17.875 25.188 1 98.69 94 PRO B CA 1
ATOM 2608 C C . PRO B 1 94 ? 0.936 18.734 24.047 1 98.69 94 PRO B C 1
ATOM 2610 O O . PRO B 1 94 ? 0.455 19.844 23.828 1 98.69 94 PRO B O 1
ATOM 2613 N N . VAL B 1 95 ? 1.936 18.234 23.391 1 98.81 95 VAL B N 1
ATOM 2614 C CA . VAL B 1 95 ? 2.537 18.953 22.266 1 98.81 95 VAL B CA 1
ATOM 2615 C C . VAL B 1 95 ? 2.605 18.031 21.047 1 98.81 95 VAL B C 1
ATOM 2617 O O . VAL B 1 95 ? 3.021 16.875 21.156 1 98.81 95 VAL B O 1
ATOM 2620 N N . MET B 1 96 ? 2.104 18.516 19.906 1 98.5 96 MET B N 1
ATOM 2621 C CA . MET B 1 96 ? 2.305 17.812 18.641 1 98.5 96 MET B CA 1
ATOM 2622 C C . MET B 1 96 ? 3.145 18.656 17.688 1 98.5 96 MET B C 1
ATOM 2624 O O . MET B 1 96 ? 2.836 19.812 17.438 1 98.5 96 MET B O 1
ATOM 2628 N N . TYR B 1 97 ? 4.164 18.047 17.234 1 97.38 97 TYR B N 1
ATOM 2629 C CA . TYR B 1 97 ? 4.938 18.672 16.156 1 97.38 97 TYR B CA 1
ATOM 2630 C C . TYR B 1 97 ? 4.793 17.875 14.867 1 97.38 97 TYR B C 1
ATOM 2632 O O . TYR B 1 97 ? 4.809 16.656 14.875 1 97.38 97 TYR B O 1
ATOM 2640 N N . SER B 1 98 ? 4.652 18.594 13.789 1 95.38 98 SER B N 1
ATOM 2641 C CA . SER B 1 98 ? 4.727 17.984 12.469 1 95.38 98 SER B CA 1
ATOM 2642 C C . SER B 1 98 ? 5.188 18.984 11.422 1 95.38 98 SER B C 1
ATOM 2644 O O . SER B 1 98 ? 4.73 20.141 11.406 1 95.38 98 SER B O 1
ATOM 2646 N N . ALA B 1 99 ? 6.125 18.562 10.562 1 91.25 99 ALA B N 1
ATOM 2647 C CA . ALA B 1 99 ? 6.547 19.422 9.453 1 91.25 99 ALA B CA 1
ATOM 2648 C C . ALA B 1 99 ? 5.508 19.422 8.336 1 91.25 99 ALA B C 1
ATOM 2650 O O . ALA B 1 99 ? 5.535 20.281 7.457 1 91.25 99 ALA B O 1
ATOM 2651 N N . ASN B 1 100 ? 4.633 18.453 8.297 1 91.31 100 ASN B N 1
ATOM 2652 C CA . ASN B 1 100 ? 3.58 18.297 7.297 1 91.31 100 ASN B CA 1
ATOM 2653 C C . ASN B 1 100 ? 2.32 17.688 7.906 1 91.31 100 ASN B C 1
ATOM 2655 O O . ASN B 1 100 ? 2.361 16.578 8.445 1 91.31 100 ASN B O 1
ATOM 2659 N N . PHE B 1 101 ? 1.178 18.359 7.746 1 95.31 101 PHE B N 1
ATOM 2660 C CA . PHE B 1 101 ? -0.032 17.922 8.438 1 95.31 101 PHE B CA 1
ATOM 2661 C C . PHE B 1 101 ? -0.981 17.219 7.469 1 95.31 101 PHE B C 1
ATOM 2663 O O . PHE B 1 101 ? -2.174 17.094 7.75 1 95.31 101 PHE B O 1
ATOM 2670 N N . SER B 1 102 ? -0.451 16.859 6.281 1 94.31 102 SER B N 1
ATOM 2671 C CA . SER B 1 102 ? -1.251 16.031 5.379 1 94.31 102 SER B CA 1
ATOM 2672 C C . SER B 1 102 ? -1.332 14.594 5.867 1 94.31 102 SER B C 1
ATOM 2674 O O . SER B 1 102 ? -0.313 13.906 5.957 1 94.31 102 SER B O 1
ATOM 2676 N N . PHE B 1 103 ? -2.564 14.148 6.039 1 94 103 PHE B N 1
ATOM 2677 C CA . PHE B 1 103 ? -2.744 12.766 6.453 1 94 103 PHE B CA 1
ATOM 2678 C C . PHE B 1 103 ? -2.307 11.805 5.352 1 94 103 PHE B C 1
ATOM 2680 O O . PHE B 1 103 ? -1.685 10.781 5.625 1 94 103 PHE B O 1
ATOM 2687 N N . GLY B 1 104 ? -2.586 12.188 4.152 1 95.75 104 GLY B N 1
ATOM 2688 C CA . GLY B 1 104 ? -2.158 11.375 3.023 1 95.75 104 GLY B CA 1
ATOM 2689 C C . GLY B 1 104 ? -0.653 11.211 2.943 1 95.75 104 GLY B C 1
ATOM 2690 O O . GLY B 1 104 ? -0.155 10.102 2.715 1 95.75 104 GLY B O 1
ATOM 2691 N N . ILE B 1 105 ? 0.023 12.266 3.168 1 95.88 105 ILE B N 1
ATOM 2692 C CA . ILE B 1 105 ? 1.479 12.227 3.094 1 95.88 105 ILE B CA 1
ATOM 2693 C C . ILE B 1 105 ? 2.031 11.398 4.254 1 95.88 105 ILE B C 1
ATOM 2695 O O . ILE B 1 105 ? 3 10.656 4.086 1 95.88 105 ILE B O 1
ATOM 2699 N N . MET B 1 106 ? 1.443 11.586 5.402 1 94.69 106 MET B N 1
ATOM 2700 C CA . MET B 1 106 ? 1.885 10.789 6.547 1 94.69 106 MET B CA 1
ATOM 2701 C C . MET B 1 106 ? 1.721 9.297 6.266 1 94.69 106 MET B C 1
ATOM 2703 O O . MET B 1 106 ? 2.637 8.516 6.516 1 94.69 106 MET B O 1
ATOM 2707 N N . VAL B 1 107 ? 0.626 8.922 5.746 1 96.31 107 VAL B N 1
ATOM 2708 C CA . VAL B 1 107 ? 0.355 7.527 5.422 1 96.31 107 VAL B CA 1
ATOM 2709 C C . VAL B 1 107 ? 1.312 7.055 4.332 1 96.31 107 VAL B C 1
ATOM 2711 O O . VAL B 1 107 ? 1.894 5.973 4.43 1 96.31 107 VAL B O 1
ATOM 2714 N N . MET B 1 108 ? 1.475 7.879 3.344 1 97.5 108 MET B N 1
ATOM 2715 C CA . MET B 1 108 ? 2.406 7.562 2.268 1 97.5 108 MET B CA 1
ATOM 2716 C C . MET B 1 108 ? 3.795 7.262 2.82 1 97.5 108 MET B C 1
ATOM 2718 O O . MET B 1 108 ? 4.426 6.273 2.434 1 97.5 108 MET B O 1
ATOM 2722 N N . ASN B 1 109 ? 4.199 8.133 3.672 1 96.38 109 ASN B N 1
ATOM 2723 C CA . ASN B 1 109 ? 5.531 7.988 4.242 1 96.38 109 ASN B CA 1
ATOM 2724 C C . ASN B 1 109 ? 5.688 6.656 4.969 1 96.38 109 ASN B C 1
ATOM 2726 O O . ASN B 1 109 ? 6.707 5.98 4.824 1 96.38 109 ASN B O 1
ATOM 2730 N N . GLN B 1 110 ? 4.711 6.246 5.699 1 95.19 110 GLN B N 1
ATOM 2731 C CA . GLN B 1 110 ? 4.742 4.973 6.414 1 95.19 110 GLN B CA 1
ATOM 2732 C C . GLN B 1 110 ? 4.727 3.797 5.441 1 95.19 110 GLN B C 1
ATOM 2734 O O . GLN B 1 110 ? 5.484 2.84 5.605 1 95.19 110 GLN B O 1
ATOM 2739 N N . LEU B 1 111 ? 3.926 3.898 4.496 1 97.31 111 LEU B N 1
ATOM 2740 C CA . LEU B 1 111 ? 3.738 2.775 3.586 1 97.31 111 LEU B CA 1
ATOM 2741 C C . LEU B 1 111 ? 4.953 2.6 2.68 1 97.31 111 LEU B C 1
ATOM 2743 O O . LEU B 1 111 ? 5.324 1.474 2.344 1 97.31 111 LEU B O 1
ATOM 2747 N N . ILE B 1 112 ? 5.562 3.748 2.264 1 97.88 112 ILE B N 1
ATOM 2748 C CA . ILE B 1 112 ? 6.723 3.605 1.391 1 97.88 112 ILE B CA 1
ATOM 2749 C C . ILE B 1 112 ? 7.883 2.99 2.17 1 97.88 112 ILE B C 1
ATOM 2751 O O . ILE B 1 112 ? 8.703 2.264 1.605 1 97.88 112 ILE B O 1
ATOM 2755 N N . LYS B 1 113 ? 7.98 3.328 3.445 1 96.69 113 LYS B N 1
ATOM 2756 C CA . LYS B 1 113 ? 9 2.695 4.281 1 96.69 113 LYS B CA 1
ATOM 2757 C C . LYS B 1 113 ? 8.82 1.179 4.305 1 96.69 113 LYS B C 1
ATOM 2759 O O . LYS B 1 113 ? 9.789 0.436 4.121 1 96.69 113 LYS B O 1
ATOM 2764 N N . GLN B 1 114 ? 7.605 0.733 4.477 1 95.56 114 GLN B N 1
ATOM 2765 C CA . GLN B 1 114 ? 7.297 -0.692 4.508 1 95.56 114 GLN B CA 1
ATOM 2766 C C . GLN B 1 114 ? 7.551 -1.342 3.152 1 95.56 114 GLN B C 1
ATOM 2768 O O . GLN B 1 114 ? 8.156 -2.412 3.074 1 95.56 114 GLN B O 1
ATOM 2773 N N . ALA B 1 115 ? 7.09 -0.691 2.096 1 96.94 115 ALA B N 1
ATOM 2774 C CA . ALA B 1 115 ? 7.297 -1.219 0.749 1 96.94 115 ALA B CA 1
ATOM 2775 C C . ALA B 1 115 ? 8.781 -1.371 0.441 1 96.94 115 ALA B C 1
ATOM 2777 O O . ALA B 1 115 ? 9.211 -2.398 -0.09 1 96.94 115 ALA B O 1
ATOM 2778 N N . ALA B 1 116 ? 9.539 -0.314 0.785 1 96.62 116 ALA B N 1
ATOM 2779 C CA . ALA B 1 116 ? 10.977 -0.336 0.528 1 96.62 116 ALA B CA 1
ATOM 2780 C C . ALA B 1 116 ? 11.648 -1.481 1.277 1 96.62 116 ALA B C 1
ATOM 2782 O O . ALA B 1 116 ? 12.578 -2.105 0.763 1 96.62 116 ALA B O 1
ATOM 2783 N N . ALA B 1 117 ? 11.18 -1.75 2.502 1 94.62 117 ALA B N 1
ATOM 2784 C CA . ALA B 1 117 ? 11.742 -2.84 3.297 1 94.62 117 ALA B CA 1
ATOM 2785 C C . ALA B 1 117 ? 11.375 -4.195 2.699 1 94.62 117 ALA B C 1
ATOM 2787 O O . ALA B 1 117 ? 12.188 -5.125 2.707 1 94.62 117 ALA B O 1
ATOM 2788 N N . MET B 1 118 ? 10.211 -4.336 2.158 1 93.12 118 MET B N 1
ATOM 2789 C CA . MET B 1 118 ? 9.695 -5.617 1.686 1 93.12 118 MET B CA 1
ATOM 2790 C C . MET B 1 118 ? 10.18 -5.91 0.27 1 93.12 118 MET B C 1
ATOM 2792 O O . MET B 1 118 ? 10.32 -7.074 -0.114 1 93.12 118 MET B O 1
ATOM 2796 N N . LEU B 1 119 ? 10.383 -4.844 -0.509 1 94.19 119 LEU B N 1
ATOM 2797 C CA . LEU B 1 119 ? 10.703 -5.012 -1.921 1 94.19 119 LEU B CA 1
ATOM 2798 C C . LEU B 1 119 ? 12.18 -4.719 -2.178 1 94.19 119 LEU B C 1
ATOM 2800 O O . LEU B 1 119 ? 12.516 -3.975 -3.102 1 94.19 119 LEU B O 1
ATOM 2804 N N . GLN B 1 120 ? 13.008 -5.297 -1.368 1 91.69 120 GLN B N 1
ATOM 2805 C CA . GLN B 1 120 ? 14.445 -5.176 -1.584 1 91.69 120 GLN B CA 1
ATOM 2806 C C . GLN B 1 120 ? 14.836 -5.691 -2.965 1 91.69 120 GLN B C 1
ATOM 2808 O O . GLN B 1 120 ? 14.312 -6.707 -3.428 1 91.69 120 GLN B O 1
ATOM 2813 N N . GLY B 1 121 ? 15.68 -4.992 -3.652 1 91.31 121 GLY B N 1
ATOM 2814 C CA . GLY B 1 121 ? 16.141 -5.395 -4.973 1 91.31 121 GLY B CA 1
ATOM 2815 C C . GLY B 1 121 ? 15.359 -4.738 -6.098 1 91.31 121 GLY B C 1
ATOM 2816 O O . GLY B 1 121 ? 15.797 -4.742 -7.25 1 91.31 121 GLY B O 1
ATOM 2817 N N . TRP B 1 122 ? 14.133 -4.266 -5.812 1 95.06 122 TRP B N 1
ATOM 2818 C CA . TRP B 1 122 ? 13.398 -3.516 -6.824 1 95.06 122 TRP B CA 1
ATOM 2819 C C . TRP B 1 122 ? 14.023 -2.143 -7.051 1 95.06 122 TRP B C 1
ATOM 2821 O O . TRP B 1 122 ? 14.648 -1.584 -6.148 1 95.06 122 TRP B O 1
ATOM 2831 N N . GLN B 1 123 ? 13.883 -1.641 -8.289 1 97.75 123 GLN B N 1
ATOM 2832 C CA . GLN B 1 123 ? 14.398 -0.315 -8.617 1 97.75 123 GLN B CA 1
ATOM 2833 C C . GLN B 1 123 ? 13.391 0.772 -8.242 1 97.75 123 GLN B C 1
ATOM 2835 O O . GLN B 1 123 ? 12.203 0.662 -8.555 1 97.75 123 GLN B O 1
ATOM 2840 N N . ILE B 1 124 ? 13.898 1.803 -7.547 1 98.56 124 ILE B N 1
ATOM 2841 C CA . ILE B 1 124 ? 12.992 2.814 -7.012 1 98.56 124 ILE B CA 1
ATOM 2842 C C . ILE B 1 124 ? 13.219 4.145 -7.727 1 98.56 124 ILE B C 1
ATOM 2844 O O . ILE B 1 124 ? 14.367 4.535 -7.973 1 98.56 124 ILE B O 1
ATOM 2848 N N . GLU B 1 125 ? 12.141 4.816 -8.141 1 98.75 125 GLU B N 1
ATOM 2849 C CA . GLU B 1 125 ? 12.125 6.188 -8.648 1 98.75 125 GLU B CA 1
ATOM 2850 C C . GLU B 1 125 ? 11.172 7.062 -7.84 1 98.75 125 GLU B C 1
ATOM 2852 O O . GLU B 1 125 ? 10.031 6.676 -7.582 1 98.75 125 GLU B O 1
ATOM 2857 N N . LEU B 1 126 ? 11.656 8.141 -7.375 1 98.75 126 LEU B N 1
ATOM 2858 C CA . LEU B 1 126 ? 10.859 9.148 -6.695 1 98.75 126 LEU B CA 1
ATOM 2859 C C . LEU B 1 126 ? 10.609 10.344 -7.605 1 98.75 126 LEU B C 1
ATOM 2861 O O . LEU B 1 126 ? 11.555 10.984 -8.07 1 98.75 126 LEU B O 1
ATOM 2865 N N . ILE B 1 127 ? 9.32 10.641 -7.895 1 98.62 127 ILE B N 1
ATOM 2866 C CA . ILE B 1 127 ? 8.945 11.734 -8.781 1 98.62 127 ILE B CA 1
ATOM 2867 C C . ILE B 1 127 ? 8.07 12.734 -8.023 1 98.62 127 ILE B C 1
ATOM 2869 O O . ILE B 1 127 ? 7.109 12.344 -7.355 1 98.62 127 ILE B O 1
ATOM 2873 N N . GLU B 1 128 ? 8.383 13.945 -8.062 1 98.19 128 GLU B N 1
ATOM 2874 C CA . GLU B 1 128 ? 7.504 14.992 -7.555 1 98.19 128 GLU B CA 1
ATOM 2875 C C . GLU B 1 128 ? 7.18 16.016 -8.633 1 98.19 128 GLU B C 1
ATOM 2877 O O . GLU B 1 128 ? 8.016 16.312 -9.492 1 98.19 128 GLU B O 1
ATOM 2882 N N . LYS B 1 129 ? 5.953 16.469 -8.664 1 97.69 129 LYS B N 1
ATOM 2883 C CA . LYS B 1 129 ? 5.449 17.469 -9.594 1 97.69 129 LYS B CA 1
ATOM 2884 C C . LYS B 1 129 ? 4.812 18.641 -8.844 1 97.69 129 LYS B C 1
ATOM 2886 O O . LYS B 1 129 ? 4.043 18.438 -7.906 1 97.69 129 LYS B O 1
ATOM 2891 N N . HIS B 1 130 ? 5.234 19.828 -9.156 1 96.69 130 HIS B N 1
ATOM 2892 C CA . HIS B 1 130 ? 4.656 21.062 -8.609 1 96.69 130 HIS B CA 1
ATOM 2893 C C . HIS B 1 130 ? 4.523 22.125 -9.695 1 96.69 130 HIS B C 1
ATOM 2895 O O . HIS B 1 130 ? 4.984 21.938 -10.82 1 96.69 130 HIS B O 1
ATOM 2901 N N . HIS B 1 131 ? 3.83 23.188 -9.359 1 95.5 131 HIS B N 1
ATOM 2902 C CA . HIS B 1 131 ? 3.711 24.344 -10.242 1 95.5 131 HIS B CA 1
ATOM 2903 C C . HIS B 1 131 ? 5.078 24.953 -10.555 1 95.5 131 HIS B C 1
ATOM 2905 O O . HIS B 1 131 ? 6.039 24.734 -9.812 1 95.5 131 HIS B O 1
ATOM 2911 N N . SER B 1 132 ? 5.113 25.75 -11.57 1 95.44 132 SER B N 1
ATOM 2912 C CA . SER B 1 132 ? 6.363 26.25 -12.133 1 95.44 132 SER B CA 1
ATOM 2913 C C . SER B 1 132 ? 7.062 27.203 -11.172 1 95.44 132 SER B C 1
ATOM 2915 O O . SER B 1 132 ? 8.281 27.391 -11.242 1 95.44 132 SER B O 1
ATOM 2917 N N . ARG B 1 133 ? 6.422 27.781 -10.289 1 92.38 133 ARG B N 1
ATOM 2918 C CA . ARG B 1 133 ? 6.965 28.828 -9.438 1 92.38 133 ARG B CA 1
ATOM 2919 C C . ARG B 1 133 ? 7.578 28.234 -8.164 1 92.38 133 ARG B C 1
ATOM 2921 O O . ARG B 1 133 ? 8.203 28.953 -7.387 1 92.38 133 ARG B O 1
ATOM 2928 N N . LYS B 1 134 ? 7.367 27 -7.973 1 91.62 134 LYS B N 1
ATOM 2929 C CA . LYS B 1 134 ? 7.965 26.422 -6.773 1 91.62 134 LYS B CA 1
ATOM 2930 C C . LYS B 1 134 ? 9.492 26.453 -6.852 1 91.62 134 LYS B C 1
ATOM 2932 O O . LYS B 1 134 ? 10.078 25.969 -7.824 1 91.62 134 LYS B O 1
ATOM 2937 N N . LYS B 1 135 ? 10.156 26.828 -5.828 1 90.38 135 LYS B N 1
ATOM 2938 C CA . LYS B 1 135 ? 11.586 27.125 -5.875 1 90.38 135 LYS B CA 1
ATOM 2939 C C . LYS B 1 135 ? 12.398 25.891 -5.496 1 90.38 135 LYS B C 1
ATOM 2941 O O . LYS B 1 135 ? 13.383 25.562 -6.16 1 90.38 135 LYS B O 1
ATOM 2946 N N . ASP B 1 136 ? 11.969 25.266 -4.445 1 91.25 136 ASP B N 1
ATOM 2947 C CA . ASP B 1 136 ? 12.766 24.156 -3.951 1 91.25 136 ASP B CA 1
ATOM 2948 C C . ASP B 1 136 ? 12.609 22.922 -4.844 1 91.25 136 ASP B C 1
ATOM 2950 O O . ASP B 1 136 ? 11.492 22.562 -5.219 1 91.25 136 ASP B O 1
ATOM 2954 N N . ALA B 1 137 ? 13.742 22.328 -5.152 1 93.75 137 ALA B N 1
ATOM 2955 C CA . ALA B 1 137 ? 13.836 21.109 -5.93 1 93.75 137 ALA B CA 1
ATOM 2956 C C . ALA B 1 137 ? 15.047 20.281 -5.508 1 93.75 137 ALA B C 1
ATOM 2958 O O . ALA B 1 137 ? 16.188 20.703 -5.707 1 93.75 137 ALA B O 1
ATOM 2959 N N . PRO B 1 138 ? 14.75 19.109 -4.93 1 95.62 138 PRO B N 1
ATOM 2960 C CA . PRO B 1 138 ? 13.469 18.484 -4.598 1 95.62 138 PRO B CA 1
ATOM 2961 C C . PRO B 1 138 ? 12.719 19.219 -3.49 1 95.62 138 PRO B C 1
ATOM 2963 O O . PRO B 1 138 ? 13.32 20 -2.746 1 95.62 138 PRO B O 1
ATOM 2966 N N . SER B 1 139 ? 11.445 19.016 -3.508 1 94.12 139 SER B N 1
ATOM 2967 C CA . SER B 1 139 ? 10.625 19.594 -2.447 1 94.12 139 SER B CA 1
ATOM 2968 C C . SER B 1 139 ? 10.961 18.984 -1.091 1 94.12 139 SER B C 1
ATOM 2970 O O . SER B 1 139 ? 11.625 17.953 -1.017 1 94.12 139 SER B O 1
ATOM 2972 N N . GLY B 1 140 ? 10.523 19.656 -0.038 1 91.94 140 GLY B N 1
ATOM 2973 C CA . GLY B 1 140 ? 10.695 19.141 1.309 1 91.94 140 GLY B CA 1
ATOM 2974 C C . GLY B 1 140 ? 10.07 17.766 1.499 1 91.94 140 GLY B C 1
ATOM 2975 O O . GLY B 1 140 ? 10.688 16.875 2.082 1 91.94 140 GLY B O 1
ATOM 2976 N N . THR B 1 141 ? 8.867 17.594 0.984 1 93.81 141 THR B N 1
ATOM 2977 C CA . THR B 1 141 ? 8.18 16.312 1.088 1 93.81 141 THR B CA 1
ATOM 2978 C C . THR B 1 141 ? 8.953 15.211 0.368 1 93.81 141 THR B C 1
ATOM 2980 O O . THR B 1 141 ? 9.133 14.117 0.905 1 93.81 141 THR B O 1
ATOM 2983 N N . ALA B 1 142 ? 9.445 15.57 -0.837 1 96.75 142 ALA B N 1
ATOM 2984 C CA . ALA B 1 142 ? 10.234 14.602 -1.588 1 96.75 142 ALA B CA 1
ATOM 2985 C C . ALA B 1 142 ? 11.477 14.172 -0.802 1 96.75 142 ALA B C 1
ATOM 2987 O O . ALA B 1 142 ? 11.805 12.984 -0.742 1 96.75 142 ALA B O 1
ATOM 2988 N N . ASN B 1 143 ? 12.102 15.133 -0.173 1 96.06 143 ASN B N 1
ATOM 2989 C CA . ASN B 1 143 ? 13.281 14.828 0.627 1 96.06 143 ASN B CA 1
ATOM 2990 C C . ASN B 1 143 ? 12.938 13.953 1.827 1 96.06 143 ASN B C 1
ATOM 2992 O O . ASN B 1 143 ? 13.703 13.047 2.176 1 96.06 143 ASN B O 1
ATOM 2996 N N . MET B 1 144 ? 11.875 14.273 2.434 1 94.31 144 MET B N 1
ATOM 2997 C CA . MET B 1 144 ? 11.422 13.461 3.559 1 94.31 144 MET B CA 1
ATOM 2998 C C . MET B 1 144 ? 11.18 12.023 3.127 1 94.31 144 MET B C 1
ATOM 3000 O O . MET B 1 144 ? 11.633 11.086 3.789 1 94.31 144 MET B O 1
ATOM 3004 N N . LEU B 1 145 ? 10.508 11.812 2.01 1 97.62 145 LEU B N 1
ATOM 3005 C CA . LEU B 1 145 ? 10.242 10.477 1.494 1 97.62 145 LEU B CA 1
ATOM 3006 C C . LEU B 1 145 ? 11.539 9.75 1.164 1 97.62 145 LEU B C 1
ATOM 3008 O O . LEU B 1 145 ? 11.68 8.562 1.471 1 97.62 145 LEU B O 1
ATOM 3012 N N . LEU B 1 146 ? 12.461 10.523 0.513 1 97.81 146 LEU B N 1
ATOM 3013 C CA . LEU B 1 146 ? 13.766 9.961 0.174 1 97.81 146 LEU B CA 1
ATOM 3014 C C . LEU B 1 146 ? 14.484 9.469 1.424 1 97.81 146 LEU B C 1
ATOM 3016 O O . LEU B 1 146 ? 15 8.344 1.447 1 97.81 146 LEU B O 1
ATOM 3020 N N . GLN B 1 147 ? 14.477 10.258 2.434 1 97 147 GLN B N 1
ATOM 3021 C CA . GLN B 1 147 ? 15.141 9.906 3.684 1 97 147 GLN B CA 1
ATOM 3022 C C . GLN B 1 147 ? 14.516 8.664 4.312 1 97 147 GLN B C 1
ATOM 3024 O O . GLN B 1 147 ? 15.227 7.797 4.824 1 97 147 GLN B O 1
ATOM 3029 N N . THR B 1 148 ? 13.227 8.602 4.285 1 97.12 148 THR B N 1
ATOM 3030 C CA . THR B 1 148 ? 12.5 7.461 4.836 1 97.12 148 THR B CA 1
ATOM 3031 C C . THR B 1 148 ? 12.906 6.172 4.133 1 97.12 148 THR B C 1
ATOM 3033 O O . THR B 1 148 ? 13.172 5.156 4.785 1 97.12 148 THR B O 1
ATOM 3036 N N . ILE B 1 149 ? 12.977 6.207 2.797 1 98 149 ILE B N 1
ATOM 3037 C CA . ILE B 1 149 ? 13.375 5.035 2.021 1 98 149 ILE B CA 1
ATOM 3038 C C . ILE B 1 149 ? 14.812 4.656 2.365 1 98 149 ILE B C 1
ATOM 3040 O O . ILE B 1 149 ? 15.117 3.477 2.557 1 98 149 ILE B O 1
ATOM 3044 N N . GLN B 1 150 ? 15.656 5.68 2.545 1 97.69 150 GLN B N 1
ATOM 3045 C CA . GLN B 1 150 ? 17.078 5.465 2.803 1 97.69 150 GLN B CA 1
ATOM 3046 C C . GLN B 1 150 ? 17.297 4.895 4.199 1 97.69 150 GLN B C 1
ATOM 3048 O O . GLN B 1 150 ? 18.375 4.367 4.496 1 97.69 150 GLN B O 1
ATOM 3053 N N . GLU B 1 151 ? 16.359 5.016 5.102 1 96.44 151 GLU B N 1
ATOM 3054 C CA . GLU B 1 151 ? 16.438 4.426 6.438 1 96.44 151 GLU B CA 1
ATOM 3055 C C . GLU B 1 151 ? 16.453 2.902 6.367 1 96.44 151 GLU B C 1
ATOM 3057 O O . GLU B 1 151 ? 17 2.238 7.254 1 96.44 151 GLU B O 1
ATOM 3062 N N . VAL B 1 152 ? 15.875 2.352 5.27 1 95.5 152 VAL B N 1
ATOM 3063 C CA . VAL B 1 152 ? 15.703 0.901 5.246 1 95.5 152 VAL B CA 1
ATOM 3064 C C . VAL B 1 152 ? 16.516 0.307 4.098 1 95.5 152 VAL B C 1
ATOM 3066 O O . VAL B 1 152 ? 16.781 -0.898 4.074 1 95.5 152 VAL B O 1
ATOM 3069 N N . GLN B 1 153 ? 16.812 1.123 3.121 1 95.88 153 GLN B N 1
ATOM 3070 C CA . GLN B 1 153 ? 17.719 0.756 2.035 1 95.88 153 GLN B CA 1
ATOM 3071 C C . GLN B 1 153 ? 18.812 1.808 1.846 1 95.88 153 GLN B C 1
ATOM 3073 O O . GLN B 1 153 ? 18.516 3.002 1.758 1 95.88 153 GLN B O 1
ATOM 3078 N N . LYS B 1 154 ? 20.047 1.379 1.8 1 95.88 154 LYS B N 1
ATOM 3079 C CA . LYS B 1 154 ? 21.156 2.309 1.575 1 95.88 154 LYS B CA 1
ATOM 3080 C C . LYS B 1 154 ? 21.266 2.676 0.099 1 95.88 154 LYS B C 1
ATOM 3082 O O . LYS B 1 154 ? 22.141 2.168 -0.605 1 95.88 154 LYS B O 1
ATOM 3087 N N . LEU B 1 155 ? 20.453 3.561 -0.326 1 97.69 155 LEU B N 1
ATOM 3088 C CA . LEU B 1 155 ? 20.406 3.947 -1.731 1 97.69 155 LEU B CA 1
ATOM 3089 C C . LEU B 1 155 ? 21.031 5.32 -1.94 1 97.69 155 LEU B C 1
ATOM 3091 O O . LEU B 1 155 ? 20.859 6.223 -1.12 1 97.69 155 LEU B O 1
ATOM 3095 N N . GLN B 1 156 ? 21.719 5.5 -3 1 97.56 156 GLN B N 1
ATOM 3096 C CA . GLN B 1 156 ? 22.281 6.781 -3.402 1 97.56 156 GLN B CA 1
ATOM 3097 C C . GLN B 1 156 ? 21.375 7.504 -4.391 1 97.56 156 GLN B C 1
ATOM 3099 O O . GLN B 1 156 ? 21.031 6.957 -5.441 1 97.56 156 GLN B O 1
ATOM 3104 N N . PRO B 1 157 ? 21.016 8.672 -4.137 1 98.19 157 PRO B N 1
ATOM 3105 C CA . PRO B 1 157 ? 20.141 9.398 -5.055 1 98.19 157 PRO B CA 1
ATOM 3106 C C . PRO B 1 157 ? 20.844 9.789 -6.355 1 98.19 157 PRO B C 1
ATOM 3108 O O . PRO B 1 157 ? 22.016 10.141 -6.344 1 98.19 157 PRO B O 1
ATOM 3111 N N . VAL B 1 158 ? 20.156 9.617 -7.414 1 98 158 VAL B N 1
ATOM 3112 C CA . VAL B 1 158 ? 20.547 10.078 -8.742 1 98 158 VAL B CA 1
ATOM 3113 C C . VAL B 1 158 ? 19.516 11.07 -9.266 1 98 158 VAL B C 1
ATOM 3115 O O . VAL B 1 158 ? 18.344 10.734 -9.422 1 98 158 VAL B O 1
ATOM 3118 N N . TYR B 1 159 ? 19.922 12.25 -9.602 1 97.25 159 TYR B N 1
ATOM 3119 C CA . TYR B 1 159 ? 18.984 13.305 -9.953 1 97.25 159 TYR B CA 1
ATOM 3120 C C . TYR B 1 159 ? 18.922 13.5 -11.461 1 97.25 159 TYR B C 1
ATOM 3122 O O . TYR B 1 159 ? 18.062 14.234 -11.961 1 97.25 159 TYR B O 1
ATOM 3130 N N . ASN B 1 160 ? 19.891 12.898 -12.133 1 95.75 160 ASN B N 1
ATOM 3131 C CA . ASN B 1 160 ? 19.984 12.961 -13.586 1 95.75 160 ASN B CA 1
ATOM 3132 C C . ASN B 1 160 ? 20.594 11.688 -14.164 1 95.75 160 ASN B C 1
ATOM 3134 O O . ASN B 1 160 ? 21.75 11.367 -13.867 1 95.75 160 ASN B O 1
ATOM 3138 N N . TRP B 1 161 ? 19.766 11.031 -15.086 1 95.88 161 TRP B N 1
ATOM 3139 C CA . TRP B 1 161 ? 20.234 9.766 -15.648 1 95.88 161 TRP B CA 1
ATOM 3140 C C . TRP B 1 161 ? 21.016 10.008 -16.938 1 95.88 161 TRP B C 1
ATOM 3142 O O . TRP B 1 161 ? 21.5 9.062 -17.562 1 95.88 161 TRP B O 1
ATOM 3152 N N . GLN B 1 162 ? 21.062 11.195 -17.422 1 95.62 162 GLN B N 1
ATOM 3153 C CA . GLN B 1 162 ? 21.703 11.484 -18.703 1 95.62 162 GLN B CA 1
ATOM 3154 C C . GLN B 1 162 ? 23.125 10.922 -18.734 1 95.62 162 GLN B C 1
ATOM 3156 O O . GLN B 1 162 ? 23.953 11.258 -17.906 1 95.62 162 GLN B O 1
ATOM 3161 N N . GLY B 1 163 ? 23.422 10.078 -19.703 1 94.25 163 GLY B N 1
ATOM 3162 C CA . GLY B 1 163 ? 24.734 9.508 -19.938 1 94.25 163 GLY B CA 1
ATOM 3163 C C . GLY B 1 163 ? 25.125 8.484 -18.891 1 94.25 163 GLY B C 1
ATOM 3164 O O . GLY B 1 163 ? 26.281 8.086 -18.797 1 94.25 163 GLY B O 1
ATOM 3165 N N . LYS B 1 164 ? 24.219 8.102 -17.953 1 91.81 164 LYS B N 1
ATOM 3166 C CA . LYS B 1 164 ? 24.516 7.18 -16.859 1 91.81 164 LYS B CA 1
ATOM 3167 C C . LYS B 1 164 ? 23.672 5.906 -16.984 1 91.81 164 LYS B C 1
ATOM 3169 O O . LYS B 1 164 ? 22.5 5.965 -17.312 1 91.81 164 LYS B O 1
ATOM 3174 N N . LYS B 1 165 ? 24.328 4.859 -16.766 1 94.56 165 LYS B N 1
ATOM 3175 C CA . LYS B 1 165 ? 23.609 3.604 -16.578 1 94.56 165 LYS B CA 1
ATOM 3176 C C . LYS B 1 165 ? 23.266 3.381 -15.109 1 94.56 165 LYS B C 1
ATOM 3178 O O . LYS B 1 165 ? 24.062 3.697 -14.227 1 94.56 165 LYS B O 1
ATOM 3183 N N . ARG B 1 166 ? 22.109 2.844 -14.938 1 95.56 166 ARG B N 1
ATOM 3184 C CA . ARG B 1 166 ? 21.719 2.576 -13.555 1 95.56 166 ARG B CA 1
ATOM 3185 C C . ARG B 1 166 ? 22.625 1.535 -12.914 1 95.56 166 ARG B C 1
ATOM 3187 O O . ARG B 1 166 ? 22.969 0.53 -13.547 1 95.56 166 ARG B O 1
ATOM 3194 N N . GLU B 1 167 ? 22.969 1.889 -11.68 1 94.69 167 GLU B N 1
ATOM 3195 C CA . GLU B 1 167 ? 23.734 0.945 -10.867 1 94.69 167 GLU B CA 1
ATOM 3196 C C . GLU B 1 167 ? 22.891 0.41 -9.711 1 94.69 167 GLU B C 1
ATOM 3198 O O . GLU B 1 167 ? 21.766 0.853 -9.5 1 94.69 167 GLU B O 1
ATOM 3203 N N . GLU B 1 168 ? 23.531 -0.612 -9.039 1 92.69 168 GLU B N 1
ATOM 3204 C CA . GLU B 1 168 ? 22.844 -1.141 -7.855 1 92.69 168 GLU B CA 1
ATOM 3205 C C . GLU B 1 168 ? 22.781 -0.1 -6.742 1 92.69 168 GLU B C 1
ATOM 3207 O O . GLU B 1 168 ? 23.594 0.833 -6.715 1 92.69 168 GLU B O 1
ATOM 3212 N N . ASN B 1 169 ? 21.828 -0.085 -5.996 1 95.38 169 ASN B N 1
ATOM 3213 C CA . ASN B 1 169 ? 21.688 0.724 -4.789 1 95.38 169 ASN B CA 1
ATOM 3214 C C . ASN B 1 169 ? 21.516 2.203 -5.125 1 95.38 169 ASN B C 1
ATOM 3216 O O . ASN B 1 169 ? 22.125 3.062 -4.477 1 95.38 169 ASN B O 1
ATOM 3220 N N . GLN B 1 170 ? 20.891 2.471 -6.234 1 97.88 170 GLN B N 1
ATOM 3221 C CA . GLN B 1 170 ? 20.578 3.846 -6.602 1 97.88 170 GLN B CA 1
ATOM 3222 C C . GLN B 1 170 ? 19.062 4.078 -6.602 1 97.88 170 GLN B C 1
ATOM 3224 O O . GLN B 1 170 ? 18.281 3.146 -6.816 1 97.88 170 GLN B O 1
ATOM 3229 N N . ILE B 1 171 ? 18.734 5.277 -6.309 1 98.38 171 ILE B N 1
ATOM 3230 C CA . ILE B 1 171 ? 17.344 5.727 -6.41 1 98.38 171 ILE B CA 1
ATOM 3231 C C . ILE B 1 171 ? 17.266 7 -7.246 1 98.38 171 ILE B C 1
ATOM 3233 O O . ILE B 1 171 ? 18 7.961 -6.988 1 98.38 171 ILE B O 1
ATOM 3237 N N . GLY B 1 172 ? 16.453 7 -8.32 1 98.5 172 GLY B N 1
ATOM 3238 C CA . GLY B 1 172 ? 16.234 8.219 -9.078 1 98.5 172 GLY B CA 1
ATOM 3239 C C . GLY B 1 172 ? 15.312 9.203 -8.383 1 98.5 172 GLY B C 1
ATOM 3240 O O . GLY B 1 172 ? 14.32 8.805 -7.77 1 98.5 172 GLY B O 1
ATOM 3241 N N . VAL B 1 173 ? 15.648 10.453 -8.398 1 98.5 173 VAL B N 1
ATOM 3242 C CA . VAL B 1 173 ? 14.828 11.531 -7.855 1 98.5 173 VAL B CA 1
ATOM 3243 C C . VAL B 1 173 ? 14.562 12.57 -8.938 1 98.5 173 VAL B C 1
ATOM 3245 O O . VAL B 1 173 ? 15.492 13.164 -9.484 1 98.5 173 VAL B O 1
ATOM 3248 N N . HIS B 1 174 ? 13.289 12.766 -9.273 1 98.5 174 HIS B N 1
ATOM 3249 C CA . HIS B 1 174 ? 12.883 13.641 -10.375 1 98.5 174 HIS B CA 1
ATOM 3250 C C . HIS B 1 174 ? 11.953 14.742 -9.891 1 98.5 174 HIS B C 1
ATOM 3252 O O . HIS B 1 174 ? 10.938 14.469 -9.242 1 98.5 174 HIS B O 1
ATOM 3258 N N . SER B 1 175 ? 12.297 15.969 -10.203 1 98.12 175 SER B N 1
ATOM 3259 C CA . SER B 1 175 ? 11.461 17.125 -9.883 1 98.12 175 SER B CA 1
ATOM 3260 C C . SER B 1 175 ? 10.914 17.766 -11.148 1 98.12 175 SER B C 1
ATOM 3262 O O . SER B 1 175 ? 11.68 18.234 -11.992 1 98.12 175 SER B O 1
ATOM 3264 N N . ILE B 1 176 ? 9.641 17.734 -11.289 1 97.94 176 ILE B N 1
ATOM 3265 C CA . ILE B 1 176 ? 8.961 18.359 -12.414 1 97.94 176 ILE B CA 1
ATOM 3266 C C . ILE B 1 176 ? 8.328 19.672 -11.961 1 97.94 176 ILE B C 1
ATOM 3268 O O . ILE B 1 176 ? 7.656 19.734 -10.93 1 97.94 176 ILE B O 1
ATOM 3272 N N . ARG B 1 177 ? 8.547 20.828 -12.625 1 97.62 177 ARG B N 1
ATOM 3273 C CA . ARG B 1 177 ? 7.977 22.141 -12.422 1 97.62 177 ARG B CA 1
ATOM 3274 C C . ARG B 1 177 ? 7.293 22.641 -13.695 1 97.62 177 ARG B C 1
ATOM 3276 O O . ARG B 1 177 ? 7.965 23.016 -14.664 1 97.62 177 ARG B O 1
ATOM 3283 N N . ALA B 1 178 ? 6.051 22.594 -13.688 1 96.81 178 ALA B N 1
ATOM 3284 C CA . ALA B 1 178 ? 5.348 22.922 -14.93 1 96.81 178 ALA B CA 1
ATOM 3285 C C . ALA B 1 178 ? 3.949 23.453 -14.641 1 96.81 178 ALA B C 1
ATOM 3287 O O . ALA B 1 178 ? 3.23 22.922 -13.797 1 96.81 178 ALA B O 1
ATOM 3288 N N . GLY B 1 179 ? 3.637 24.562 -15.336 1 96.62 179 GLY B N 1
ATOM 3289 C CA . GLY B 1 179 ? 2.287 25.094 -15.266 1 96.62 179 GLY B CA 1
ATOM 3290 C C . GLY B 1 179 ? 1.779 25.266 -13.844 1 96.62 179 GLY B C 1
ATOM 3291 O O . GLY B 1 179 ? 2.461 25.844 -13 1 96.62 179 GLY B O 1
ATOM 3292 N N . SER B 1 180 ? 0.469 24.812 -13.672 1 94 180 SER B N 1
ATOM 3293 C CA . SER B 1 180 ? -0.178 24.906 -12.367 1 94 180 SER B CA 1
ATOM 3294 C C . SER B 1 180 ? -0.368 23.531 -11.734 1 94 180 SER B C 1
ATOM 3296 O O . SER B 1 180 ? -1.335 23.312 -11 1 94 180 SER B O 1
ATOM 3298 N N . LEU B 1 181 ? 0.571 22.625 -12.016 1 92.75 181 LEU B N 1
ATOM 3299 C CA . LEU B 1 181 ? 0.482 21.281 -11.453 1 92.75 181 LEU B CA 1
ATOM 3300 C C . LEU B 1 181 ? 0.303 21.344 -9.945 1 92.75 181 LEU B C 1
ATOM 3302 O O . LEU B 1 181 ? 0.964 22.125 -9.258 1 92.75 181 LEU B O 1
ATOM 3306 N N . PRO B 1 182 ? -0.662 20.469 -9.578 1 92.25 182 PRO B N 1
ATOM 3307 C CA . PRO B 1 182 ? -0.747 20.328 -8.117 1 92.25 182 PRO B CA 1
ATOM 3308 C C . PRO B 1 182 ? 0.465 19.625 -7.52 1 92.25 182 PRO B C 1
ATOM 3310 O O . PRO B 1 182 ? 1.324 19.141 -8.258 1 92.25 182 PRO B O 1
ATOM 3313 N N . GLY B 1 183 ? 0.618 19.688 -6.203 1 94.69 183 GLY B N 1
ATOM 3314 C CA . GLY B 1 183 ? 1.656 18.906 -5.559 1 94.69 183 GLY B CA 1
ATOM 3315 C C . GLY B 1 183 ? 1.421 17.406 -5.66 1 94.69 183 GLY B C 1
ATOM 3316 O O . GLY B 1 183 ? 0.396 16.906 -5.199 1 94.69 183 GLY B O 1
ATOM 3317 N N . GLU B 1 184 ? 2.316 16.781 -6.402 1 97.81 184 GLU B N 1
ATOM 3318 C CA . GLU B 1 184 ? 2.234 15.32 -6.539 1 97.81 184 GLU B CA 1
ATOM 3319 C C . GLU B 1 184 ? 3.543 14.656 -6.125 1 97.81 184 GLU B C 1
ATOM 3321 O O . GLU B 1 184 ? 4.625 15.188 -6.383 1 97.81 184 GLU B O 1
ATOM 3326 N N . HIS B 1 185 ? 3.451 13.594 -5.488 1 98.56 185 HIS B N 1
ATOM 3327 C CA . HIS B 1 185 ? 4.586 12.742 -5.148 1 98.56 185 HIS B CA 1
ATOM 3328 C C . HIS B 1 185 ? 4.309 11.289 -5.504 1 98.56 185 HIS B C 1
ATOM 3330 O O . HIS B 1 185 ? 3.336 10.703 -5.02 1 98.56 185 HIS B O 1
ATOM 3336 N N . ASP B 1 186 ? 5.172 10.719 -6.336 1 98.25 186 ASP B N 1
ATOM 3337 C CA . ASP B 1 186 ? 5.105 9.32 -6.746 1 98.25 186 ASP B CA 1
ATOM 3338 C C . ASP B 1 186 ? 6.363 8.562 -6.324 1 98.25 186 ASP B C 1
ATOM 3340 O O . ASP B 1 186 ? 7.48 9.016 -6.586 1 98.25 186 ASP B O 1
ATOM 3344 N N . VAL B 1 187 ? 6.145 7.469 -5.707 1 98.81 187 VAL B N 1
ATOM 3345 C CA . VAL B 1 187 ? 7.246 6.531 -5.516 1 98.81 187 VAL B CA 1
ATOM 3346 C C . VAL B 1 18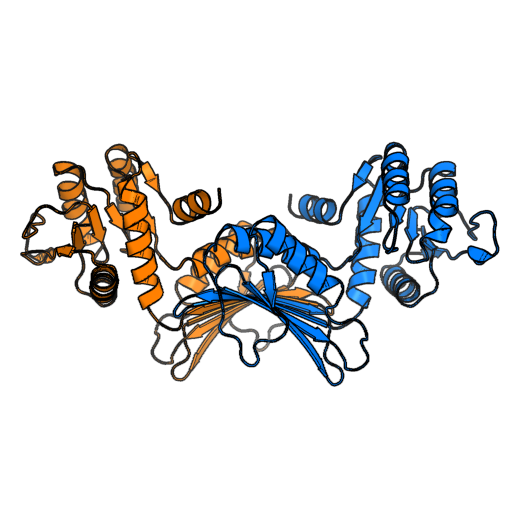7 ? 6.961 5.238 -6.277 1 98.81 187 VAL B C 1
ATOM 3348 O O . VAL B 1 187 ? 5.977 4.547 -6 1 98.81 187 VAL B O 1
ATOM 3351 N N . LEU B 1 188 ? 7.82 4.969 -7.258 1 98.5 188 LEU B N 1
ATOM 3352 C CA . LEU B 1 188 ? 7.703 3.779 -8.094 1 98.5 188 LEU B CA 1
ATOM 3353 C C . LEU B 1 188 ? 8.688 2.701 -7.645 1 98.5 188 LEU B C 1
ATOM 3355 O O . LEU B 1 188 ? 9.859 2.986 -7.398 1 98.5 188 LEU B O 1
ATOM 3359 N N . PHE B 1 189 ? 8.242 1.516 -7.445 1 98.38 189 PHE B N 1
ATOM 3360 C CA . PHE B 1 189 ? 9.031 0.297 -7.324 1 98.38 189 PHE B CA 1
ATOM 3361 C C . PHE B 1 189 ? 8.898 -0.562 -8.578 1 98.38 189 PHE B C 1
ATOM 3363 O O . PHE B 1 189 ? 7.801 -1.015 -8.906 1 98.38 189 PHE B O 1
ATOM 3370 N N . ALA B 1 190 ? 10.031 -0.776 -9.227 1 97.31 190 ALA B N 1
ATOM 3371 C CA . ALA B 1 190 ? 9.961 -1.454 -10.516 1 97.31 190 ALA B CA 1
ATOM 3372 C C . ALA B 1 190 ? 10.82 -2.711 -10.523 1 97.31 190 ALA B C 1
ATOM 3374 O O . ALA B 1 190 ? 11.945 -2.705 -10.016 1 97.31 190 ALA B O 1
ATOM 3375 N N . ALA B 1 191 ? 10.289 -3.809 -10.977 1 94.62 191 ALA B N 1
ATOM 3376 C CA . ALA B 1 191 ? 10.977 -5.055 -11.305 1 94.62 191 ALA B CA 1
ATOM 3377 C C . ALA B 1 191 ? 10.648 -5.512 -12.719 1 94.62 191 ALA B C 1
ATOM 3379 O O . ALA B 1 191 ? 10.047 -4.766 -13.492 1 94.62 191 ALA B O 1
ATOM 3380 N N . THR B 1 192 ? 11.203 -6.648 -13.086 1 92.5 192 THR B N 1
ATOM 3381 C CA . THR B 1 192 ? 10.914 -7.168 -14.414 1 92.5 192 THR B CA 1
ATOM 3382 C C . THR B 1 192 ? 9.414 -7.422 -14.578 1 92.5 192 THR B C 1
ATOM 3384 O O . THR B 1 192 ? 8.836 -8.211 -13.828 1 92.5 192 THR B O 1
ATOM 3387 N N . ASP B 1 193 ? 8.75 -6.703 -15.492 1 94.5 193 ASP B N 1
ATOM 3388 C CA . ASP B 1 193 ? 7.367 -6.887 -15.922 1 94.5 193 ASP B CA 1
ATOM 3389 C C . ASP B 1 193 ? 6.391 -6.473 -14.82 1 94.5 193 ASP B C 1
ATOM 3391 O O . ASP B 1 193 ? 5.246 -6.93 -14.797 1 94.5 193 ASP B O 1
ATOM 3395 N N . GLU B 1 194 ? 6.855 -5.727 -13.883 1 95.88 194 GLU B N 1
ATOM 3396 C CA . GLU B 1 194 ? 6 -5.387 -12.758 1 95.88 194 GLU B CA 1
ATOM 3397 C C . GLU B 1 194 ? 6.363 -4.023 -12.172 1 95.88 194 GLU B C 1
ATOM 3399 O O . GLU B 1 194 ? 7.547 -3.693 -12.047 1 95.88 194 GLU B O 1
ATOM 3404 N N . ILE B 1 195 ? 5.336 -3.17 -11.922 1 97.62 195 ILE B N 1
ATOM 3405 C CA . ILE B 1 195 ? 5.535 -1.875 -11.281 1 97.62 195 ILE B CA 1
ATOM 3406 C C . ILE B 1 195 ? 4.539 -1.708 -10.133 1 97.62 195 ILE B C 1
ATOM 3408 O O . ILE B 1 195 ? 3.361 -2.043 -10.273 1 97.62 195 ILE B O 1
ATOM 3412 N N . PHE B 1 196 ? 5.055 -1.322 -8.984 1 98.19 196 PHE B N 1
ATOM 3413 C CA . PHE B 1 196 ? 4.258 -0.952 -7.824 1 98.19 196 PHE B CA 1
ATOM 3414 C C . PHE B 1 196 ? 4.438 0.524 -7.492 1 98.19 196 PHE B C 1
ATOM 3416 O O . PHE B 1 196 ? 5.566 0.992 -7.309 1 98.19 196 PHE B O 1
ATOM 3423 N N . THR B 1 197 ? 3.264 1.367 -7.457 1 98.75 197 THR B N 1
ATOM 3424 C CA . THR B 1 197 ? 3.354 2.814 -7.289 1 98.75 197 THR B CA 1
ATOM 3425 C C . THR B 1 197 ? 2.504 3.275 -6.109 1 98.75 197 THR B C 1
ATOM 3427 O O . THR B 1 197 ? 1.378 2.811 -5.926 1 98.75 197 THR B O 1
ATOM 3430 N N . ILE B 1 198 ? 3.084 4.094 -5.301 1 98.75 198 ILE B N 1
ATOM 3431 C CA . ILE B 1 198 ? 2.365 4.844 -4.273 1 98.75 198 ILE B CA 1
ATOM 3432 C C . ILE B 1 198 ? 2.393 6.332 -4.609 1 98.75 198 ILE B C 1
ATOM 3434 O O . ILE B 1 198 ? 3.465 6.914 -4.797 1 98.75 198 ILE B O 1
ATOM 3438 N N . LYS B 1 199 ? 1.193 6.922 -4.719 1 98.62 199 LYS B N 1
ATOM 3439 C CA . LYS B 1 199 ? 1.075 8.289 -5.227 1 98.62 199 LYS B CA 1
ATOM 3440 C C . LYS B 1 199 ? 0.209 9.141 -4.309 1 98.62 199 LYS B C 1
ATOM 3442 O O . LYS B 1 199 ? -0.817 8.68 -3.805 1 98.62 199 LYS B O 1
ATOM 3447 N N . HIS B 1 200 ? 0.642 10.328 -4.039 1 98.56 200 HIS B N 1
ATOM 3448 C CA . HIS B 1 200 ? -0.128 11.336 -3.318 1 98.56 200 HIS B CA 1
ATOM 3449 C C . HIS B 1 200 ? -0.31 12.594 -4.156 1 98.56 200 HIS B C 1
ATOM 3451 O O . HIS B 1 200 ? 0.637 13.062 -4.793 1 98.56 200 HIS B O 1
ATOM 3457 N N . GLU B 1 201 ? -1.521 13.109 -4.25 1 97.56 201 GLU B N 1
ATOM 3458 C CA . GLU B 1 201 ? -1.851 14.352 -4.941 1 97.56 201 GLU B CA 1
ATOM 3459 C C . GLU B 1 201 ? -2.545 15.336 -4.008 1 97.56 201 GLU B C 1
ATOM 3461 O O . GLU B 1 201 ? -3.529 14.992 -3.352 1 97.56 201 GLU B O 1
ATOM 3466 N N . SER B 1 202 ? -2.025 16.516 -3.887 1 95.81 202 SER B N 1
ATOM 3467 C CA . SER B 1 202 ? -2.627 17.609 -3.131 1 95.81 202 SER B CA 1
ATOM 3468 C C . SER B 1 202 ? -3.064 18.734 -4.051 1 95.81 202 SER B C 1
ATOM 3470 O O . SER B 1 202 ? -2.264 19.25 -4.836 1 95.81 202 SER B O 1
ATOM 3472 N N . PHE B 1 203 ? -4.301 19.141 -3.979 1 93.69 203 PHE B N 1
ATOM 3473 C CA . PHE B 1 203 ? -4.84 20.156 -4.891 1 93.69 203 PHE B CA 1
ATOM 3474 C C . PHE B 1 203 ? -4.883 21.516 -4.223 1 93.69 203 PHE B C 1
ATOM 3476 O O . PHE B 1 203 ? -5.219 22.516 -4.863 1 93.69 203 PHE B O 1
ATOM 3483 N N . SER B 1 204 ? -4.582 21.594 -2.898 1 91 204 SER B N 1
ATOM 3484 C CA . SER B 1 204 ? -4.562 22.844 -2.162 1 91 204 SER B CA 1
ATOM 3485 C C . SER B 1 204 ? -3.77 22.719 -0.867 1 91 204 SER B C 1
ATOM 3487 O O . SER B 1 204 ? -3.643 21.625 -0.315 1 91 204 SER B O 1
ATOM 3489 N N . ASN B 1 205 ? -3.264 23.828 -0.493 1 88.81 205 ASN B N 1
ATOM 3490 C CA . ASN B 1 205 ? -2.6 23.859 0.805 1 88.81 205 ASN B CA 1
ATOM 3491 C C . ASN B 1 205 ? -3.604 23.781 1.952 1 88.81 205 ASN B C 1
ATOM 3493 O O . ASN B 1 205 ? -3.219 23.625 3.113 1 88.81 205 ASN B O 1
ATOM 3497 N N . ARG B 1 206 ? -4.82 23.797 1.66 1 93.25 206 ARG B N 1
ATOM 3498 C CA . ARG B 1 206 ? -5.883 23.719 2.658 1 93.25 206 ARG B CA 1
ATOM 3499 C C . ARG B 1 206 ? -5.828 22.391 3.41 1 93.25 206 ARG B C 1
ATOM 3501 O O . ARG B 1 206 ? -6.215 22.312 4.578 1 93.25 206 ARG B O 1
ATOM 3508 N N . ILE B 1 207 ? -5.309 21.391 2.762 1 94.06 207 ILE B N 1
ATOM 3509 C CA . ILE B 1 207 ? -5.293 20.062 3.379 1 94.06 207 ILE B CA 1
ATOM 3510 C C . ILE B 1 207 ? -4.359 20.062 4.586 1 94.06 207 ILE B C 1
ATOM 3512 O O . ILE B 1 207 ? -4.598 19.359 5.566 1 94.06 207 ILE B O 1
ATOM 3516 N N . PHE B 1 208 ? -3.34 20.891 4.539 1 94.88 208 PHE B N 1
ATOM 3517 C CA . PHE B 1 208 ? -2.398 20.984 5.648 1 94.88 208 PHE B CA 1
ATOM 3518 C C . PHE B 1 208 ? -3.033 21.703 6.836 1 94.88 208 PHE B C 1
ATOM 3520 O O . PHE B 1 208 ? -2.852 21.281 7.984 1 94.88 208 PHE B O 1
ATOM 3527 N N . ALA B 1 209 ? -3.777 22.719 6.52 1 96.56 209 ALA B N 1
ATOM 3528 C CA . ALA B 1 209 ? -4.508 23.438 7.551 1 96.56 209 ALA B CA 1
ATOM 3529 C C . ALA B 1 209 ? -5.559 22.547 8.211 1 96.56 209 ALA B C 1
ATOM 3531 O O . ALA B 1 209 ? -5.688 22.531 9.438 1 96.56 209 ALA B O 1
ATOM 3532 N N . ALA B 1 210 ? -6.227 21.844 7.379 1 95.81 210 ALA B N 1
ATOM 3533 C CA . ALA B 1 210 ? -7.25 20.938 7.887 1 95.81 210 ALA B CA 1
ATOM 3534 C C . ALA B 1 210 ? -6.641 19.891 8.82 1 95.81 210 ALA B C 1
ATOM 3536 O O . ALA B 1 210 ? -7.207 19.578 9.875 1 95.81 210 ALA B O 1
ATOM 3537 N N . GLY B 1 211 ? -5.516 19.391 8.414 1 96 211 GLY B N 1
ATOM 3538 C CA . GLY B 1 211 ? -4.816 18.438 9.25 1 96 211 GLY B CA 1
ATOM 3539 C C . GLY B 1 211 ? -4.391 19.016 10.586 1 96 211 GLY B C 1
ATOM 3540 O O . GLY B 1 211 ? -4.508 18.344 11.625 1 96 211 GLY B O 1
ATOM 3541 N N . ALA B 1 212 ? -3.93 20.203 10.555 1 97.31 212 ALA B N 1
ATOM 3542 C CA . ALA B 1 212 ? -3.492 20.859 11.781 1 97.31 212 ALA B CA 1
ATOM 3543 C C . ALA B 1 212 ? -4.664 21.094 12.727 1 97.31 212 ALA B C 1
ATOM 3545 O O . ALA B 1 212 ? -4.539 20.891 13.938 1 97.31 212 ALA B O 1
ATOM 3546 N N . VAL B 1 213 ? -5.781 21.484 12.195 1 97.56 213 VAL B N 1
ATOM 3547 C CA . VAL B 1 213 ? -6.965 21.75 13.016 1 97.56 213 VAL B CA 1
ATOM 3548 C C . VAL B 1 213 ? -7.48 20.438 13.609 1 97.56 213 VAL B C 1
ATOM 3550 O O . VAL B 1 213 ? -7.852 20.375 14.781 1 97.56 213 VAL B O 1
ATOM 3553 N N . GLU B 1 214 ? -7.441 19.438 12.797 1 95.31 214 GLU B N 1
ATOM 3554 C CA . GLU B 1 214 ? -7.852 18.125 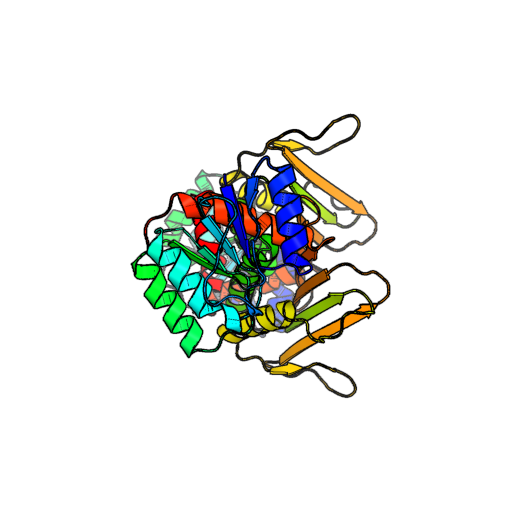13.297 1 95.31 214 GLU B CA 1
ATOM 3555 C C . GLU B 1 214 ? -6.91 17.625 14.398 1 95.31 214 GLU B C 1
ATOM 3557 O O . GLU B 1 214 ? -7.355 17.062 15.391 1 95.31 214 GLU B O 1
ATOM 3562 N N . ALA B 1 215 ? -5.664 17.859 14.148 1 96.75 215 ALA B N 1
ATOM 3563 C CA . ALA B 1 215 ? -4.664 17.484 15.148 1 96.75 215 ALA B CA 1
ATOM 3564 C C . ALA B 1 215 ? -4.91 18.219 16.469 1 96.75 215 ALA B C 1
ATOM 3566 O O . ALA B 1 215 ? -4.801 17.625 17.547 1 96.75 215 ALA B O 1
ATOM 3567 N N . ALA B 1 216 ? -5.238 19.453 16.344 1 97.62 216 ALA B N 1
ATOM 3568 C CA . ALA B 1 216 ? -5.523 20.25 17.531 1 97.62 216 ALA B CA 1
ATOM 3569 C C . ALA B 1 216 ? -6.73 19.703 18.297 1 97.62 216 ALA B C 1
ATOM 3571 O O . ALA B 1 216 ? -6.699 19.594 19.516 1 97.62 216 ALA B O 1
ATOM 3572 N N . ASP B 1 217 ? -7.703 19.375 17.562 1 96.25 217 ASP B N 1
ATOM 3573 C CA . ASP B 1 217 ? -8.922 18.828 18.141 1 96.25 217 ASP B CA 1
ATOM 3574 C C . ASP B 1 217 ? -8.641 17.531 18.906 1 96.25 217 ASP B C 1
ATOM 3576 O O . ASP B 1 217 ? -9.188 17.312 19.984 1 96.25 217 ASP B O 1
ATOM 3580 N N . TRP B 1 218 ? -7.832 16.719 18.375 1 96.25 218 TRP B N 1
ATOM 3581 C CA . TRP B 1 218 ? -7.457 15.469 19.016 1 96.25 218 TRP B CA 1
ATOM 3582 C C . TRP B 1 218 ? -6.555 15.711 20.219 1 96.25 218 TRP B C 1
ATOM 3584 O O . TRP B 1 218 ? -6.73 15.094 21.281 1 96.25 218 TRP B O 1
ATOM 3594 N N . LEU B 1 219 ? -5.641 16.641 20.078 1 97.56 219 LEU B N 1
ATOM 3595 C CA . LEU B 1 219 ? -4.586 16.891 21.062 1 97.56 219 LEU B CA 1
ATOM 3596 C C . LEU B 1 219 ? -5.168 17.453 22.344 1 97.56 219 LEU B C 1
ATOM 3598 O O . LEU B 1 219 ? -4.652 17.172 23.438 1 97.56 219 LEU B O 1
ATOM 3602 N N . LYS B 1 220 ? -6.219 18.156 22.266 1 95.75 220 LYS B N 1
ATOM 3603 C CA . LYS B 1 220 ? -6.797 18.859 23.422 1 95.75 220 LYS B CA 1
ATOM 3604 C C . LYS B 1 220 ? -7.223 17.875 24.5 1 95.75 220 LYS B C 1
ATOM 3606 O O . LYS B 1 220 ? -7.34 18.25 25.672 1 95.75 220 LYS B O 1
ATOM 3611 N N . ASP B 1 221 ? -7.398 16.594 24.125 1 95.69 221 ASP B N 1
ATOM 3612 C CA . ASP B 1 221 ? -7.898 15.594 25.062 1 95.69 221 ASP B CA 1
ATOM 3613 C C . ASP B 1 221 ? -6.781 14.648 25.484 1 95.69 221 ASP B C 1
ATOM 3615 O O . ASP B 1 221 ? -7.039 13.641 26.156 1 95.69 221 ASP B O 1
ATOM 3619 N N . GLN B 1 222 ? -5.598 14.938 25.109 1 97.19 222 GLN B N 1
ATOM 3620 C CA . GLN B 1 222 ? -4.48 14.055 25.438 1 97.19 222 GLN B CA 1
ATOM 3621 C C . GLN B 1 222 ? -3.764 14.523 26.703 1 97.19 222 GLN B C 1
ATOM 3623 O O . GLN B 1 222 ? -3.852 15.695 27.078 1 97.19 222 GLN B O 1
ATOM 3628 N N . SER B 1 223 ? -3.074 13.641 27.391 1 98.06 223 SER B N 1
ATOM 3629 C CA . SER B 1 223 ? -2.205 13.961 28.531 1 98.06 223 SER B CA 1
ATOM 3630 C C . SER B 1 223 ? -0.896 14.586 28.062 1 98.06 223 SER B C 1
ATOM 3632 O O . SER B 1 223 ? -0.539 14.484 26.875 1 98.06 223 SER B O 1
ATOM 3634 N N . PRO B 1 224 ? -0.194 15.266 29.016 1 98.56 224 PRO B N 1
ATOM 3635 C CA . PRO B 1 224 ? 1.116 15.797 28.625 1 98.56 224 PRO B CA 1
ATOM 3636 C C . PRO B 1 224 ? 1.999 14.758 27.953 1 98.56 224 PRO B C 1
ATOM 3638 O O . PRO B 1 224 ? 2.035 13.602 28.375 1 98.56 224 PRO B O 1
ATOM 3641 N N . GLY B 1 225 ? 2.549 15.125 26.859 1 98.44 225 GLY B N 1
ATOM 3642 C CA . GLY B 1 225 ? 3.367 14.242 26.047 1 98.44 225 GLY B CA 1
ATOM 3643 C C . GLY B 1 225 ? 3.725 14.828 24.703 1 98.44 225 GLY B C 1
ATOM 3644 O O . GLY B 1 225 ? 3.139 15.828 24.266 1 98.44 225 GLY B O 1
ATOM 3645 N N . TYR B 1 226 ? 4.75 14.289 24.109 1 98.31 226 TYR B N 1
ATOM 3646 C CA . TYR B 1 226 ? 5.18 14.664 22.766 1 98.31 226 TYR B CA 1
ATOM 3647 C C . TYR B 1 226 ? 4.547 13.75 21.719 1 98.31 226 TYR B C 1
ATOM 3649 O O . TYR B 1 226 ? 4.867 12.562 21.641 1 98.31 226 TYR B O 1
ATOM 3657 N N . TYR B 1 227 ? 3.67 14.32 20.859 1 97.5 227 TYR B N 1
ATOM 3658 C CA . TYR B 1 227 ? 2.883 13.539 19.922 1 97.5 227 TYR B CA 1
ATOM 3659 C C . TYR B 1 227 ? 3.293 13.844 18.484 1 97.5 227 TYR B C 1
ATOM 3661 O O . TYR B 1 227 ? 3.836 14.914 18.203 1 97.5 227 TYR B O 1
ATOM 3669 N N . LYS B 1 228 ? 3.039 12.867 17.672 1 94.38 228 LYS B N 1
ATOM 3670 C CA . LYS B 1 228 ? 3.166 12.969 16.219 1 94.38 228 LYS B CA 1
ATOM 3671 C C . LYS B 1 228 ? 1.829 12.711 15.531 1 94.38 228 LYS B C 1
ATOM 3673 O O . LYS B 1 228 ? 0.888 12.219 16.156 1 94.38 228 LYS B O 1
ATOM 3678 N N . LEU B 1 229 ? 1.792 13.094 14.266 1 92.06 229 LEU B N 1
ATOM 3679 C CA . LEU B 1 229 ? 0.561 12.898 13.508 1 92.06 229 LEU B CA 1
ATOM 3680 C C . LEU B 1 229 ? 0.165 11.422 13.492 1 92.06 229 LEU B C 1
ATOM 3682 O O . LEU B 1 229 ? -1.023 11.102 13.492 1 92.06 229 LEU B O 1
ATOM 3686 N N . GLU B 1 230 ? 1.15 10.609 13.477 1 88.31 230 GLU B N 1
ATOM 3687 C CA . GLU B 1 230 ? 0.92 9.164 13.461 1 88.31 230 GLU B CA 1
ATOM 3688 C C . GLU B 1 230 ? 0.118 8.727 14.688 1 88.31 230 GLU B C 1
ATOM 3690 O O . GLU B 1 230 ? -0.671 7.781 14.609 1 88.31 230 GLU B O 1
ATOM 3695 N N . ASP B 1 231 ? 0.361 9.367 15.797 1 92.69 231 ASP B N 1
ATOM 3696 C CA . ASP B 1 231 ? -0.36 9.031 17.016 1 92.69 231 ASP B CA 1
ATOM 3697 C C . ASP B 1 231 ? -1.857 9.281 16.859 1 92.69 231 ASP B C 1
ATOM 3699 O O . ASP B 1 231 ? -2.678 8.5 17.359 1 92.69 231 ASP B O 1
ATOM 3703 N N . LEU B 1 232 ? -2.135 10.352 16.203 1 91.88 232 LEU B N 1
ATOM 3704 C CA . LEU B 1 232 ? -3.529 10.688 15.938 1 91.88 232 LEU B CA 1
ATOM 3705 C C . LEU B 1 232 ? -4.184 9.641 15.047 1 91.88 232 LEU B C 1
ATOM 3707 O O . LEU B 1 232 ? -5.285 9.172 15.336 1 91.88 232 LEU B O 1
ATOM 3711 N N . LEU B 1 233 ? -3.51 9.18 14.008 1 86.31 233 LEU B N 1
ATOM 3712 C CA . LEU B 1 233 ? -4.059 8.242 13.031 1 86.31 233 LEU B CA 1
ATOM 3713 C C . LEU B 1 233 ? -4.227 6.855 13.641 1 86.31 233 LEU B C 1
ATOM 3715 O O . LEU B 1 233 ? -5.203 6.156 13.352 1 86.31 233 LEU B O 1
ATOM 3719 N N . MET B 1 234 ? -3.256 6.504 14.445 1 82.69 234 MET B N 1
ATOM 3720 C CA . MET B 1 234 ? -3.322 5.199 15.102 1 82.69 234 MET B CA 1
ATOM 3721 C C . MET B 1 234 ? -4.461 5.16 16.125 1 82.69 234 MET B C 1
ATOM 3723 O O . MET B 1 234 ? -5.051 4.102 16.359 1 82.69 234 MET B O 1
ATOM 3727 N N . ASP B 1 235 ? -4.68 6.238 16.672 1 79.69 235 ASP B N 1
ATOM 3728 C CA . ASP B 1 235 ? -5.762 6.324 17.641 1 79.69 235 ASP B CA 1
ATOM 3729 C C . ASP B 1 235 ? -7.125 6.246 16.969 1 79.69 235 ASP B C 1
ATOM 3731 O O . ASP B 1 235 ? -8.07 5.68 17.516 1 79.69 235 ASP B O 1
ATOM 3735 N N . LYS B 1 236 ? -7.223 6.801 15.742 1 69.75 236 LYS B N 1
ATOM 3736 C CA . LYS B 1 236 ? -8.469 6.75 14.984 1 69.75 236 LYS B CA 1
ATOM 3737 C C . LYS B 1 236 ? -8.734 5.348 14.445 1 69.75 236 LYS B C 1
ATOM 3739 O O . LYS B 1 236 ? -9.883 4.961 14.234 1 69.75 236 LYS B O 1
ATOM 3744 N N . GLY B 1 237 ? -7.598 4.648 13.953 1 58.38 237 GLY B N 1
ATOM 3745 C CA . GLY B 1 237 ? -7.738 3.328 13.359 1 58.38 237 GLY B CA 1
ATOM 3746 C C . GLY B 1 237 ? -8.062 2.246 14.375 1 58.38 237 GLY B C 1
ATOM 3747 O O . GLY B 1 237 ? -8.289 1.092 14.008 1 58.38 237 GLY B O 1
ATOM 3748 N N . VAL B 1 238 ? -7.766 2.443 15.688 1 45.28 238 VAL B N 1
ATOM 3749 C CA . VAL B 1 238 ? -8.086 1.447 16.703 1 45.28 238 VAL B CA 1
ATOM 3750 C C . VAL B 1 238 ? -9.539 1.604 17.141 1 45.28 238 VAL B C 1
ATOM 3752 O O . VAL B 1 238 ? -10.07 2.715 17.156 1 45.28 238 VAL B O 1
#

pLDDT: mean 94.66, std 6.0, range [44.06, 98.81]

InterPro domains:
  IPR000846 Dihydrodipicolinate reductase, N-terminal [PF01113] (1-101)
  IPR022663 Dihydrodipicolinate reductase, C-terminal [PF05173] (104-233)
  IPR022664 Dihydrodipicolinate reductase, conserved site [PS01298] (125-142)
  IPR023940 Dihydrodipicolinate reductase [MF_00102] (1-233)
  IPR023940 Dihydrodipicolinate reductase [PIRSF000161] (1-233)
  IPR023940 Dihydrodipicolinate reductase [PTHR20836] (46-233)
  IPR023940 Dihydrodipicolinate reductase [TIGR00036] (30-233)
  IPR036291 NAD(P)-binding domain superfamily [SSF51735] (1-233)

Solvent-accessible surface area (backbone atoms only — not comparable to full-atom values): 24956 Å² total; per-residue (Å²): 95,40,34,29,46,39,36,85,46,73,64,26,49,38,30,48,51,46,36,46,75,74,66,28,45,76,37,49,57,75,52,61,63,92,78,35,87,56,76,43,56,85,58,87,51,63,30,37,41,32,42,55,51,57,86,46,47,66,38,50,51,50,50,29,60,76,68,61,27,24,37,34,36,44,49,58,84,66,51,73,69,52,50,49,52,52,53,61,51,6,70,72,24,22,27,33,52,41,85,65,38,35,65,59,56,53,50,47,48,55,44,46,36,52,48,47,30,50,45,67,88,46,45,39,38,38,38,35,37,29,26,50,80,63,78,68,76,67,40,72,67,55,48,50,46,51,50,46,37,41,73,67,39,85,50,45,80,40,75,67,62,80,97,53,76,90,60,87,56,44,26,42,43,43,70,45,62,45,70,80,41,47,46,31,41,36,41,37,38,36,52,84,51,33,39,35,36,43,34,40,39,34,71,48,75,52,40,35,23,46,32,46,52,52,47,44,64,58,41,67,77,49,67,54,29,76,42,44,66,64,56,55,33,55,56,68,48,97,95,40,34,28,46,40,36,85,46,72,63,26,49,38,30,49,51,48,36,45,73,72,66,31,44,76,38,52,57,76,52,59,64,93,79,36,87,58,76,42,55,85,59,88,52,61,28,36,41,33,43,54,52,58,86,47,46,66,38,48,52,52,50,29,60,76,68,62,26,25,36,34,36,44,48,60,83,65,52,73,67,52,51,50,50,52,51,60,51,7,70,72,23,21,28,33,53,40,85,65,38,35,66,60,58,53,51,47,48,54,46,46,34,51,47,46,32,50,46,67,89,46,45,39,39,37,38,35,34,29,26,50,80,61,79,67,75,67,40,70,66,55,48,51,46,51,51,46,37,41,74,67,39,84,49,45,80,38,74,68,63,81,98,52,77,90,60,86,57,44,26,41,43,43,71,46,63,43,71,81,40,46,46,32,41,35,40,37,39,34,54,83,52,33,40,34,35,42,36,40,38,34,71,47,74,52,41,34,22,45,31,46,52,51,47,44,63,56,40,66,76,48,66,54,30,75,40,43,67,65,55,56,33,52,57,67,48,97

Radius of gyration: 26.96 Å; Cα contacts (8 Å, |Δi|>4): 949; chains: 2; bounding box: 53×86×58 Å

Secondary structure (DSSP, 8-state):
-EEEEE--SHHHHHHHHHHHHTTPEEEPBSS-GGG-SS--BSS--SEEEE-S-GGGHHHHHHHHHHHT--EEE------HHHHHHHHHHTTTSEEEE-S---HHHHHHHHHHHHHHHHTTT-EEEEEEEE-TT---SS-HHHHHHHHHHHTTS--EEES--TT----TTEEEEEEEE-TT--EEEEEEEEETTEEEEEEEEES-THHHHHHHHHHHHHHTTSPSEEE-HHHHHHHHH-/-EEEEE--SHHHHHHHHHHHHTTPEEEPBSS-GGG-SS--BSS--SEEEE-S-GGGHHHHHHHHHHHT--EEE------HHHHHHHHHHTTTSEEEE-S---HHHHHHHHHHHHHHHHTTTSEEEEEEEE-TT---SS-HHHHHHHHHHHTTS--EEES--TT----TTEEEEEEEE-TT--EEEEEEEEETTEEEEEEEEES-THHHHHHHHHHHHHHTTSPSEEE-HHHHHHHHH-

Organism: Enterococcus faecium (strain ATCC BAA-472 / TX0016 / DO) (NCBI:txid333849)